Protein AF-0000000075161370 (afdb_homodimer)

Structure (mmCIF, N/CA/C/O backbone):
data_AF-0000000075161370-model_v1
#
loop_
_entity.id
_entity.type
_entity.pdbx_description
1 polymer 'DUF2470 domain-containing protein'
#
loop_
_atom_site.group_PDB
_atom_site.id
_atom_site.type_symbol
_atom_site.label_atom_id
_atom_site.label_alt_id
_atom_site.label_comp_id
_atom_site.label_asym_id
_atom_site.label_entity_id
_atom_site.label_seq_id
_atom_site.pdbx_PDB_ins_code
_atom_site.Cartn_x
_atom_site.Cartn_y
_atom_site.Cartn_z
_atom_site.occupancy
_atom_site.B_iso_or_equiv
_atom_site.auth_seq_id
_atom_site.auth_comp_id
_atom_site.auth_asym_id
_atom_site.auth_atom_id
_atom_site.pdbx_PDB_model_num
ATOM 1 N N . MET A 1 1 ? 22.406 51.469 113.625 1 25.72 1 MET A N 1
ATOM 2 C CA . MET A 1 1 ? 22.047 52.438 112.625 1 25.72 1 MET A CA 1
ATOM 3 C C . MET A 1 1 ? 20.734 52.062 111.938 1 25.72 1 MET A C 1
ATOM 5 O O . MET A 1 1 ? 20.359 50.875 111.938 1 25.72 1 MET A O 1
ATOM 9 N N . PRO A 1 2 ? 19.938 53.094 111.438 1 28 2 PRO A N 1
ATOM 10 C CA . PRO A 1 2 ? 18.484 53.312 111.312 1 28 2 PRO A CA 1
ATOM 11 C C . PRO A 1 2 ? 17.844 52.562 110.188 1 28 2 PRO A C 1
ATOM 13 O O . PRO A 1 2 ? 18.312 52.656 109 1 28 2 PRO A O 1
ATOM 16 N N . PRO A 1 3 ? 17.453 51.219 110.312 1 30.98 3 PRO A N 1
ATOM 17 C CA . PRO A 1 3 ? 17.047 50.219 109.312 1 30.98 3 PRO A CA 1
ATOM 18 C C . PRO A 1 3 ? 15.883 50.688 108.438 1 30.98 3 PRO A C 1
ATOM 20 O O . PRO A 1 3 ? 14.844 51.094 109 1 30.98 3 PRO A O 1
ATOM 23 N N . LEU A 1 4 ? 16.375 51.438 107.312 1 25.61 4 LEU A N 1
ATOM 24 C CA . LEU A 1 4 ? 15.57 52.344 106.562 1 25.61 4 LEU A CA 1
ATOM 25 C C . LEU A 1 4 ? 14.281 51.656 106.062 1 25.61 4 LEU A C 1
ATOM 27 O O . LEU A 1 4 ? 14.281 50.469 105.75 1 25.61 4 LEU A O 1
ATOM 31 N N . SER A 1 5 ? 13.109 52.312 106.188 1 21.92 5 SER A N 1
ATOM 32 C CA . SER A 1 5 ? 11.664 52.219 106.375 1 21.92 5 SER A CA 1
ATOM 33 C C . SER A 1 5 ? 10.984 51.969 105 1 21.92 5 SER A C 1
ATOM 35 O O . SER A 1 5 ? 9.789 52.219 104.875 1 21.92 5 SER A O 1
ATOM 37 N N . LEU A 1 6 ? 11.766 51.281 104 1 26.3 6 LEU A N 1
ATOM 38 C CA . LEU A 1 6 ? 11.43 51.625 102.625 1 26.3 6 LEU A CA 1
ATOM 39 C C . LEU A 1 6 ? 10 51.219 102.25 1 26.3 6 LEU A C 1
ATOM 41 O O . LEU A 1 6 ? 9.742 50.031 102.062 1 26.3 6 LEU A O 1
ATOM 45 N N . SER A 1 7 ? 8.938 51.812 102.875 1 21.44 7 SER A N 1
ATOM 46 C CA . SER A 1 7 ? 7.574 51.344 103.062 1 21.44 7 SER A CA 1
ATOM 47 C C . SER A 1 7 ? 6.801 51.375 101.75 1 21.44 7 SER A C 1
ATOM 49 O O . SER A 1 7 ? 5.66 50.906 101.625 1 21.44 7 SER A O 1
ATOM 51 N N . SER A 1 8 ? 7.465 52.031 100.562 1 25 8 SER A N 1
ATOM 52 C CA . SER A 1 8 ? 6.457 52.875 99.938 1 25 8 SER A CA 1
ATOM 53 C C . SER A 1 8 ? 5.328 52.031 99.375 1 25 8 SER A C 1
ATOM 55 O O . SER A 1 8 ? 5.57 50.938 98.812 1 25 8 SER A O 1
ATOM 57 N N . PRO A 1 9 ? 4.059 52.406 99.438 1 23.7 9 PRO A N 1
ATOM 58 C CA . PRO A 1 9 ? 2.699 51.844 99.5 1 23.7 9 PRO A CA 1
ATOM 59 C C . PRO A 1 9 ? 2.18 51.469 98.062 1 23.7 9 PRO A C 1
ATOM 61 O O . PRO A 1 9 ? 2.559 52.094 97.062 1 23.7 9 PRO A O 1
ATOM 64 N N . ILE A 1 10 ? 1.903 50.125 97.688 1 25.58 10 ILE A N 1
ATOM 65 C CA . ILE A 1 10 ? 1.577 49.219 96.562 1 25.58 10 ILE A CA 1
ATOM 66 C C . ILE A 1 10 ? 0.225 49.594 96 1 25.58 10 ILE A C 1
ATOM 68 O O . ILE A 1 10 ? -0.292 48.906 95.125 1 25.58 10 ILE A O 1
ATOM 72 N N . SER A 1 11 ? -0.398 50.844 96.312 1 20.28 11 SER A N 1
ATOM 73 C CA . SER A 1 11 ? -1.841 50.656 96.438 1 20.28 11 SER A CA 1
ATOM 74 C C . SER A 1 11 ? -2.465 50.438 95.062 1 20.28 11 SER A C 1
ATOM 76 O O . SER A 1 11 ? -3.365 49.625 94.875 1 20.28 11 SER A O 1
ATOM 78 N N . THR A 1 12 ? -2.055 51.219 93.875 1 21.7 12 THR A N 1
ATOM 79 C CA . THR A 1 12 ? -3.146 52 93.375 1 21.7 12 THR A CA 1
ATOM 80 C C . THR A 1 12 ? -4.105 51.125 92.562 1 21.7 12 THR A C 1
ATOM 82 O O . THR A 1 12 ? -3.746 50.031 92.125 1 21.7 12 THR A O 1
ATOM 85 N N . PHE A 1 13 ? -5.172 51.781 91.688 1 22.84 13 PHE A N 1
ATOM 86 C CA . PHE A 1 13 ? -6.598 51.875 91.375 1 22.84 13 PHE A CA 1
ATOM 87 C C . PHE A 1 13 ? -6.938 51.094 90.125 1 22.84 13 PHE A C 1
ATOM 89 O O . PHE A 1 13 ? -6.266 51.219 89.125 1 22.84 13 PHE A O 1
ATOM 96 N N . SER A 1 14 ? -7.52 49.844 90.125 1 23.77 14 SER A N 1
ATOM 97 C CA . SER A 1 14 ? -7.855 48.75 89.25 1 23.77 14 SER A CA 1
ATOM 98 C C . SER A 1 14 ? -8.867 49.156 88.188 1 23.77 14 SER A C 1
ATOM 100 O O . SER A 1 14 ? -9.367 48.344 87.438 1 23.77 14 SER A O 1
ATOM 102 N N . PRO A 1 15 ? -9.062 50.594 87.75 1 23.12 15 PRO A N 1
ATOM 103 C CA . PRO A 1 15 ? -10.461 50.719 87.375 1 23.12 15 PRO A CA 1
ATOM 104 C C . PRO A 1 15 ? -10.797 49.875 86.125 1 23.12 15 PRO A C 1
ATOM 106 O O . PRO A 1 15 ? -9.906 49.594 85.312 1 23.12 15 PRO A O 1
ATOM 109 N N . LEU A 1 16 ? -11.992 49.219 86.062 1 24.12 16 LEU A N 1
ATOM 110 C CA . LEU A 1 16 ? -12.812 48.281 85.312 1 24.12 16 LEU A CA 1
ATOM 111 C C . LEU A 1 16 ? -13.188 48.812 83.938 1 24.12 16 LEU A C 1
ATOM 113 O O . LEU A 1 16 ? -13.82 49.875 83.875 1 24.12 16 LEU A O 1
ATOM 117 N N . LEU A 1 17 ? -12.32 48.656 82.938 1 23.19 17 LEU A N 1
ATOM 118 C CA . LEU A 1 17 ? -12.398 49.188 81.562 1 23.19 17 LEU A CA 1
ATOM 119 C C . LEU A 1 17 ? -13.688 48.75 80.875 1 23.19 17 LEU A C 1
ATOM 121 O O . LEU A 1 17 ? -13.977 47.562 80.75 1 23.19 17 LEU A O 1
ATOM 125 N N . LYS A 1 18 ? -14.719 49.625 81 1 23.23 18 LYS A N 1
ATOM 126 C CA . LYS A 1 18 ? -16.062 49.438 80.438 1 23.23 18 LYS A CA 1
ATOM 127 C C . LYS A 1 18 ? -16.031 49.312 78.875 1 23.23 18 LYS A C 1
ATOM 129 O O . LYS A 1 18 ? -15.562 50.219 78.188 1 23.23 18 LYS A O 1
ATOM 134 N N . LEU A 1 19 ? -15.836 48.156 78.375 1 24.97 19 LEU A N 1
ATOM 135 C CA . LEU A 1 19 ? -15.633 47.844 76.938 1 24.97 19 LEU A CA 1
ATOM 136 C C . LEU A 1 19 ? -16.859 48.25 76.125 1 24.97 19 LEU A C 1
ATOM 138 O O . LEU A 1 19 ? -17.969 47.75 76.375 1 24.97 19 LEU A O 1
ATOM 142 N N . PRO A 1 20 ? -16.891 49.531 75.625 1 24.31 20 PRO A N 1
ATOM 143 C CA . PRO A 1 20 ? -18.141 49.969 75 1 24.31 20 PRO A CA 1
ATOM 144 C C . PRO A 1 20 ? -18.531 49.094 73.75 1 24.31 20 PRO A C 1
ATOM 146 O O . PRO A 1 20 ? -17.656 48.594 73.062 1 24.31 20 PRO A O 1
ATOM 149 N N . THR A 1 21 ? -19.688 48.406 73.75 1 22.2 21 THR A N 1
ATOM 150 C CA . THR A 1 21 ? -20.359 47.344 73 1 22.2 21 THR A CA 1
ATOM 151 C C . THR A 1 21 ? -20.609 47.812 71.562 1 22.2 21 THR A C 1
ATOM 153 O O . THR A 1 21 ? -20.344 47.062 70.625 1 22.2 21 THR A O 1
ATOM 156 N N . GLN A 1 22 ? -21.484 48.75 71.312 1 23.34 22 GLN A N 1
ATOM 157 C CA . GLN A 1 22 ? -22.594 48.406 70.375 1 23.34 22 GLN A CA 1
ATOM 158 C C . GLN A 1 22 ? -22.266 48.75 68.938 1 23.34 22 GLN A C 1
ATOM 160 O O . GLN A 1 22 ? -22.219 49.906 68.562 1 23.34 22 GLN A O 1
ATOM 165 N N . CYS A 1 23 ? -21.266 48.344 68.25 1 25.31 23 CYS A N 1
ATOM 166 C CA . CYS A 1 23 ? -20.953 49 67 1 25.31 23 CYS A CA 1
ATOM 167 C C . CYS A 1 23 ? -22.078 48.812 66 1 25.31 23 CYS A C 1
ATOM 169 O O . CYS A 1 23 ? -22.594 47.688 65.812 1 25.31 23 CYS A O 1
ATOM 171 N N . PRO A 1 24 ? -22.672 49.906 65.438 1 27.34 24 PRO A N 1
ATOM 172 C CA . PRO A 1 24 ? -23.812 49.938 64.562 1 27.34 24 PRO A CA 1
ATOM 173 C C . PRO A 1 24 ? -23.547 49.219 63.219 1 27.34 24 PRO A C 1
ATOM 175 O O . PRO A 1 24 ? -22.406 49.219 62.719 1 27.34 24 PRO A O 1
ATOM 178 N N . LEU A 1 25 ? -24.297 48.188 62.812 1 27.58 25 LEU A N 1
ATOM 179 C CA . LEU A 1 25 ? -24.297 47.25 61.719 1 27.58 25 LEU A CA 1
ATOM 180 C C . LEU A 1 25 ? -24.516 47.969 60.375 1 27.58 25 LEU A C 1
ATOM 182 O O . LEU A 1 25 ? -25.594 48.531 60.156 1 27.58 25 LEU A O 1
ATOM 186 N N . LEU A 1 26 ? -23.516 48.75 59.906 1 25.77 26 LEU A N 1
ATOM 187 C CA . LEU A 1 26 ? -23.766 49.5 58.688 1 25.77 26 LEU A CA 1
ATOM 188 C C . LEU A 1 26 ? -24.172 48.531 57.562 1 25.77 26 LEU A C 1
ATOM 190 O O . LEU A 1 26 ? -23.531 47.531 57.344 1 25.77 26 LEU A O 1
ATOM 194 N N . LYS A 1 27 ? -25.391 48.656 57.031 1 29.09 27 LYS A N 1
ATOM 195 C CA . LYS A 1 27 ? -26.156 48 55.969 1 29.09 27 LYS A CA 1
ATOM 196 C C . LYS A 1 27 ? -25.453 48.156 54.625 1 29.09 27 LYS A C 1
ATOM 198 O O . LYS A 1 27 ? -25.359 49.25 54.094 1 29.09 27 LYS A O 1
ATOM 203 N N . THR A 1 28 ? -24.25 47.625 54.406 1 30.17 28 THR A N 1
ATOM 204 C CA . THR A 1 28 ? -23.609 47.906 53.125 1 30.17 28 THR A CA 1
ATOM 205 C C . THR A 1 28 ? -24.453 47.344 51.969 1 30.17 28 THR A C 1
ATOM 207 O O . THR A 1 28 ? -25 46.25 52.062 1 30.17 28 THR A O 1
ATOM 210 N N . PRO A 1 29 ? -24.875 48.188 51.062 1 35.69 29 PRO A N 1
ATOM 211 C CA . PRO A 1 29 ? -25.766 47.812 49.969 1 35.69 29 PRO A CA 1
ATOM 212 C C . PRO A 1 29 ? -25.188 46.688 49.094 1 35.69 29 PRO A C 1
ATOM 214 O O . PRO A 1 29 ? -23.969 46.531 49.062 1 35.69 29 PRO A O 1
ATOM 217 N N . PRO A 1 30 ? -26.016 45.719 48.688 1 30.89 30 PRO A N 1
ATOM 218 C CA . PRO A 1 30 ? -25.625 44.5 47.938 1 30.89 30 PRO A CA 1
ATOM 219 C C . PRO A 1 30 ? -25.031 44.812 46.562 1 30.89 30 PRO A C 1
ATOM 221 O O . PRO A 1 30 ? -25.641 45.531 45.781 1 30.89 30 PRO A O 1
ATOM 224 N N . PHE A 1 31 ? -23.75 45.219 46.406 1 30.88 31 PHE A N 1
ATOM 225 C CA . PHE A 1 31 ? -23.188 45.469 45.062 1 30.88 31 PHE A CA 1
ATOM 226 C C . PHE A 1 31 ? -23.344 44.25 44.188 1 30.88 31 PHE A C 1
ATOM 228 O O . PHE A 1 31 ? -22.938 43.156 44.562 1 30.88 31 PHE A O 1
ATOM 235 N N . THR A 1 32 ? -24.391 44.188 43.344 1 31.92 32 THR A N 1
ATOM 236 C CA . THR A 1 32 ? -24.625 43.156 42.344 1 31.92 32 THR A CA 1
ATOM 237 C C . THR A 1 32 ? -23.438 43.062 41.375 1 31.92 32 THR A C 1
ATOM 239 O O . THR A 1 32 ? -23.047 44.062 40.75 1 31.92 32 THR A O 1
ATOM 242 N N . PRO A 1 33 ? -22.453 42.219 41.656 1 31.45 33 PRO A N 1
ATOM 243 C CA . PRO A 1 33 ? -21.344 42.094 40.719 1 31.45 33 PRO A CA 1
ATOM 244 C C . PRO A 1 33 ? -21.812 41.781 39.281 1 31.45 33 PRO A C 1
ATOM 246 O O . PRO A 1 33 ? -22.688 40.938 39.094 1 31.45 33 PRO A O 1
ATOM 249 N N . LYS A 1 34 ? -21.953 42.812 38.469 1 33.41 34 LYS A N 1
ATOM 250 C CA . LYS A 1 34 ? -22.156 42.562 37.062 1 33.41 34 LYS A CA 1
ATOM 251 C C . LYS A 1 34 ? -21.094 41.594 36.531 1 33.41 34 LYS A C 1
ATOM 253 O O . LYS A 1 34 ? -19.906 41.875 36.594 1 33.41 34 LYS A O 1
ATOM 258 N N . SER A 1 35 ? -21.266 40.312 36.656 1 31.09 35 SER A N 1
ATOM 259 C CA . SER A 1 35 ? -20.391 39.281 36.094 1 31.09 35 SER A CA 1
ATOM 260 C C . SER A 1 35 ? -20.156 39.531 34.594 1 31.09 35 SER A C 1
ATOM 262 O O . SER A 1 35 ? -21.109 39.5 33.812 1 31.09 35 SER A O 1
ATOM 264 N N . SER A 1 36 ? -19.406 40.594 34.281 1 32.06 36 SER A N 1
ATOM 265 C CA . SER A 1 36 ? -19.031 40.625 32.875 1 32.06 36 SER A CA 1
ATOM 266 C C . SER A 1 36 ? -18.5 39.25 32.438 1 32.06 36 SER A C 1
ATOM 268 O O . SER A 1 36 ? -17.531 38.719 33 1 32.06 36 SER A O 1
ATOM 270 N N . LEU A 1 37 ? -19.406 38.469 31.969 1 31.94 37 LEU A N 1
ATOM 271 C CA . LEU A 1 37 ? -19 37.25 31.25 1 31.94 37 LEU A CA 1
ATOM 272 C C . LEU A 1 37 ? -17.906 37.594 30.219 1 31.94 37 LEU A C 1
ATOM 274 O O . LEU A 1 37 ? -18.172 38.25 29.219 1 31.94 37 LEU A O 1
ATOM 278 N N . VAL A 1 38 ? -16.672 37.906 30.703 1 34.72 38 VAL A N 1
ATOM 279 C CA . VAL A 1 38 ? -15.594 37.906 29.734 1 34.72 38 VAL A CA 1
ATOM 280 C C . VAL A 1 38 ? -15.68 36.656 28.859 1 34.72 38 VAL A C 1
ATOM 282 O O . VAL A 1 38 ? -15.617 35.531 29.375 1 34.72 38 VAL A O 1
ATOM 285 N N . SER A 1 39 ? -16.469 36.75 27.781 1 33.56 39 SER A N 1
ATOM 286 C CA . SER A 1 39 ? -16.375 35.719 26.766 1 33.56 39 SER A CA 1
ATOM 287 C C . SER A 1 39 ? -14.922 35.312 26.516 1 33.56 39 SER A C 1
ATOM 289 O O . SER A 1 39 ? -14.078 36.156 26.203 1 33.56 39 SER A O 1
ATOM 291 N N . THR A 1 40 ? -14.43 34.469 27.359 1 35.31 40 THR A N 1
ATOM 292 C CA . THR A 1 40 ? -13.148 33.906 26.969 1 35.31 40 THR A CA 1
ATOM 293 C C . THR A 1 40 ? -13.117 33.625 25.469 1 35.31 40 THR A C 1
ATOM 295 O O . THR A 1 40 ? -13.969 32.906 24.953 1 35.31 40 THR A O 1
ATOM 298 N N . PRO A 1 41 ? -12.578 34.594 24.75 1 34.28 41 PRO A N 1
ATOM 299 C CA . PRO A 1 41 ? -12.477 34.219 23.344 1 34.28 41 PRO A CA 1
ATOM 300 C C . PRO A 1 41 ? -12.031 32.75 23.156 1 34.28 41 PRO A C 1
ATOM 302 O O . PRO A 1 41 ? -11.156 32.281 23.891 1 34.28 41 PRO A O 1
ATOM 305 N N . THR A 1 42 ? -12.953 31.906 23.016 1 35.31 42 THR A N 1
ATOM 306 C CA . THR A 1 42 ? -12.602 30.578 22.5 1 35.31 42 THR A CA 1
ATOM 307 C C . THR A 1 42 ? -11.484 30.688 21.469 1 35.31 42 THR A C 1
ATOM 309 O O . THR A 1 42 ? -11.672 31.266 20.391 1 35.31 42 THR A O 1
ATOM 312 N N . SER A 1 43 ? -10.312 31.047 21.969 1 32.78 43 SER A N 1
ATOM 313 C CA . SER A 1 43 ? -9.195 31.031 21.031 1 32.78 43 SER A CA 1
ATOM 314 C C . SER A 1 43 ? -9.336 29.891 20.031 1 32.78 43 SER A C 1
ATOM 316 O O . SER A 1 43 ? -9.531 28.734 20.406 1 32.78 43 SER A O 1
ATOM 318 N N . SER A 1 44 ? -9.953 30.188 18.969 1 35.38 44 SER A N 1
ATOM 319 C CA . SER A 1 44 ? -9.883 29.281 17.844 1 35.38 44 SER A CA 1
ATOM 320 C C . SER A 1 44 ? -8.539 28.562 17.781 1 35.38 44 SER A C 1
ATOM 322 O O . SER A 1 44 ? -7.52 29.125 18.203 1 35.38 44 SER A O 1
ATOM 324 N N . PRO A 1 45 ? -8.484 27.359 17.875 1 37.03 45 PRO A N 1
ATOM 325 C CA . PRO A 1 45 ? -7.184 26.703 17.781 1 37.03 45 PRO A CA 1
ATOM 326 C C . PRO A 1 45 ? -6.219 27.422 16.844 1 37.03 45 PRO A C 1
ATOM 328 O O . PRO A 1 45 ? -6.648 28.062 15.875 1 37.03 45 PRO A O 1
ATOM 331 N N . PRO A 1 46 ? -5.195 28.078 17.375 1 36.78 46 PRO A N 1
ATOM 332 C CA . PRO A 1 46 ? -4.254 28.75 16.469 1 36.78 46 PRO A CA 1
ATOM 333 C C . PRO A 1 46 ? -4.125 28.047 15.125 1 36.78 46 PRO A C 1
ATOM 335 O O . PRO A 1 46 ? -4.129 26.812 15.07 1 36.78 46 PRO A O 1
ATOM 338 N N . SER A 1 47 ? -4.648 28.578 14.078 1 38.03 47 SER A N 1
ATOM 339 C CA . SER A 1 47 ? -4.5 28.156 12.688 1 38.03 47 SER A CA 1
ATOM 340 C C . SER A 1 47 ? -3.068 27.734 12.383 1 38.03 47 SER A C 1
ATOM 342 O O . SER A 1 47 ? -2.119 28.453 12.711 1 38.03 47 SER A O 1
ATOM 344 N N . ILE A 1 48 ? -2.629 26.484 12.508 1 43 48 ILE A N 1
ATOM 345 C CA . ILE A 1 48 ? -1.401 25.984 11.883 1 43 48 ILE A CA 1
ATOM 346 C C . ILE A 1 48 ? -1.009 26.906 10.727 1 43 48 ILE A C 1
ATOM 348 O O . ILE A 1 48 ? -1.817 27.156 9.828 1 43 48 ILE A O 1
ATOM 352 N N . ASP A 1 49 ? -0.124 27.844 10.883 1 48.41 49 ASP A N 1
ATOM 353 C CA . ASP A 1 49 ? 0.389 28.656 9.789 1 48.41 49 ASP A CA 1
ATOM 354 C C . ASP A 1 49 ? 0.545 27.844 8.516 1 48.41 49 ASP A C 1
ATOM 356 O O . ASP A 1 49 ? 1.415 26.969 8.438 1 48.41 49 ASP A O 1
ATOM 360 N N . LEU A 1 50 ? -0.493 27.578 7.754 1 49.22 50 LEU A N 1
ATOM 361 C CA . LEU A 1 50 ? -0.638 26.938 6.449 1 49.22 50 LEU A CA 1
ATOM 362 C C . LEU A 1 50 ? 0.533 27.297 5.539 1 49.22 50 LEU A C 1
ATOM 364 O O . LEU A 1 50 ? 0.834 26.562 4.594 1 49.22 50 LEU A O 1
ATOM 368 N N . ARG A 1 51 ? 1.27 28.438 5.859 1 55.72 51 ARG A N 1
ATOM 369 C CA . ARG A 1 51 ? 2.348 28.859 4.969 1 55.72 51 ARG A CA 1
ATOM 370 C C . ARG A 1 51 ? 3.6 28.016 5.195 1 55.72 51 ARG A C 1
ATOM 372 O O . ARG A 1 51 ? 4.559 28.094 4.422 1 55.72 51 ARG A O 1
ATOM 379 N N . SER A 1 52 ? 3.443 27.047 6.086 1 82.75 52 SER A N 1
ATOM 380 C CA . SER A 1 52 ? 4.656 26.312 6.438 1 82.75 52 SER A CA 1
ATOM 381 C C . SER A 1 52 ? 4.578 24.859 5.984 1 82.75 52 SER A C 1
ATOM 383 O O . SER A 1 52 ? 5.398 24.031 6.391 1 82.75 52 SER A O 1
ATOM 385 N N . LYS A 1 53 ? 3.559 24.625 5.125 1 91.38 53 LYS A N 1
ATOM 386 C CA . LYS A 1 53 ? 3.471 23.266 4.598 1 91.38 53 LYS A CA 1
ATOM 387 C C . LYS A 1 53 ? 3.23 23.281 3.092 1 91.38 53 LYS A C 1
ATOM 389 O O . LYS A 1 53 ? 2.627 24.219 2.561 1 91.38 53 LYS A O 1
ATOM 394 N N . PRO A 1 54 ? 3.736 22.281 2.438 1 96.56 54 PRO A N 1
ATOM 395 C CA . PRO A 1 54 ? 3.369 22.172 1.024 1 96.56 54 PRO A CA 1
ATOM 396 C C . PRO A 1 54 ? 1.858 22.109 0.811 1 96.56 54 PRO A C 1
ATOM 398 O O . PRO A 1 54 ? 1.135 21.578 1.661 1 96.56 54 PRO A O 1
ATOM 401 N N . SER A 1 55 ? 1.392 22.672 -0.277 1 97 55 SER A N 1
ATOM 402 C CA . SER A 1 55 ? -0.032 22.641 -0.595 1 97 55 SER A CA 1
ATOM 403 C C . SER A 1 55 ? -0.52 21.219 -0.858 1 97 55 SER A C 1
ATOM 405 O O . SER A 1 55 ? 0.277 20.344 -1.173 1 97 55 SER A O 1
ATOM 407 N N . PRO A 1 56 ? -1.845 21.047 -0.756 1 97.56 56 PRO A N 1
ATOM 408 C CA . PRO A 1 56 ? -2.398 19.734 -1.101 1 97.56 56 PRO A CA 1
ATOM 409 C C . PRO A 1 56 ? -2.039 19.297 -2.52 1 97.56 56 PRO A C 1
ATOM 411 O O . PRO A 1 56 ? -1.813 18.109 -2.764 1 97.56 56 PRO A O 1
ATOM 414 N N . ALA A 1 57 ? -1.977 20.219 -3.43 1 98.31 57 ALA A N 1
ATOM 415 C CA . ALA A 1 57 ? -1.578 19.906 -4.801 1 98.31 57 ALA A CA 1
ATOM 416 C C . ALA A 1 57 ? -0.143 19.391 -4.855 1 98.31 57 ALA A C 1
ATOM 418 O O . ALA A 1 57 ? 0.137 18.391 -5.512 1 98.31 57 ALA A O 1
ATOM 419 N N . GLU A 1 58 ? 0.708 20.094 -4.156 1 98.31 58 GLU A N 1
ATOM 420 C CA . GLU A 1 58 ? 2.109 19.688 -4.113 1 98.31 58 GLU A CA 1
ATOM 421 C C . GLU A 1 58 ? 2.27 18.328 -3.434 1 98.31 58 GLU A C 1
ATOM 423 O O . GLU A 1 58 ? 3.061 17.5 -3.879 1 98.31 58 GLU A O 1
ATOM 428 N N . ASN A 1 59 ? 1.543 18.156 -2.398 1 98.12 59 ASN A N 1
ATOM 429 C CA . ASN A 1 59 ? 1.56 16.859 -1.726 1 98.12 59 ASN A CA 1
ATOM 430 C C . ASN A 1 59 ? 1.081 15.742 -2.65 1 98.12 59 ASN A C 1
ATOM 432 O O . ASN A 1 59 ? 1.679 14.664 -2.689 1 98.12 59 ASN A O 1
ATOM 436 N N . SER A 1 60 ? 0.043 16 -3.367 1 98.5 60 SER A N 1
ATOM 437 C CA . SER A 1 60 ? -0.49 15.023 -4.301 1 98.5 60 SER A CA 1
ATOM 438 C C . SER A 1 60 ? 0.541 14.656 -5.363 1 98.5 60 SER A C 1
ATOM 440 O O . SER A 1 60 ? 0.734 13.477 -5.668 1 98.5 60 SER A O 1
ATOM 442 N N . ARG A 1 61 ? 1.183 15.688 -5.871 1 98.38 61 ARG A N 1
ATOM 443 C CA . ARG A 1 61 ? 2.223 15.445 -6.863 1 98.38 61 ARG A CA 1
ATOM 444 C C . ARG A 1 61 ? 3.354 14.602 -6.281 1 98.38 61 ARG A C 1
ATOM 446 O O . ARG A 1 61 ? 3.895 13.727 -6.957 1 98.38 61 ARG A O 1
ATOM 453 N N . THR A 1 62 ? 3.693 14.859 -5.023 1 98.56 62 THR A N 1
ATOM 454 C CA . THR A 1 62 ? 4.754 14.117 -4.348 1 98.56 62 THR A CA 1
ATOM 455 C C . THR A 1 62 ? 4.355 12.656 -4.156 1 98.56 62 THR A C 1
ATOM 457 O O . THR A 1 62 ? 5.148 11.75 -4.43 1 98.56 62 THR A O 1
ATOM 460 N N . ILE A 1 63 ? 3.145 12.438 -3.75 1 98.5 63 ILE A N 1
ATOM 461 C CA . ILE A 1 63 ? 2.631 11.086 -3.557 1 98.5 63 ILE A CA 1
ATOM 462 C C . ILE A 1 63 ? 2.723 10.305 -4.867 1 98.5 63 ILE A C 1
ATOM 464 O O . ILE A 1 63 ? 3.23 9.18 -4.895 1 98.5 63 ILE A O 1
ATOM 468 N N . MET A 1 64 ? 2.311 10.906 -5.922 1 98 64 MET A N 1
ATOM 469 C CA . MET A 1 64 ? 2.275 10.25 -7.227 1 98 64 MET A CA 1
ATOM 470 C C . MET A 1 64 ? 3.686 9.938 -7.715 1 98 64 MET A C 1
ATOM 472 O O . MET A 1 64 ? 3.924 8.867 -8.281 1 98 64 MET A O 1
ATOM 476 N N . GLU A 1 65 ? 4.574 10.82 -7.441 1 97.38 65 GLU A N 1
ATOM 477 C CA . GLU A 1 65 ? 5.945 10.633 -7.918 1 97.38 65 GLU A CA 1
ATOM 478 C C . GLU A 1 65 ? 6.645 9.508 -7.16 1 97.38 65 GLU A C 1
ATOM 480 O O . GLU A 1 65 ? 7.488 8.805 -7.719 1 97.38 65 GLU A O 1
ATOM 485 N N . LEU A 1 66 ? 6.324 9.352 -5.918 1 97.69 66 LEU A N 1
ATOM 486 C CA . LEU A 1 66 ? 7.059 8.43 -5.059 1 97.69 66 LEU A CA 1
ATOM 487 C C . LEU A 1 66 ? 6.449 7.031 -5.113 1 97.69 66 LEU A C 1
ATOM 489 O O . LEU A 1 66 ? 7.102 6.051 -4.746 1 97.69 66 LEU A O 1
ATOM 493 N N . SER A 1 67 ? 5.227 6.918 -5.508 1 97.44 67 SER A N 1
ATOM 494 C CA . SER A 1 67 ? 4.535 5.637 -5.465 1 97.44 67 SER A CA 1
ATOM 495 C C . SER A 1 67 ? 4.645 4.906 -6.797 1 97.44 67 SER A C 1
ATOM 497 O O . SER A 1 67 ? 4.871 5.527 -7.836 1 97.44 67 SER A O 1
ATOM 499 N N . SER A 1 68 ? 4.508 3.564 -6.746 1 96.56 68 SER A N 1
ATOM 500 C CA . SER A 1 68 ? 4.688 2.758 -7.949 1 96.56 68 SER A CA 1
ATOM 501 C C . SER A 1 68 ? 3.396 2.037 -8.328 1 96.56 68 SER A C 1
ATOM 503 O O . SER A 1 68 ? 3.268 1.526 -9.445 1 96.56 68 SER A O 1
ATOM 505 N N . SER A 1 69 ? 2.479 1.982 -7.398 1 97.19 69 SER A N 1
ATOM 506 C CA . SER A 1 69 ? 1.212 1.307 -7.66 1 97.19 69 SER A CA 1
ATOM 507 C C . SER A 1 69 ? 0.053 2.014 -6.965 1 97.19 69 SER A C 1
ATOM 509 O O . SER A 1 69 ? 0.267 2.834 -6.07 1 97.19 69 SER A O 1
ATOM 511 N N . GLY A 1 70 ? -1.073 1.772 -7.441 1 97.88 70 GLY A N 1
ATOM 512 C CA . GLY A 1 70 ? -2.32 2.295 -6.906 1 97.88 70 GLY A CA 1
ATOM 513 C C . GLY A 1 70 ? -3.525 1.448 -7.262 1 97.88 70 GLY A C 1
ATOM 514 O O . GLY A 1 70 ? -3.383 0.28 -7.629 1 97.88 70 GLY A O 1
ATOM 515 N N . THR A 1 71 ? -4.699 2.037 -7.027 1 98 71 THR A N 1
ATOM 516 C CA . THR A 1 71 ? -5.941 1.324 -7.293 1 98 71 THR A CA 1
ATOM 517 C C . THR A 1 71 ? -6.824 2.117 -8.25 1 98 71 THR A C 1
ATOM 519 O O . THR A 1 71 ? -7.215 3.25 -7.953 1 98 71 THR A O 1
ATOM 522 N N . LEU A 1 72 ? -7.113 1.498 -9.352 1 96.5 72 LEU A N 1
ATOM 523 C CA . LEU A 1 72 ? -8.086 2.059 -10.289 1 96.5 72 LEU A CA 1
ATOM 524 C C . LEU A 1 72 ? -9.508 1.726 -9.859 1 96.5 72 LEU A C 1
ATOM 526 O O . LEU A 1 72 ? -9.828 0.563 -9.602 1 96.5 72 LEU A O 1
ATOM 530 N N . SER A 1 73 ? -10.297 2.719 -9.688 1 96.19 73 SER A N 1
ATOM 531 C CA . SER A 1 73 ? -11.727 2.537 -9.438 1 96.19 73 SER A CA 1
ATOM 532 C C . SER A 1 73 ? -12.547 2.891 -10.672 1 96.19 73 SER A C 1
ATOM 534 O O . SER A 1 73 ? -12.484 4.016 -11.164 1 96.19 73 SER A O 1
ATOM 536 N N . ALA A 1 74 ? -13.266 1.981 -11.141 1 94.81 74 ALA A N 1
ATOM 537 C CA . ALA A 1 74 ? -14.102 2.131 -12.32 1 94.81 74 ALA A CA 1
ATOM 538 C C . ALA A 1 74 ? -15.367 1.282 -12.211 1 94.81 74 ALA A C 1
ATOM 540 O O . ALA A 1 74 ? -15.609 0.65 -11.18 1 94.81 74 ALA A O 1
ATOM 541 N N . LEU A 1 75 ? -16.203 1.419 -13.266 1 93.31 75 LEU A N 1
ATOM 542 C CA . LEU A 1 75 ? -17.438 0.643 -13.273 1 93.31 75 LEU A CA 1
ATOM 543 C C . LEU A 1 75 ? -17.281 -0.611 -14.12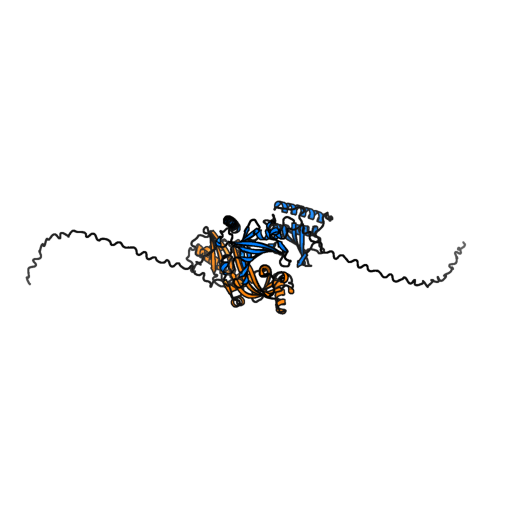5 1 93.31 75 LEU A C 1
ATOM 545 O O . LEU A 1 75 ? -16.703 -0.561 -15.211 1 93.31 75 LEU A O 1
ATOM 549 N N . THR A 1 76 ? -17.75 -1.661 -13.555 1 91.75 76 THR A N 1
ATOM 550 C CA . THR A 1 76 ? -17.891 -2.854 -14.391 1 91.75 76 THR A CA 1
ATOM 551 C C . THR A 1 76 ? -18.984 -2.662 -15.43 1 91.75 76 THR A C 1
ATOM 553 O O . THR A 1 76 ? -19.703 -1.66 -15.414 1 91.75 76 THR A O 1
ATOM 556 N N . HIS A 1 77 ? -19.094 -3.658 -16.328 1 88.44 77 HIS A N 1
ATOM 557 C CA . HIS A 1 77 ? -20.109 -3.596 -17.375 1 88.44 77 HIS A CA 1
ATOM 558 C C . HIS A 1 77 ? -21.516 -3.568 -16.781 1 88.44 77 HIS A C 1
ATOM 560 O O . HIS A 1 77 ? -22.422 -2.959 -17.344 1 88.44 77 HIS A O 1
ATOM 566 N N . ASP A 1 78 ? -21.672 -4.145 -15.578 1 88 78 ASP A N 1
ATOM 567 C CA . ASP A 1 78 ? -22.969 -4.188 -14.93 1 88 78 ASP A CA 1
ATOM 568 C C . ASP A 1 78 ? -23.156 -3.012 -13.969 1 88 78 ASP A C 1
ATOM 570 O O . ASP A 1 78 ? -24.078 -3.004 -13.148 1 88 78 ASP A O 1
ATOM 574 N N . GLY A 1 79 ? -22.188 -2.1 -13.938 1 89.94 79 GLY A N 1
ATOM 575 C CA . GLY A 1 79 ? -22.344 -0.863 -13.188 1 89.94 79 GLY A CA 1
ATOM 576 C C . GLY A 1 79 ? -21.828 -0.965 -11.766 1 89.94 79 GLY A C 1
ATOM 577 O O . GLY A 1 79 ? -22.125 -0.109 -10.93 1 89.94 79 GLY A O 1
ATOM 578 N N . TRP A 1 80 ? -21.125 -2.004 -11.438 1 93.25 80 TRP A N 1
ATOM 579 C CA . TRP A 1 80 ? -20.547 -2.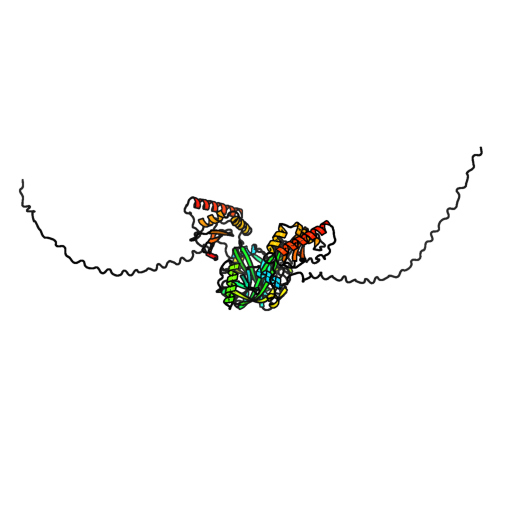191 -10.109 1 93.25 80 TRP A CA 1
ATOM 580 C C . TRP A 1 80 ? -19.203 -1.503 -10 1 93.25 80 TRP A C 1
ATOM 582 O O . TRP A 1 80 ? -18.297 -1.752 -10.805 1 93.25 80 TRP A O 1
ATOM 592 N N . PRO A 1 81 ? -19.094 -0.537 -8.992 1 94.5 81 PRO A N 1
ATOM 593 C CA . PRO A 1 81 ? -17.766 0.017 -8.789 1 94.5 81 PRO A CA 1
ATOM 594 C C . PRO A 1 81 ? -16.734 -1.041 -8.383 1 94.5 81 PRO A C 1
ATOM 596 O O . PRO A 1 81 ? -16.984 -1.814 -7.453 1 94.5 81 PRO A O 1
ATOM 599 N N . ILE A 1 82 ? -15.648 -1.104 -9.055 1 94.81 82 ILE A N 1
ATOM 600 C CA . ILE A 1 82 ? -14.633 -2.109 -8.773 1 94.81 82 ILE A CA 1
ATOM 601 C C . ILE A 1 82 ? -13.258 -1.442 -8.68 1 94.81 82 ILE A C 1
ATOM 603 O O . ILE A 1 82 ? -12.969 -0.499 -9.422 1 94.81 82 ILE A O 1
ATOM 607 N N . GLY A 1 83 ? -12.5 -1.897 -7.707 1 96.06 83 GLY A N 1
ATOM 608 C CA . GLY A 1 83 ? -11.109 -1.489 -7.586 1 96.06 83 GLY A CA 1
ATOM 609 C C . GLY A 1 83 ? -10.133 -2.529 -8.102 1 96.06 83 GLY A C 1
ATOM 610 O O . GLY A 1 83 ? -10.25 -3.713 -7.781 1 96.06 83 GLY A O 1
ATOM 611 N N . VAL A 1 84 ? -9.211 -2.111 -8.906 1 94.75 84 VAL A N 1
ATOM 612 C CA . VAL A 1 84 ? -8.164 -2.986 -9.422 1 94.75 84 VAL A CA 1
ATOM 613 C C . VAL A 1 84 ? -6.801 -2.318 -9.258 1 94.75 84 VAL A C 1
ATOM 615 O O . VAL A 1 84 ? -6.637 -1.14 -9.578 1 94.75 84 VAL A O 1
ATOM 618 N N . GLY A 1 85 ? -5.91 -3.105 -8.797 1 96.5 85 GLY A N 1
ATOM 619 C CA . GLY A 1 85 ? -4.566 -2.576 -8.633 1 96.5 85 GLY A CA 1
ATOM 620 C C . GLY A 1 85 ? -3.797 -2.494 -9.938 1 96.5 85 GLY A C 1
ATOM 621 O O . GLY A 1 85 ? -3.914 -3.375 -10.797 1 96.5 85 GLY A O 1
ATOM 622 N N . ALA A 1 86 ? -2.963 -1.445 -10.07 1 95.88 86 ALA A N 1
ATOM 623 C CA . ALA A 1 86 ? -2.145 -1.267 -11.266 1 95.88 86 ALA A CA 1
ATOM 624 C C . ALA A 1 86 ? -0.843 -0.541 -10.938 1 95.88 86 ALA A C 1
ATOM 626 O O . ALA A 1 86 ? -0.81 0.318 -10.047 1 95.88 86 ALA A O 1
ATOM 627 N N . GLN A 1 87 ? 0.178 -0.963 -11.617 1 96.62 87 GLN A N 1
ATOM 628 C CA . GLN A 1 87 ? 1.406 -0.175 -11.633 1 96.62 87 GLN A CA 1
ATOM 629 C C . GLN A 1 87 ? 1.273 1.04 -12.547 1 96.62 87 GLN A C 1
ATOM 631 O O . GLN A 1 87 ? 0.454 1.044 -13.461 1 96.62 87 GLN A O 1
ATOM 636 N N . PHE A 1 88 ? 2.072 2.088 -12.258 1 97.44 88 PHE A N 1
ATOM 637 C CA . PHE A 1 88 ? 1.913 3.295 -13.062 1 97.44 88 PHE A CA 1
ATOM 638 C C . PHE A 1 88 ? 3.203 4.105 -13.078 1 97.44 88 PHE A C 1
ATOM 640 O O . PHE A 1 88 ? 4.086 3.895 -12.242 1 97.44 88 PHE A O 1
ATOM 647 N N . VAL A 1 89 ? 3.275 4.93 -14.047 1 97.62 89 VAL A N 1
ATOM 648 C CA . VAL A 1 89 ? 4.246 6.02 -14.109 1 97.62 89 VAL A CA 1
ATOM 649 C C . VAL A 1 89 ? 3.514 7.352 -14.281 1 97.62 89 VAL A C 1
ATOM 651 O O . VAL A 1 89 ? 2.324 7.379 -14.602 1 97.62 89 VAL A O 1
ATOM 654 N N . VAL A 1 90 ? 4.191 8.383 -13.922 1 97.06 90 VAL A N 1
ATOM 655 C CA . VAL A 1 90 ? 3.572 9.695 -14.055 1 97.06 90 VAL A CA 1
ATOM 656 C C . VAL A 1 90 ? 4.277 10.492 -15.148 1 97.06 90 VAL A C 1
ATOM 658 O O . VAL A 1 90 ? 5.504 10.445 -15.273 1 97.06 90 VAL A O 1
ATOM 661 N N . ASP A 1 91 ? 3.504 11.172 -15.953 1 94.06 91 ASP A N 1
ATOM 662 C CA . ASP A 1 91 ? 4.113 12.023 -16.969 1 94.06 91 ASP A CA 1
ATOM 663 C C . ASP A 1 91 ? 4.598 13.336 -16.359 1 94.06 91 ASP A C 1
ATOM 665 O O . ASP A 1 91 ? 4.574 13.508 -15.133 1 94.06 91 ASP A O 1
ATOM 669 N N . ALA A 1 92 ? 5.031 14.266 -17.219 1 91.81 92 ALA A N 1
ATOM 670 C CA . ALA A 1 92 ? 5.641 15.508 -16.75 1 91.81 92 ALA A CA 1
ATOM 671 C C . ALA A 1 92 ? 4.617 16.375 -16.031 1 91.81 92 ALA A C 1
ATOM 673 O O . ALA A 1 92 ? 4.973 17.156 -15.141 1 91.81 92 ALA A O 1
ATOM 674 N N . GLU A 1 93 ? 3.383 16.219 -16.375 1 93 93 GLU A N 1
ATOM 675 C CA . GLU A 1 93 ? 2.322 17.016 -15.773 1 93 93 GLU A CA 1
ATOM 676 C C . GLU A 1 93 ? 1.738 16.344 -14.539 1 93 93 GLU A C 1
ATOM 678 O O . GLU A 1 93 ? 0.823 16.875 -13.906 1 93 93 GLU A O 1
ATOM 683 N N . GLY A 1 94 ? 2.205 15.219 -14.156 1 94.69 94 GLY A N 1
ATOM 684 C CA . GLY A 1 94 ? 1.759 14.523 -12.961 1 94.69 94 GLY A CA 1
ATOM 685 C C . GLY A 1 94 ? 0.605 13.57 -13.219 1 94.69 94 GLY A C 1
ATOM 686 O O . GLY A 1 94 ? 0.017 13.031 -12.281 1 94.69 94 GLY A O 1
ATOM 687 N N . PHE A 1 95 ? 0.297 13.383 -14.477 1 95 95 PHE A N 1
ATOM 688 C CA . PHE A 1 95 ? -0.808 12.492 -14.805 1 95 95 PHE A CA 1
ATOM 689 C C . PHE A 1 95 ? -0.339 11.039 -14.844 1 95 95 PHE A C 1
ATOM 691 O O . PHE A 1 95 ? 0.677 10.727 -15.469 1 95 95 PHE A O 1
ATOM 698 N N . PRO A 1 96 ? -1.098 10.188 -14.219 1 97.25 96 PRO A N 1
ATOM 699 C CA . PRO A 1 96 ? -0.67 8.789 -14.164 1 97.25 96 PRO A CA 1
ATOM 700 C C . PRO A 1 96 ? -0.985 8.023 -15.445 1 97.25 96 PRO A C 1
ATOM 702 O O . PRO A 1 96 ? -2.062 8.188 -16.016 1 97.25 96 PRO A O 1
ATOM 705 N N . ALA A 1 97 ? -0.029 7.27 -15.914 1 96.69 97 ALA A N 1
ATOM 706 C CA . ALA A 1 97 ? -0.179 6.25 -16.953 1 96.69 97 ALA A CA 1
ATOM 707 C C . ALA A 1 97 ? -0.099 4.848 -16.359 1 96.69 97 ALA A C 1
ATOM 709 O O . ALA A 1 97 ? 0.932 4.457 -15.805 1 96.69 97 ALA A O 1
ATOM 710 N N . LEU A 1 98 ? -1.177 4.133 -16.516 1 95.56 98 LEU A N 1
ATOM 711 C CA . LEU A 1 98 ? -1.351 2.834 -15.875 1 95.56 98 LEU A CA 1
ATOM 712 C C . LEU A 1 98 ? -1.139 1.701 -16.875 1 95.56 98 LEU A C 1
ATOM 714 O O . LEU A 1 98 ? -1.427 1.854 -18.062 1 95.56 98 LEU A O 1
ATOM 718 N N . CYS A 1 99 ? -0.661 0.625 -16.375 1 93.88 99 CYS A N 1
ATOM 719 C CA . CYS A 1 99 ? -0.658 -0.625 -17.125 1 93.88 99 CYS A CA 1
ATOM 720 C C . CYS A 1 99 ? -1.796 -1.534 -16.672 1 93.88 99 CYS A C 1
ATOM 722 O O . CYS A 1 99 ? -1.824 -1.979 -15.531 1 93.88 99 CYS A O 1
ATOM 724 N N . LEU A 1 100 ? -2.746 -1.748 -17.5 1 89.88 100 LEU A N 1
ATOM 725 C CA . LEU A 1 100 ? -3.924 -2.541 -17.156 1 89.88 100 LEU A CA 1
ATOM 726 C C . LEU A 1 100 ? -3.998 -3.799 -18.016 1 89.88 100 LEU A C 1
ATOM 728 O O . LEU A 1 100 ? -3.936 -3.723 -19.25 1 89.88 100 LEU A O 1
ATOM 732 N N . SER A 1 101 ? -4.016 -4.875 -17.172 1 79.62 101 SER A N 1
ATOM 733 C CA . SER A 1 101 ? -4.184 -6.129 -17.906 1 79.62 101 SER A CA 1
ATOM 734 C C . SER A 1 101 ? -5.648 -6.367 -18.266 1 79.62 101 SER A C 1
ATOM 736 O O . SER A 1 101 ? -6.508 -6.438 -17.391 1 79.62 101 SER A O 1
ATOM 738 N N . GLU A 1 102 ? -6.062 -6.453 -19.516 1 71.12 102 GLU A N 1
ATOM 739 C CA . GLU A 1 102 ? -7.348 -6.758 -20.141 1 71.12 102 GLU A CA 1
ATOM 740 C C . GLU A 1 102 ? -8.469 -5.934 -19.516 1 71.12 102 GLU A C 1
ATOM 742 O O . GLU A 1 102 ? -9.469 -6.488 -19.047 1 71.12 102 GLU A O 1
ATOM 747 N N . PRO A 1 103 ? -8.367 -4.676 -19.516 1 63.97 103 PRO A N 1
ATOM 748 C CA . PRO A 1 103 ? -9.383 -3.863 -18.844 1 63.97 103 PRO A CA 1
ATOM 749 C C . PRO A 1 103 ? -10.781 -4.066 -19.438 1 63.97 103 PRO A C 1
ATOM 751 O O . PRO A 1 103 ? -11.773 -4.004 -18.703 1 63.97 103 PRO A O 1
ATOM 754 N N . GLY A 1 104 ? -10.742 -4.375 -20.656 1 67.44 104 GLY A N 1
ATOM 755 C CA . GLY A 1 104 ? -12.023 -4.523 -21.328 1 67.44 104 GLY A CA 1
ATOM 756 C C . GLY A 1 104 ? -12.844 -5.688 -20.797 1 67.44 104 GLY A C 1
ATOM 757 O O . GLY A 1 104 ? -14.07 -5.703 -20.938 1 67.44 104 GLY A O 1
ATOM 758 N N . ARG A 1 105 ? -12.172 -6.555 -20.234 1 72.88 105 ARG A N 1
ATOM 759 C CA . ARG A 1 105 ? -12.906 -7.699 -19.719 1 72.88 105 ARG A CA 1
ATOM 760 C C . ARG A 1 105 ? -13.648 -7.336 -18.438 1 72.88 105 ARG A C 1
ATOM 762 O O . ARG A 1 105 ? -14.758 -7.812 -18.188 1 72.88 105 ARG A O 1
ATOM 769 N N . LEU A 1 106 ? -13.086 -6.438 -17.75 1 80.19 106 LEU A N 1
ATOM 770 C CA . LEU A 1 106 ? -13.633 -6.148 -16.438 1 80.19 106 LEU A CA 1
ATOM 771 C C . LEU A 1 106 ? -14.266 -4.758 -16.391 1 80.19 106 LEU A C 1
ATOM 773 O O . LEU A 1 106 ? -15.305 -4.562 -15.773 1 80.19 106 LEU A O 1
ATOM 777 N N . LEU A 1 107 ? -13.688 -3.883 -17.156 1 83.06 107 LEU A N 1
ATOM 778 C CA . LEU A 1 107 ? -14.023 -2.475 -16.969 1 83.06 107 LEU A CA 1
ATOM 779 C C . LEU A 1 107 ? -14.57 -1.87 -18.266 1 83.06 107 LEU A C 1
ATOM 781 O O . LEU A 1 107 ? -14.258 -2.342 -19.359 1 83.06 107 LEU A O 1
ATOM 785 N N . SER A 1 108 ? -15.5 -0.936 -18.094 1 74.56 108 SER A N 1
ATOM 786 C CA . SER A 1 108 ? -15.875 -0.084 -19.219 1 74.56 108 SER A CA 1
ATOM 787 C C . SER A 1 108 ? -14.766 0.914 -19.547 1 74.56 108 SER A C 1
ATOM 789 O O . SER A 1 108 ? -14.43 1.765 -18.719 1 74.56 108 SER A O 1
ATOM 791 N N . VAL A 1 109 ? -14.203 0.671 -20.656 1 68.31 109 VAL A N 1
ATOM 792 C CA . VAL A 1 109 ? -13.125 1.564 -21.062 1 68.31 109 VAL A CA 1
ATOM 793 C C . VAL A 1 109 ? -13.711 2.898 -21.531 1 68.31 109 VAL A C 1
ATOM 795 O O . VAL A 1 109 ? -14.836 2.953 -22.031 1 68.31 109 VAL A O 1
ATOM 798 N N . ASN A 1 110 ? -13.047 4.043 -21.203 1 73.19 110 ASN A N 1
ATOM 799 C CA . ASN A 1 110 ? -13.391 5.41 -21.578 1 73.19 110 ASN A CA 1
ATOM 800 C C . ASN A 1 110 ? -14.445 5.996 -20.641 1 73.19 110 ASN A C 1
ATOM 802 O O . ASN A 1 110 ? -15.195 6.887 -21.031 1 73.19 110 ASN A O 1
ATOM 806 N N . GLY A 1 111 ? -14.617 5.41 -19.594 1 85.38 111 GLY A N 1
ATOM 807 C CA . GLY A 1 111 ? -15.578 5.91 -18.625 1 85.38 111 GLY A CA 1
ATOM 808 C C . GLY A 1 111 ? -14.945 6.688 -17.484 1 85.38 111 GLY A C 1
ATOM 809 O O . GLY A 1 111 ? -13.719 6.801 -17.422 1 85.38 111 GLY A O 1
ATOM 810 N N . LEU A 1 112 ? -15.82 7.348 -16.734 1 92.81 112 LEU A N 1
ATOM 811 C CA . LEU A 1 112 ? -15.383 8.031 -15.516 1 92.81 112 LEU A CA 1
ATOM 812 C C . LEU A 1 112 ? -14.711 7.051 -14.562 1 92.81 112 LEU A C 1
ATOM 814 O O . LEU A 1 112 ? -15.203 5.941 -14.344 1 92.81 112 LEU A O 1
ATOM 818 N N . SER A 1 113 ? -13.539 7.375 -14.148 1 95.38 113 SER A N 1
ATOM 819 C CA . SER A 1 113 ? -12.742 6.539 -13.258 1 95.38 113 SER A CA 1
ATOM 820 C C . SER A 1 113 ? -11.914 7.383 -12.297 1 95.38 113 SER A C 1
ATOM 822 O O . SER A 1 113 ? -11.898 8.609 -12.398 1 95.38 113 SER A O 1
ATOM 824 N N . SER A 1 114 ? -11.336 6.785 -11.352 1 97 114 SER A N 1
ATOM 825 C CA . SER A 1 114 ? -10.406 7.418 -10.43 1 97 114 SER A CA 1
ATOM 826 C C . SER A 1 114 ? -9.227 6.5 -10.117 1 97 114 SER A C 1
ATOM 828 O O . SER A 1 114 ? -9.32 5.285 -10.297 1 97 114 SER A O 1
ATOM 830 N N . PHE A 1 115 ? -8.156 7.078 -9.875 1 98.31 115 PHE A N 1
ATOM 831 C CA . PHE A 1 115 ? -6.957 6.344 -9.492 1 98.31 115 PHE A CA 1
ATOM 832 C C . PHE A 1 115 ? -6.465 6.793 -8.117 1 98.31 115 PHE A C 1
ATOM 834 O O . PHE A 1 115 ? -6.168 7.973 -7.914 1 98.31 115 PHE A O 1
ATOM 841 N N . HIS A 1 116 ? -6.438 5.852 -7.145 1 98.56 116 HIS A N 1
ATOM 842 C CA . HIS A 1 116 ? -6.102 6.121 -5.75 1 98.56 116 HIS A CA 1
ATOM 843 C C . HIS A 1 116 ? -4.707 5.602 -5.41 1 98.56 116 HIS A C 1
ATOM 845 O O . HIS A 1 116 ? -4.371 4.457 -5.727 1 98.56 116 HIS A O 1
ATOM 851 N N . VAL A 1 117 ? -3.92 6.445 -4.777 1 98.62 117 VAL A N 1
ATOM 852 C CA . VAL A 1 117 ? -2.549 6.102 -4.414 1 98.62 117 VAL A CA 1
ATOM 853 C C . VAL A 1 117 ? -2.299 6.461 -2.951 1 98.62 117 VAL A C 1
ATOM 855 O O . VAL A 1 117 ? -2.719 7.523 -2.484 1 98.62 117 VAL A O 1
ATOM 858 N N . GLN A 1 118 ? -1.663 5.535 -2.281 1 97.81 118 GLN A N 1
ATOM 859 C CA . GLN A 1 118 ? -1.281 5.734 -0.887 1 97.81 118 GLN A CA 1
ATOM 860 C C . GLN A 1 118 ? 0.234 5.828 -0.739 1 97.81 118 GLN A C 1
ATOM 862 O O . GLN A 1 118 ? 0.976 5.152 -1.457 1 97.81 118 GLN A O 1
ATOM 867 N N . LEU A 1 119 ? 0.658 6.656 0.173 1 97.88 119 LEU A N 1
ATOM 868 C CA . LEU A 1 119 ? 2.066 6.758 0.542 1 97.88 119 LEU A CA 1
ATOM 869 C C . LEU A 1 119 ? 2.24 6.668 2.055 1 97.88 119 LEU A C 1
ATOM 871 O O . LEU A 1 119 ? 1.897 7.605 2.777 1 97.88 119 LEU A O 1
ATOM 875 N N . GLU A 1 120 ? 2.762 5.562 2.469 1 95.94 120 GLU A N 1
ATOM 876 C CA . GLU A 1 120 ? 3.039 5.391 3.893 1 95.94 120 GLU A CA 1
ATOM 877 C C . GLU A 1 120 ? 4.281 6.168 4.312 1 95.94 120 GLU A C 1
ATOM 879 O O . GLU A 1 120 ? 5.301 6.141 3.621 1 95.94 120 GLU A O 1
ATOM 884 N N . GLN A 1 121 ? 4.176 6.852 5.395 1 95.81 121 GLN A N 1
ATOM 885 C CA . GLN A 1 121 ? 5.273 7.648 5.93 1 95.81 121 GLN A CA 1
ATOM 886 C C . GLN A 1 121 ? 5.676 7.164 7.32 1 95.81 121 GLN A C 1
ATOM 888 O O . GLN A 1 121 ? 4.895 7.258 8.266 1 95.81 121 GLN A O 1
ATOM 893 N N . SER A 1 122 ? 6.852 6.641 7.465 1 93.12 122 SER A N 1
ATOM 894 C CA . SER A 1 122 ? 7.484 6.195 8.703 1 93.12 122 SER A CA 1
ATOM 895 C C . SER A 1 122 ? 6.609 5.188 9.438 1 93.12 122 SER A C 1
ATOM 897 O O . SER A 1 122 ? 6.582 5.168 10.672 1 93.12 122 SER A O 1
ATOM 899 N N . GLY A 1 123 ? 5.746 4.527 8.773 1 88.12 123 GLY A N 1
ATOM 900 C CA . GLY A 1 123 ? 4.895 3.508 9.367 1 88.12 123 GLY A CA 1
ATOM 901 C C . GLY A 1 123 ? 3.824 4.078 10.273 1 88.12 123 GLY A C 1
ATOM 902 O O . GLY A 1 123 ? 3.148 3.336 10.992 1 88.12 123 GLY A O 1
ATOM 903 N N . SER A 1 124 ? 3.627 5.367 10.281 1 90 124 SER A N 1
ATOM 904 C CA . SER A 1 124 ? 2.727 5.992 11.242 1 90 124 SER A CA 1
ATOM 905 C C . SER A 1 124 ? 1.603 6.746 10.539 1 90 124 SER A C 1
ATOM 907 O O . SER A 1 124 ? 0.494 6.855 11.07 1 90 124 SER A O 1
ATOM 909 N N . ARG A 1 125 ? 1.931 7.258 9.406 1 94.12 125 ARG A N 1
ATOM 910 C CA . ARG A 1 125 ? 0.959 8.031 8.641 1 94.12 125 ARG A CA 1
ATOM 911 C C . ARG A 1 125 ? 0.889 7.559 7.199 1 94.12 125 ARG A C 1
ATOM 913 O O . ARG A 1 125 ? 1.909 7.191 6.609 1 94.12 125 ARG A O 1
ATOM 920 N N . THR A 1 126 ? -0.307 7.562 6.711 1 96.06 126 THR A N 1
ATOM 921 C CA . THR A 1 126 ? -0.482 7.238 5.301 1 96.06 126 THR A CA 1
ATOM 922 C C . THR A 1 126 ? -1.227 8.352 4.574 1 96.06 126 THR A C 1
ATOM 924 O O . THR A 1 126 ? -2.443 8.492 4.719 1 96.06 126 THR A O 1
ATOM 927 N N . THR A 1 127 ? -0.495 9.156 3.828 1 96.88 127 THR A N 1
ATOM 928 C CA . THR A 1 127 ? -1.127 10.172 2.996 1 96.88 127 THR A CA 1
ATOM 929 C C . THR A 1 127 ? -1.625 9.57 1.687 1 96.88 127 THR A C 1
ATOM 931 O O . THR A 1 127 ? -1.097 8.555 1.223 1 96.88 127 THR A O 1
ATOM 934 N N . GLN A 1 128 ? -2.689 10.227 1.177 1 97.12 128 GLN A N 1
ATOM 935 C CA . GLN A 1 128 ? -3.348 9.641 0.015 1 97.12 128 GLN A CA 1
ATOM 936 C C . GLN A 1 128 ? -3.742 10.711 -0.997 1 97.12 128 GLN A C 1
ATOM 938 O O . GLN A 1 128 ? -3.883 11.883 -0.643 1 97.12 128 GLN A O 1
ATOM 943 N N . CYS A 1 129 ? -3.867 10.211 -2.189 1 97.75 129 CYS A N 1
ATOM 944 C CA . CYS A 1 129 ? -4.336 11.047 -3.289 1 97.75 129 CYS A CA 1
ATOM 945 C C . CYS A 1 129 ? -5.191 10.25 -4.262 1 97.75 129 CYS A C 1
ATOM 947 O O . CYS A 1 129 ? -4.836 9.125 -4.625 1 97.75 129 CYS A O 1
ATOM 949 N N . THR A 1 130 ? -6.363 10.773 -4.562 1 98 130 THR A N 1
ATOM 950 C CA . THR A 1 130 ? -7.223 10.188 -5.59 1 98 130 THR A CA 1
ATOM 951 C C . THR A 1 130 ? -7.375 11.141 -6.77 1 98 130 THR A C 1
ATOM 953 O O . THR A 1 130 ? -7.918 12.242 -6.621 1 98 130 THR A O 1
ATOM 956 N N . VAL A 1 131 ? -6.91 10.703 -7.891 1 98.31 131 VAL A N 1
ATOM 957 C CA . VAL A 1 131 ? -7.07 11.461 -9.125 1 98.31 131 VAL A CA 1
ATOM 958 C C . VAL A 1 131 ? -8.344 11.023 -9.836 1 98.31 131 VAL A C 1
ATOM 960 O O . VAL A 1 131 ? -8.516 9.836 -10.156 1 98.31 131 VAL A O 1
ATOM 963 N N . MET A 1 132 ? -9.195 11.984 -10.055 1 97.12 132 MET A N 1
ATOM 964 C CA . MET A 1 132 ? -10.461 11.695 -10.727 1 97.12 132 MET A CA 1
ATOM 965 C C . MET A 1 132 ? -10.445 12.203 -12.164 1 97.12 132 MET A C 1
ATOM 967 O O . MET A 1 132 ? -10.023 13.336 -12.414 1 97.12 132 MET A O 1
ATOM 971 N N . GLY A 1 133 ? -10.898 11.328 -13.039 1 96.19 133 GLY A N 1
ATOM 972 C CA . GLY A 1 133 ? -10.938 11.695 -14.445 1 96.19 133 GLY A CA 1
ATOM 973 C C . GLY A 1 133 ? -11.477 10.586 -15.336 1 96.19 133 GLY A C 1
ATOM 974 O O . GLY A 1 133 ? -12.375 9.844 -14.93 1 96.19 133 GLY A O 1
ATOM 975 N N . SER A 1 134 ? -11.016 10.602 -16.547 1 93.38 134 SER A N 1
ATOM 976 C CA . SER A 1 134 ? -11.438 9.594 -17.516 1 93.38 134 SER A CA 1
ATOM 977 C C . SER A 1 134 ? -10.258 8.75 -17.984 1 93.38 134 SER A C 1
ATOM 979 O O . SER A 1 134 ? -9.164 9.273 -18.203 1 93.38 134 SER A O 1
ATOM 981 N N . LEU A 1 135 ? -10.57 7.488 -18.047 1 92.25 135 LEU A N 1
ATOM 982 C CA . LEU A 1 135 ? -9.57 6.547 -18.531 1 92.25 135 LEU A CA 1
ATOM 983 C C . LEU A 1 135 ? -9.508 6.555 -20.062 1 92.25 135 LEU A C 1
ATOM 985 O O . LEU A 1 135 ? -10.531 6.379 -20.719 1 92.25 135 LEU A O 1
ATOM 989 N N . LYS A 1 136 ? -8.312 6.828 -20.578 1 89.88 136 LYS A N 1
ATOM 990 C CA . LYS A 1 136 ? -8.164 6.898 -22.031 1 89.88 136 LYS A CA 1
ATOM 991 C C . LYS A 1 136 ? -6.863 6.246 -22.484 1 89.88 136 LYS A C 1
ATOM 993 O O . LYS A 1 136 ? -5.883 6.219 -21.734 1 89.88 136 LYS A O 1
ATOM 998 N N . LYS A 1 137 ? -6.898 5.801 -23.734 1 89.75 137 LYS A N 1
ATOM 999 C CA . LYS A 1 137 ? -5.664 5.371 -24.391 1 89.75 137 LYS A CA 1
ATOM 1000 C C . LYS A 1 137 ? -4.883 6.562 -24.922 1 89.75 137 LYS A C 1
ATOM 1002 O O . LYS A 1 137 ? -5.469 7.484 -25.5 1 89.75 137 LYS A O 1
ATOM 1007 N N . PRO A 1 138 ? -3.619 6.504 -24.672 1 89.44 138 PRO A N 1
ATOM 1008 C CA . PRO A 1 138 ? -2.848 7.598 -25.25 1 89.44 138 PRO A CA 1
ATOM 1009 C C . PRO A 1 138 ? -2.871 7.59 -26.781 1 89.44 138 PRO A C 1
ATOM 1011 O O . PRO A 1 138 ? -2.797 6.523 -27.391 1 89.44 138 PRO A O 1
ATOM 1014 N N . ASP A 1 139 ? -3.043 8.742 -27.375 1 87.06 139 ASP A N 1
ATOM 1015 C CA . ASP A 1 139 ? -3.152 8.836 -28.828 1 87.06 139 ASP A CA 1
ATOM 1016 C C . ASP A 1 139 ? -1.856 9.367 -29.438 1 87.06 139 ASP A C 1
ATOM 1018 O O . ASP A 1 139 ? -1.637 9.234 -30.656 1 87.06 139 ASP A O 1
ATOM 1022 N N . ASP A 1 140 ? -0.998 9.875 -28.703 1 91 140 ASP A N 1
ATOM 1023 C CA . ASP A 1 140 ? 0.248 10.461 -29.188 1 91 140 ASP A CA 1
ATOM 1024 C C . ASP A 1 140 ? 1.407 9.477 -29.047 1 91 140 ASP A C 1
ATOM 1026 O O . ASP A 1 140 ? 1.822 9.148 -27.938 1 91 140 ASP A O 1
ATOM 1030 N N . GLU A 1 141 ? 2.037 9.125 -30.172 1 92.38 141 GLU A N 1
ATOM 1031 C CA . GLU A 1 141 ? 3.096 8.117 -30.203 1 92.38 141 GLU A CA 1
ATOM 1032 C C . GLU A 1 141 ? 4.344 8.602 -29.484 1 92.38 141 GLU A C 1
ATOM 1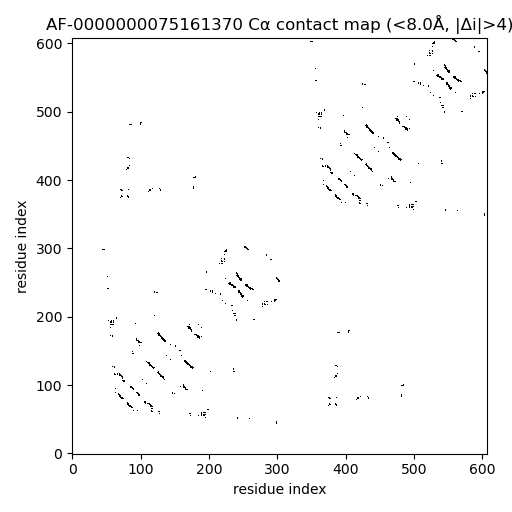034 O O . GLU A 1 141 ? 5.016 7.816 -28.797 1 92.38 141 GLU A O 1
ATOM 1039 N N . LEU A 1 142 ? 4.664 9.766 -29.781 1 92.94 142 LEU A N 1
ATOM 1040 C CA . LEU A 1 142 ? 5.84 10.312 -29.109 1 92.94 142 LEU A CA 1
ATOM 1041 C C . LEU A 1 142 ? 5.648 10.328 -27.594 1 92.94 142 LEU A C 1
ATOM 1043 O O . LEU A 1 142 ? 6.566 10 -26.844 1 92.94 142 LEU A O 1
ATOM 1047 N N . PHE A 1 143 ? 4.512 10.703 -27.312 1 92.62 143 PHE A N 1
ATOM 1048 C CA . PHE A 1 143 ? 4.156 10.727 -25.891 1 92.62 143 PHE A CA 1
ATOM 1049 C C . PHE A 1 143 ? 4.219 9.328 -25.297 1 92.62 143 PHE A C 1
ATOM 1051 O O . PHE A 1 143 ? 4.781 9.133 -24.219 1 92.62 143 PHE A O 1
ATOM 1058 N N . LEU A 1 144 ? 3.688 8.383 -25.969 1 94.75 144 LEU A N 1
ATOM 1059 C CA . LEU A 1 144 ? 3.703 6.992 -25.531 1 94.75 144 LEU A CA 1
ATOM 1060 C C . LEU A 1 144 ? 5.133 6.477 -25.406 1 94.75 144 LEU A C 1
ATOM 1062 O O . LEU A 1 144 ? 5.457 5.738 -24.469 1 94.75 144 LEU A O 1
ATOM 1066 N N . LYS A 1 145 ? 5.957 6.859 -26.297 1 95.06 145 LYS A N 1
ATOM 1067 C CA . LYS A 1 145 ? 7.359 6.457 -26.25 1 95.06 145 LYS A CA 1
ATOM 1068 C C . LYS A 1 145 ? 8.039 6.969 -24.984 1 95.06 145 LYS A C 1
ATOM 1070 O O . LYS A 1 145 ? 8.812 6.242 -24.359 1 95.06 145 LYS A O 1
ATOM 1075 N N . LYS A 1 146 ? 7.758 8.172 -24.703 1 95.44 146 LYS A N 1
ATOM 1076 C CA . LYS A 1 146 ? 8.32 8.75 -23.484 1 95.44 146 LYS A CA 1
ATOM 1077 C C . LYS A 1 146 ? 7.844 8.008 -22.234 1 95.44 146 LYS A C 1
ATOM 1079 O O . LYS A 1 146 ? 8.625 7.766 -21.312 1 95.44 146 LYS A O 1
ATOM 1084 N N . LEU A 1 147 ? 6.602 7.684 -22.203 1 95.44 147 LEU A N 1
ATOM 1085 C CA . LEU A 1 147 ? 6.027 6.945 -21.078 1 95.44 147 LEU A CA 1
ATOM 1086 C C . LEU A 1 147 ? 6.672 5.566 -20.953 1 95.44 147 LEU A C 1
ATOM 1088 O O . LEU A 1 147 ? 6.969 5.113 -19.844 1 95.44 147 LEU A O 1
ATOM 1092 N N . CYS A 1 148 ? 6.898 4.965 -22.047 1 95.69 148 CYS A N 1
ATOM 1093 C CA . CYS A 1 148 ? 7.523 3.645 -22.047 1 95.69 148 CYS A CA 1
ATOM 1094 C C . CYS A 1 148 ? 8.953 3.717 -21.516 1 95.69 148 CYS A C 1
ATOM 1096 O O . CYS A 1 148 ? 9.383 2.834 -20.781 1 95.69 148 CYS A O 1
ATOM 1098 N N . ALA A 1 149 ? 9.602 4.734 -21.906 1 96.62 149 ALA A N 1
ATOM 1099 C CA . ALA A 1 149 ? 10.953 4.93 -21.406 1 96.62 149 ALA A CA 1
ATOM 1100 C C . ALA A 1 149 ? 10.961 5.121 -19.891 1 96.62 149 ALA A C 1
ATOM 1102 O O . ALA A 1 149 ? 11.797 4.555 -19.188 1 96.62 149 ALA A O 1
ATOM 1103 N N . LYS A 1 150 ? 10.062 5.906 -19.422 1 96.38 150 LYS A N 1
ATOM 1104 C CA . LYS A 1 150 ? 9.938 6.117 -17.984 1 96.38 150 LYS A CA 1
ATOM 1105 C C . LYS A 1 150 ? 9.594 4.816 -17.266 1 96.38 150 LYS A C 1
ATOM 1107 O O . LYS A 1 150 ? 10.109 4.551 -16.172 1 96.38 150 LYS A O 1
ATOM 1112 N N . TRP A 1 151 ? 8.742 4.07 -17.875 1 96.38 151 TRP A N 1
ATOM 1113 C CA . TRP A 1 151 ? 8.336 2.781 -17.312 1 96.38 151 TRP A CA 1
ATOM 1114 C C . TRP A 1 151 ? 9.531 1.853 -17.172 1 96.38 151 TRP A C 1
ATOM 1116 O O . TRP A 1 151 ? 9.727 1.244 -16.109 1 96.38 151 TRP A O 1
ATOM 1126 N N . GLU A 1 152 ? 10.312 1.759 -18.188 1 95.31 152 GLU A N 1
ATOM 1127 C CA . GLU A 1 152 ? 11.5 0.903 -18.172 1 95.31 152 GLU A CA 1
ATOM 1128 C C . GLU A 1 152 ? 12.484 1.347 -17.094 1 95.31 152 GLU A C 1
ATOM 1130 O O . GLU A 1 152 ? 13.078 0.512 -16.422 1 95.31 152 GLU A O 1
ATOM 1135 N N . LYS A 1 153 ? 12.664 2.541 -17.016 1 95.62 153 LYS A N 1
ATOM 1136 C CA . LYS A 1 153 ? 13.57 3.074 -15.992 1 95.62 153 LYS A CA 1
ATOM 1137 C C . LYS A 1 153 ? 13.07 2.744 -14.586 1 95.62 153 LYS A C 1
ATOM 1139 O O . LYS A 1 153 ? 13.852 2.357 -13.719 1 95.62 153 LYS A O 1
ATOM 1144 N N . LYS A 1 154 ? 11.789 2.871 -14.383 1 95.31 154 LYS A N 1
ATOM 1145 C CA . LYS A 1 154 ? 11.211 2.709 -13.047 1 95.31 154 LYS A CA 1
ATOM 1146 C C . LYS A 1 154 ? 11.094 1.235 -12.672 1 95.31 154 LYS A C 1
ATOM 1148 O O . LYS A 1 154 ? 11.359 0.859 -11.531 1 95.31 154 LYS A O 1
ATOM 1153 N N . PHE A 1 155 ? 10.703 0.38 -13.562 1 93.12 155 PHE A N 1
ATOM 1154 C CA . PHE A 1 155 ? 10.367 -0.997 -13.227 1 93.12 155 PHE A CA 1
ATOM 1155 C C . PHE A 1 155 ? 11.398 -1.965 -13.797 1 93.12 155 PHE A C 1
ATOM 1157 O O . PHE A 1 155 ? 11.375 -3.158 -13.484 1 93.12 155 PHE A O 1
ATOM 1164 N N . GLY A 1 156 ? 12.25 -1.533 -14.695 1 88.81 156 GLY A N 1
ATOM 1165 C CA . GLY A 1 156 ? 13.305 -2.371 -15.25 1 88.81 156 GLY A CA 1
ATOM 1166 C C . GLY A 1 156 ? 12.805 -3.336 -16.312 1 88.81 156 GLY A C 1
ATOM 1167 O O . GLY A 1 156 ? 13.438 -4.359 -16.578 1 88.81 156 GLY A O 1
ATOM 1168 N N . GLU A 1 157 ? 11.609 -3.111 -16.766 1 88.56 157 GLU A N 1
ATOM 1169 C CA . GLU A 1 157 ? 11.047 -3.957 -17.828 1 88.56 157 GLU A CA 1
ATOM 1170 C C . GLU A 1 157 ? 10.234 -3.133 -18.812 1 88.56 157 GLU A C 1
ATOM 1172 O O . GLU A 1 157 ? 9.758 -2.047 -18.484 1 88.56 157 GLU A O 1
ATOM 1177 N N . GLU A 1 158 ? 10.117 -3.723 -19.969 1 90.69 158 GLU A N 1
ATOM 1178 C CA . GLU A 1 158 ? 9.305 -3.062 -21 1 90.69 158 GLU A CA 1
ATOM 1179 C C . GLU A 1 158 ? 7.816 -3.266 -20.734 1 90.69 158 GLU A C 1
ATOM 1181 O O . GLU A 1 158 ? 7.406 -4.309 -20.234 1 90.69 158 GLU A O 1
ATOM 1186 N N . VAL A 1 159 ? 7.129 -2.256 -21.047 1 91.75 159 VAL A N 1
ATOM 1187 C CA . VAL A 1 159 ? 5.68 -2.348 -20.906 1 91.75 159 VAL A CA 1
ATOM 1188 C C . VAL A 1 159 ? 5.031 -2.545 -22.266 1 91.75 159 VAL A C 1
ATOM 1190 O O . VAL A 1 159 ? 5.508 -2.014 -23.266 1 91.75 159 VAL A O 1
ATOM 1193 N N . ASP A 1 160 ? 4.039 -3.391 -22.281 1 90.62 160 ASP A N 1
ATOM 1194 C CA . ASP A 1 160 ? 3.229 -3.51 -23.484 1 90.62 160 ASP A CA 1
ATOM 1195 C C . ASP A 1 160 ? 2.436 -2.23 -23.75 1 90.62 160 ASP A C 1
ATOM 1197 O O . ASP A 1 160 ? 1.549 -1.876 -22.969 1 90.62 160 ASP A O 1
ATOM 1201 N N . ARG A 1 161 ? 2.695 -1.623 -24.844 1 90.56 161 ARG A N 1
ATOM 1202 C CA . ARG A 1 161 ? 2.098 -0.336 -25.188 1 90.56 161 ARG A CA 1
ATOM 1203 C C . ARG A 1 161 ? 0.581 -0.444 -25.281 1 90.56 161 ARG A C 1
ATOM 1205 O O . ARG A 1 161 ? -0.135 0.518 -25 1 90.56 161 ARG A O 1
ATOM 1212 N N . GLU A 1 162 ? 0.092 -1.613 -25.625 1 88.38 162 GLU A N 1
ATOM 1213 C CA . GLU A 1 162 ? -1.34 -1.817 -25.828 1 88.38 162 GLU A CA 1
ATOM 1214 C C . GLU A 1 162 ? -2.084 -1.847 -24.5 1 88.38 162 GLU A C 1
ATOM 1216 O O . GLU A 1 162 ? -3.309 -1.723 -24.453 1 88.38 162 GLU A O 1
ATOM 1221 N N . LEU A 1 163 ? -1.305 -1.981 -23.438 1 90.56 163 LEU A N 1
ATOM 1222 C CA . LEU A 1 163 ? -1.922 -2.113 -22.109 1 90.56 163 LEU A CA 1
ATOM 1223 C C . LEU A 1 163 ? -1.792 -0.818 -21.328 1 90.56 163 LEU A C 1
ATOM 1225 O O . LEU A 1 163 ? -2.174 -0.763 -20.156 1 90.56 163 LEU A O 1
ATOM 1229 N N . VAL A 1 164 ? -1.276 0.234 -21.969 1 93.75 164 VAL A N 1
ATOM 1230 C CA . VAL A 1 164 ? -1.057 1.494 -21.266 1 93.75 164 VAL A CA 1
ATOM 1231 C C . VAL A 1 164 ? -2.291 2.383 -21.406 1 93.75 164 VAL A C 1
ATOM 1233 O O . VAL A 1 164 ? -2.793 2.596 -22.516 1 93.75 164 VAL A O 1
ATOM 1236 N N . TYR A 1 165 ? -2.805 2.84 -20.297 1 93.06 165 TYR A N 1
ATOM 1237 C CA . TYR A 1 165 ? -3.916 3.781 -20.234 1 93.06 165 TYR A CA 1
ATOM 1238 C C . TYR A 1 165 ? -3.553 4.992 -19.391 1 93.06 165 TYR A C 1
ATOM 1240 O O . TYR A 1 165 ? -2.693 4.906 -18.5 1 93.06 165 TYR A O 1
ATOM 1248 N N . MET A 1 166 ? -4.234 6.062 -19.688 1 93.44 166 MET A N 1
ATOM 1249 C CA . MET A 1 166 ? -4.004 7.281 -18.922 1 93.44 166 MET A CA 1
ATOM 1250 C C . MET A 1 166 ? -5.305 7.812 -18.328 1 93.44 166 MET A C 1
ATOM 1252 O O . MET A 1 166 ? -6.383 7.586 -18.891 1 93.44 166 MET A O 1
ATOM 1256 N N . ILE A 1 167 ? -5.168 8.469 -17.219 1 92.94 167 ILE A N 1
ATOM 1257 C CA . ILE A 1 167 ? -6.309 9.18 -16.656 1 92.94 167 ILE A CA 1
ATOM 1258 C C . ILE A 1 167 ? -6.191 10.672 -16.953 1 92.94 167 ILE A C 1
ATOM 1260 O O . ILE A 1 167 ? -5.219 11.32 -16.562 1 92.94 167 ILE A O 1
ATOM 1264 N N . SER A 1 168 ? -7.121 11.188 -17.688 1 92.12 168 SER A N 1
ATOM 1265 C CA . SER A 1 168 ? -7.242 12.633 -17.859 1 92.12 168 SER A CA 1
ATOM 1266 C C . SER A 1 168 ? -7.84 13.289 -16.609 1 92.12 168 SER A C 1
ATOM 1268 O O . SER A 1 168 ? -9.047 13.188 -16.375 1 92.12 168 SER A O 1
ATOM 1270 N N . VAL A 1 169 ? -7.09 14.062 -15.938 1 94.06 169 VAL A N 1
ATOM 1271 C CA . VAL A 1 169 ? -7.41 14.5 -14.586 1 94.06 169 VAL A CA 1
ATOM 1272 C C . VAL A 1 169 ? -8.414 15.648 -14.633 1 94.06 169 VAL A C 1
ATOM 1274 O O . VAL A 1 169 ? -8.172 16.672 -15.289 1 94.06 169 VAL A O 1
ATOM 1277 N N . ASP A 1 170 ? -9.43 15.508 -13.938 1 96.25 170 ASP A N 1
ATOM 1278 C CA . ASP A 1 170 ? -10.43 16.562 -13.758 1 96.25 170 ASP A CA 1
ATOM 1279 C C . ASP A 1 170 ? -10.266 17.234 -12.398 1 96.25 170 ASP A C 1
ATOM 1281 O O . ASP A 1 170 ? -10.336 18.469 -12.297 1 96.25 170 ASP A O 1
ATOM 1285 N N . LYS A 1 171 ? -10.094 16.484 -11.406 1 96.88 171 LYS A N 1
ATOM 1286 C CA . LYS A 1 171 ? -9.867 16.953 -10.047 1 96.88 171 LYS A CA 1
ATOM 1287 C C . LYS A 1 171 ? -9.156 15.898 -9.203 1 96.88 171 LYS A C 1
ATOM 1289 O O . LYS A 1 171 ? -9.047 14.742 -9.609 1 96.88 171 LYS A O 1
ATOM 1294 N N . VAL A 1 172 ? -8.672 16.391 -8.078 1 98.12 172 VAL A N 1
ATOM 1295 C CA . VAL A 1 172 ? -7.887 15.523 -7.211 1 98.12 172 VAL A CA 1
ATOM 1296 C C . VAL A 1 172 ? -8.375 15.656 -5.766 1 98.12 172 VAL A C 1
ATOM 1298 O O . VAL A 1 172 ? -8.68 16.766 -5.309 1 98.12 172 VAL A O 1
ATOM 1301 N N . LEU A 1 173 ? -8.508 14.555 -5.113 1 96.88 173 LEU A N 1
ATOM 1302 C CA . LEU A 1 173 ? -8.805 14.523 -3.686 1 96.88 173 LEU A CA 1
ATOM 1303 C C . LEU A 1 173 ? -7.566 14.141 -2.883 1 96.88 173 LEU A C 1
ATOM 1305 O O . LEU A 1 173 ? -7.004 13.062 -3.072 1 96.88 173 LEU A O 1
ATOM 1309 N N . GLN A 1 174 ? -7.137 15.031 -2.006 1 97.69 174 GLN A N 1
ATOM 1310 C CA . GLN A 1 174 ? -5.98 14.781 -1.147 1 97.69 174 GLN A CA 1
ATOM 1311 C C . GLN A 1 174 ? -6.41 14.555 0.299 1 97.69 174 GLN A C 1
ATOM 1313 O O . GLN A 1 174 ? -7.203 15.328 0.846 1 97.69 174 GLN A O 1
ATOM 1318 N N . ILE A 1 175 ? -5.93 13.477 0.87 1 95 175 ILE A N 1
ATOM 1319 C CA . ILE A 1 175 ? -6.207 13.148 2.264 1 95 175 ILE A CA 1
ATOM 1320 C C . ILE A 1 175 ? -4.895 12.945 3.018 1 95 175 ILE A C 1
ATOM 1322 O O . ILE A 1 175 ? -4.086 12.086 2.654 1 95 175 ILE A O 1
ATOM 1326 N N . GLU A 1 176 ? -4.668 13.656 4.035 1 93.38 176 GLU A N 1
ATOM 1327 C CA . GLU A 1 176 ? -3.391 13.656 4.746 1 93.38 176 GLU A CA 1
ATOM 1328 C C . GLU A 1 176 ? -3.182 12.352 5.504 1 93.38 176 GLU A C 1
ATOM 1330 O O . GLU A 1 176 ? -2.045 11.898 5.672 1 93.38 176 GLU A O 1
ATOM 1335 N N . ASP A 1 177 ? -4.207 11.859 6.055 1 92.94 177 ASP A N 1
ATOM 1336 C CA . ASP A 1 177 ? -4.207 10.586 6.762 1 92.94 177 ASP A CA 1
ATOM 1337 C C . ASP A 1 177 ? -5.602 9.953 6.758 1 92.94 177 ASP A C 1
ATOM 1339 O O . ASP A 1 177 ? -6.59 10.625 6.449 1 92.94 177 ASP A O 1
ATOM 1343 N N . PHE A 1 178 ? -5.773 8.727 7.129 1 90.44 178 PHE A N 1
ATOM 1344 C CA . PHE A 1 178 ? -7.012 7.965 7 1 90.44 178 PHE A CA 1
ATOM 1345 C C . PHE A 1 178 ? -8.156 8.672 7.715 1 90.44 178 PHE A C 1
ATOM 1347 O O . PHE A 1 178 ? -9.297 8.656 7.238 1 90.44 178 PHE A O 1
ATOM 1354 N N . LYS A 1 179 ? -7.93 9.305 8.812 1 83.94 179 LYS A N 1
ATOM 1355 C CA . LYS A 1 179 ? -9.016 9.859 9.617 1 83.94 179 LYS A CA 1
ATOM 1356 C C . LYS A 1 179 ? -9.219 11.344 9.312 1 83.94 179 LYS A C 1
ATOM 1358 O O . LYS A 1 179 ? -10.07 11.992 9.922 1 83.94 179 LYS A O 1
ATOM 1363 N N . GLU A 1 180 ? -8.453 11.844 8.43 1 87.25 180 GLU A N 1
ATOM 1364 C CA . GLU A 1 180 ? -8.523 13.266 8.117 1 87.25 180 GLU A CA 1
ATOM 1365 C C . GLU A 1 180 ? -9.531 13.539 7.004 1 87.25 180 GLU A C 1
ATOM 1367 O O . GLU A 1 180 ? -9.852 12.641 6.219 1 87.25 180 GLU A O 1
ATOM 1372 N N . GLU A 1 181 ? -9.969 14.742 7.023 1 87.38 1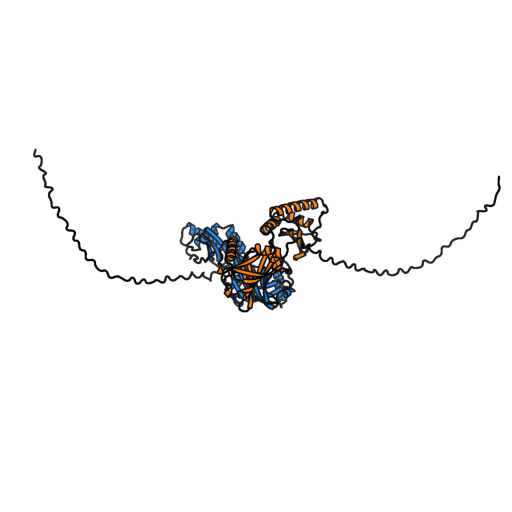81 GLU A N 1
ATOM 1373 C CA . GLU A 1 181 ? -10.859 15.164 5.949 1 87.38 181 GLU A CA 1
ATOM 1374 C C . GLU A 1 181 ? -10.102 15.367 4.645 1 87.38 181 GLU A C 1
ATOM 1376 O O . GLU A 1 181 ? -8.961 15.836 4.652 1 87.38 181 GLU A O 1
ATOM 1381 N N . GLY A 1 182 ? -10.781 15.055 3.6 1 91.94 182 GLY A N 1
ATOM 1382 C CA . GLY A 1 182 ? -10.188 15.266 2.291 1 91.94 182 GLY A CA 1
ATOM 1383 C C . GLY A 1 182 ? -10.273 16.703 1.817 1 91.94 182 GLY A C 1
ATOM 1384 O O . GLY A 1 182 ? -11.234 17.406 2.145 1 91.94 182 GLY A O 1
ATOM 1385 N N . ILE A 1 183 ? -9.258 17.094 1.056 1 95.31 183 ILE A N 1
ATOM 1386 C CA . ILE A 1 183 ? -9.227 18.406 0.429 1 95.31 183 ILE A CA 1
ATOM 1387 C C . ILE A 1 183 ? -9.234 18.266 -1.09 1 95.31 183 ILE A C 1
ATOM 1389 O O . ILE A 1 183 ? -8.414 17.531 -1.65 1 95.31 183 ILE A O 1
ATOM 1393 N N . TRP A 1 184 ? -10.102 19 -1.706 1 96.12 184 TRP A N 1
ATOM 1394 C CA . TRP A 1 184 ? -10.195 18.938 -3.16 1 96.12 184 TRP A CA 1
ATOM 1395 C C . TRP A 1 184 ? -9.188 19.891 -3.805 1 96.12 184 TRP A C 1
ATOM 1397 O O . TRP A 1 184 ? -9.031 21.031 -3.365 1 96.12 184 TRP A O 1
ATOM 1407 N N . VAL A 1 185 ? -8.539 19.391 -4.781 1 97.94 185 VAL A N 1
ATOM 1408 C CA . VAL A 1 185 ? -7.574 20.125 -5.59 1 97.94 185 VAL A CA 1
ATOM 1409 C C . VAL A 1 185 ? -8.062 20.203 -7.035 1 97.94 185 VAL A C 1
ATOM 1411 O O . VAL A 1 185 ? -8.43 19.188 -7.629 1 97.94 185 VAL A O 1
ATOM 1414 N N . THR A 1 186 ? -8.023 21.375 -7.617 1 97.81 186 THR A N 1
ATOM 1415 C CA . THR A 1 186 ? -8.461 21.531 -9 1 97.81 186 THR A CA 1
ATOM 1416 C C . THR A 1 186 ? -7.391 21.016 -9.961 1 97.81 186 THR A C 1
ATOM 1418 O O . THR A 1 186 ? -6.227 20.875 -9.586 1 97.81 186 THR A O 1
ATOM 1421 N N . SER A 1 187 ? -7.879 20.766 -11.164 1 96.44 187 SER A N 1
ATOM 1422 C CA . SER A 1 187 ? -6.949 20.312 -12.195 1 96.44 187 SER A CA 1
ATOM 1423 C C . SER A 1 187 ? -5.848 21.344 -12.438 1 96.44 187 SER A C 1
ATOM 1425 O O . SER A 1 187 ? -4.684 20.984 -12.617 1 96.44 187 SER A O 1
ATOM 1427 N N . SER A 1 188 ? -6.207 22.562 -12.453 1 97.38 188 SER A N 1
ATOM 1428 C CA . SER A 1 188 ? -5.234 23.625 -12.68 1 97.38 188 SER A CA 1
ATOM 1429 C C . SER A 1 188 ? -4.211 23.703 -11.555 1 97.38 188 SER A C 1
ATOM 1431 O O . SER A 1 188 ? -3.012 23.844 -11.805 1 97.38 188 SER A O 1
ATOM 1433 N N . GLU A 1 189 ? -4.676 23.641 -10.312 1 97.75 189 GLU A N 1
ATOM 1434 C CA . GLU A 1 189 ? -3.764 23.625 -9.172 1 97.75 189 GLU A CA 1
ATOM 1435 C C . GLU A 1 189 ? -2.799 22.438 -9.258 1 97.75 189 GLU A C 1
ATOM 1437 O O . GLU A 1 189 ? -1.604 22.594 -8.992 1 97.75 189 GLU A O 1
ATOM 1442 N N . TYR A 1 190 ? -3.312 21.359 -9.633 1 97.94 190 TYR A N 1
ATOM 1443 C CA . TYR A 1 190 ? -2.508 20.141 -9.734 1 97.94 190 TYR A CA 1
ATOM 1444 C C . TYR A 1 190 ? -1.451 20.281 -10.828 1 97.94 190 TYR A C 1
ATOM 1446 O O . TYR A 1 190 ? -0.282 19.953 -10.609 1 97.94 190 TYR A O 1
ATOM 1454 N N . LEU A 1 191 ? -1.869 20.766 -11.906 1 96.38 191 LEU A N 1
ATOM 1455 C CA . LEU A 1 191 ? -0.983 20.922 -13.055 1 96.38 191 LEU A CA 1
ATOM 1456 C C . LEU A 1 191 ? 0.145 21.891 -12.742 1 96.38 191 LEU A C 1
ATOM 1458 O O . LEU A 1 191 ? 1.271 21.719 -13.219 1 96.38 191 LEU A O 1
ATOM 1462 N N . ASN A 1 192 ? -0.123 22.844 -11.938 1 97.31 192 ASN A N 1
ATOM 1463 C CA . ASN A 1 192 ? 0.844 23.906 -11.68 1 97.31 192 ASN A CA 1
ATOM 1464 C C . ASN A 1 192 ? 1.727 23.562 -10.477 1 97.31 192 ASN A C 1
ATOM 1466 O O . ASN A 1 192 ? 2.711 24.266 -10.211 1 97.31 192 ASN A O 1
ATOM 1470 N N . ALA A 1 193 ? 1.385 22.547 -9.789 1 97.75 193 ALA A N 1
ATOM 1471 C CA . ALA A 1 193 ? 2.158 22.141 -8.609 1 97.75 193 ALA A CA 1
ATOM 1472 C C . ALA A 1 193 ? 3.363 21.297 -9.008 1 97.75 193 ALA A C 1
ATOM 1474 O O . ALA A 1 193 ? 3.363 20.672 -10.07 1 97.75 193 ALA A O 1
ATOM 1475 N N . GLN A 1 194 ? 4.363 21.344 -8.172 1 97.31 194 GLN A N 1
ATOM 1476 C CA . GLN A 1 194 ? 5.547 20.516 -8.32 1 97.31 194 GLN A CA 1
ATOM 1477 C C . GLN A 1 194 ? 5.738 19.609 -7.109 1 97.31 194 GLN A C 1
ATOM 1479 O O . GLN A 1 194 ? 5.434 20 -5.98 1 97.31 194 GLN A O 1
ATOM 1484 N N . PRO A 1 195 ? 6.215 18.391 -7.426 1 97.94 195 PRO A N 1
ATOM 1485 C CA . PRO A 1 195 ? 6.543 17.562 -6.27 1 97.94 195 PRO A CA 1
ATOM 1486 C C . PRO A 1 195 ? 7.629 18.172 -5.387 1 97.94 195 PRO A C 1
ATOM 1488 O O . PRO A 1 195 ? 8.438 18.969 -5.867 1 97.94 195 PRO A O 1
ATOM 1491 N N . ASP A 1 196 ? 7.629 17.797 -4.113 1 98.25 196 ASP A N 1
ATOM 1492 C CA . ASP A 1 196 ? 8.625 18.328 -3.186 1 98.25 196 ASP A CA 1
ATOM 1493 C C . ASP A 1 196 ? 10.039 17.938 -3.615 1 98.25 196 ASP A C 1
ATOM 1495 O O . ASP A 1 196 ? 10.281 16.781 -3.971 1 98.25 196 ASP A O 1
ATOM 1499 N N . PRO A 1 197 ? 10.945 18.828 -3.59 1 97.88 197 PRO A N 1
ATOM 1500 C CA . PRO A 1 197 ? 12.305 18.531 -4.059 1 97.88 197 PRO A CA 1
ATOM 1501 C C . PRO A 1 197 ? 13.023 17.516 -3.178 1 97.88 197 PRO A C 1
ATOM 1503 O O . PRO A 1 197 ? 13.984 16.875 -3.615 1 97.88 197 PRO A O 1
ATOM 1506 N N . LEU A 1 198 ? 12.617 17.312 -1.945 1 97.69 198 LEU A N 1
ATOM 1507 C CA . LEU A 1 198 ? 13.281 16.391 -1.036 1 97.69 198 LEU A CA 1
ATOM 1508 C C . LEU A 1 198 ? 12.688 14.992 -1.146 1 97.69 198 LEU A C 1
ATOM 1510 O O . LEU A 1 198 ? 13.109 14.07 -0.443 1 97.69 198 LEU A O 1
ATOM 1514 N N . ARG A 1 199 ? 11.75 14.75 -2.039 1 97.38 199 ARG A N 1
ATOM 1515 C CA . ARG A 1 199 ? 10.898 13.562 -2.064 1 97.38 199 ARG A CA 1
ATOM 1516 C C . ARG A 1 199 ? 11.734 12.289 -2.1 1 97.38 199 ARG A C 1
ATOM 1518 O O . ARG A 1 199 ? 11.422 11.312 -1.422 1 97.38 199 ARG A O 1
ATOM 1525 N N . ASN A 1 200 ? 12.836 12.289 -2.789 1 96.5 200 ASN A N 1
ATOM 1526 C CA . ASN A 1 200 ? 13.625 11.078 -2.984 1 96.5 200 ASN A CA 1
ATOM 1527 C C . ASN A 1 200 ? 14.547 10.812 -1.797 1 96.5 200 ASN A C 1
ATOM 1529 O O . ASN A 1 200 ? 15.102 9.719 -1.672 1 96.5 200 ASN A O 1
ATOM 1533 N N . PHE A 1 201 ? 14.617 11.742 -0.862 1 96.31 201 PHE A N 1
ATOM 1534 C CA . PHE A 1 201 ? 15.547 11.617 0.254 1 96.31 201 PHE A CA 1
ATOM 1535 C C . PHE A 1 201 ? 14.797 11.617 1.583 1 96.31 201 PHE A C 1
ATOM 1537 O O . PHE A 1 201 ? 15.359 11.234 2.615 1 96.31 201 PHE A O 1
ATOM 1544 N N . ALA A 1 202 ? 13.664 12 1.536 1 97.38 202 ALA A N 1
ATOM 1545 C CA . ALA A 1 202 ? 12.898 12.25 2.758 1 97.38 202 ALA A CA 1
ATOM 1546 C C . ALA A 1 202 ? 12.859 11.008 3.645 1 97.38 202 ALA A C 1
ATOM 1548 O O . ALA A 1 202 ? 13.156 11.086 4.84 1 97.38 202 ALA A O 1
ATOM 1549 N N . GLU A 1 203 ? 12.516 9.891 3.074 1 96.94 203 GLU A N 1
ATOM 1550 C CA . GLU A 1 203 ? 12.391 8.656 3.842 1 96.94 203 GLU A CA 1
ATOM 1551 C C . GLU A 1 203 ? 13.711 8.297 4.52 1 96.94 203 GLU A C 1
ATOM 1553 O O . GLU A 1 203 ? 13.734 7.918 5.695 1 96.94 203 GLU A O 1
ATOM 1558 N N . LYS A 1 204 ? 14.742 8.367 3.811 1 96.94 204 LYS A N 1
ATOM 1559 C CA . LYS A 1 204 ? 16.062 8.047 4.344 1 96.94 204 LYS A CA 1
ATOM 1560 C C . LYS A 1 204 ? 16.438 8.984 5.488 1 96.94 204 LYS A C 1
ATOM 1562 O O . LYS A 1 204 ? 16.969 8.547 6.508 1 96.94 204 LYS A O 1
ATOM 1567 N N . ILE A 1 205 ? 16.203 10.234 5.297 1 97.12 205 ILE A N 1
ATOM 1568 C CA . ILE A 1 205 ? 16.5 11.234 6.312 1 97.12 205 ILE A CA 1
ATOM 1569 C C . ILE A 1 205 ? 15.703 10.945 7.578 1 97.12 205 ILE A C 1
ATOM 1571 O O . ILE A 1 205 ? 16.25 10.977 8.688 1 97.12 205 ILE A O 1
ATOM 1575 N N . VAL A 1 206 ? 14.469 10.656 7.414 1 97.94 206 VAL A N 1
ATOM 1576 C CA . VAL A 1 206 ? 13.586 10.367 8.539 1 97.94 206 VAL A CA 1
ATOM 1577 C C . VAL A 1 206 ? 14.102 9.141 9.289 1 97.94 206 VAL A C 1
ATOM 1579 O O . VAL A 1 206 ? 14.18 9.141 10.523 1 97.94 206 VAL A O 1
ATOM 1582 N N . GLU A 1 207 ? 14.43 8.117 8.555 1 97.19 207 GLU A N 1
ATOM 1583 C CA . GLU A 1 207 ? 14.945 6.898 9.164 1 97.19 207 GLU A CA 1
ATOM 1584 C C . GLU A 1 207 ? 16.234 7.172 9.938 1 97.19 207 GLU A C 1
ATOM 1586 O O . GLU A 1 207 ? 16.406 6.703 11.062 1 97.19 207 GLU A O 1
ATOM 1591 N N . GLU A 1 208 ? 17.109 7.891 9.398 1 96.94 208 GLU A N 1
ATOM 1592 C CA . GLU A 1 208 ? 18.375 8.227 10.039 1 96.94 208 GLU A CA 1
ATOM 1593 C C . GLU A 1 208 ? 18.156 9.023 11.32 1 96.94 208 GLU A C 1
ATOM 1595 O O . GLU A 1 208 ? 18.734 8.711 12.359 1 96.94 208 GLU A O 1
ATOM 1600 N N . MET A 1 209 ? 17.344 10.047 11.195 1 96.94 209 MET A N 1
ATOM 1601 C CA . MET A 1 209 ? 17.078 10.906 12.344 1 96.94 209 MET A CA 1
ATOM 1602 C C . MET A 1 209 ? 16.453 10.109 13.484 1 96.94 209 MET A C 1
ATOM 1604 O O . MET A 1 209 ? 16.828 10.273 14.648 1 96.94 209 MET A O 1
ATOM 1608 N N . ASN A 1 210 ? 15.578 9.18 13.172 1 97.31 210 ASN A N 1
ATOM 1609 C CA . ASN A 1 210 ? 14.844 8.43 14.188 1 97.31 210 ASN A CA 1
ATOM 1610 C C . ASN A 1 210 ? 15.68 7.273 14.734 1 97.31 210 ASN A C 1
ATOM 1612 O O . ASN A 1 210 ? 15.391 6.758 15.82 1 97.31 210 ASN A O 1
ATOM 1616 N N . SER A 1 211 ? 16.641 6.785 14.031 1 96.75 211 SER A N 1
ATOM 1617 C CA . SER A 1 211 ? 17.422 5.637 14.477 1 96.75 211 SER A CA 1
ATOM 1618 C C . SER A 1 211 ? 18.75 6.074 15.094 1 96.75 211 SER A C 1
ATOM 1620 O O . SER A 1 211 ? 19.172 5.527 16.109 1 96.75 211 SER A O 1
ATOM 1622 N N . GLN A 1 212 ? 19.375 7.109 14.586 1 96.44 212 GLN A N 1
ATOM 1623 C CA . GLN A 1 212 ? 20.734 7.48 14.977 1 96.44 212 GLN A CA 1
ATOM 1624 C C . GLN A 1 212 ? 20.734 8.773 15.789 1 96.44 212 GLN A C 1
ATOM 1626 O O . GLN A 1 212 ? 21.688 9.047 16.531 1 96.44 212 GLN A O 1
ATOM 1631 N N . HIS A 1 213 ? 19.719 9.57 15.672 1 96.56 213 HIS A N 1
ATOM 1632 C CA . HIS A 1 213 ? 19.719 10.875 16.328 1 96.56 213 HIS A CA 1
ATOM 1633 C C . HIS A 1 213 ? 18.484 11.039 17.203 1 96.56 213 HIS A C 1
ATOM 1635 O O . HIS A 1 213 ? 17.844 12.094 17.188 1 96.56 213 HIS A O 1
ATOM 1641 N N . VAL A 1 214 ? 18.188 10.031 17.906 1 96.31 214 VAL A N 1
ATOM 1642 C CA . VAL A 1 214 ? 16.969 9.969 18.703 1 96.31 214 VAL A CA 1
ATOM 1643 C C . VAL A 1 214 ? 16.969 11.094 19.734 1 96.31 214 VAL A C 1
ATOM 1645 O O . VAL A 1 214 ? 15.961 11.789 19.922 1 96.31 214 VAL A O 1
ATOM 1648 N N . GLU A 1 215 ? 18.078 11.344 20.391 1 94.56 215 GLU A N 1
ATOM 1649 C CA . GLU A 1 215 ? 18.172 12.375 21.422 1 94.56 215 GLU A CA 1
ATOM 1650 C C . GLU A 1 215 ? 18 13.766 20.844 1 94.56 215 GLU A C 1
ATOM 1652 O O . GLU A 1 215 ? 17.375 14.633 21.469 1 94.56 215 GLU A O 1
ATOM 1657 N N . ASP A 1 216 ? 18.562 13.938 19.703 1 95.31 216 ASP A N 1
ATOM 1658 C CA . ASP A 1 216 ? 18.406 15.219 19.031 1 95.31 216 ASP A CA 1
ATOM 1659 C C . ASP A 1 216 ? 16.953 15.492 18.688 1 95.31 216 ASP A C 1
ATOM 1661 O O . ASP A 1 216 ? 16.453 16.609 18.859 1 95.31 216 ASP A O 1
ATOM 1665 N N . VAL A 1 217 ? 16.281 14.484 18.172 1 96.5 217 VAL A N 1
ATOM 1666 C CA . VAL A 1 217 ? 14.867 14.625 17.828 1 96.5 217 VAL A CA 1
ATOM 1667 C C . VAL A 1 217 ? 14.055 15 19.062 1 96.5 217 VAL A C 1
ATOM 1669 O O . VAL A 1 217 ? 13.203 15.883 19 1 96.5 217 VAL A O 1
ATOM 1672 N N . GLN A 1 218 ? 14.367 14.414 20.125 1 94.25 218 GLN A N 1
ATOM 1673 C CA . GLN A 1 218 ? 13.672 14.711 21.375 1 94.25 218 GLN A CA 1
ATOM 1674 C C . GLN A 1 218 ? 13.93 16.156 21.812 1 94.25 218 GLN A C 1
ATOM 1676 O O . GLN A 1 218 ? 13.008 16.859 22.234 1 94.25 218 GLN A O 1
ATOM 1681 N N . ARG A 1 219 ? 15.109 16.531 21.703 1 92.75 219 ARG A N 1
ATOM 1682 C CA . ARG A 1 219 ? 15.484 17.891 22.094 1 92.75 219 ARG A CA 1
ATOM 1683 C C . ARG A 1 219 ? 14.797 18.922 21.203 1 92.75 219 ARG A C 1
ATOM 1685 O O . ARG A 1 219 ? 14.312 19.953 21.703 1 92.75 219 ARG A O 1
ATOM 1692 N N . LEU A 1 220 ? 14.82 18.688 19.938 1 93.5 220 LEU A N 1
ATOM 1693 C CA . LEU A 1 220 ? 14.133 19.578 19.016 1 93.5 220 LEU A CA 1
ATOM 1694 C C . LEU A 1 220 ? 12.672 19.75 19.406 1 93.5 220 LEU A C 1
ATOM 1696 O O . LEU A 1 220 ? 12.156 20.859 19.422 1 93.5 220 LEU A O 1
ATOM 1700 N N . CYS A 1 221 ? 12.078 18.672 19.688 1 91.5 221 CYS A N 1
ATOM 1701 C CA . CYS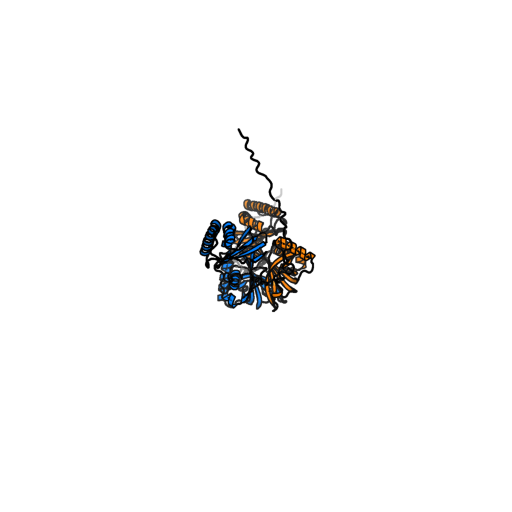 A 1 221 ? 10.68 18.703 20.094 1 91.5 221 CYS A CA 1
ATOM 1702 C C . CYS A 1 221 ? 10.5 19.531 21.359 1 91.5 221 CYS A C 1
ATOM 1704 O O . CYS A 1 221 ? 9.609 20.391 21.422 1 91.5 221 CYS A O 1
ATOM 1706 N N . LYS A 1 222 ? 11.25 19.344 22.297 1 88.75 222 LYS A N 1
ATOM 1707 C CA . LYS A 1 222 ? 11.164 20.047 23.578 1 88.75 222 LYS A CA 1
ATOM 1708 C C . LYS A 1 222 ? 11.336 21.562 23.391 1 88.75 222 LYS A C 1
ATOM 1710 O O . LYS A 1 222 ? 10.633 22.344 24.016 1 88.75 222 LYS A O 1
ATOM 1715 N N . VAL A 1 223 ? 12.219 21.875 22.547 1 89.81 223 VAL A N 1
ATOM 1716 C CA . VAL A 1 223 ? 12.609 23.266 22.406 1 89.81 223 VAL A CA 1
ATOM 1717 C C . VAL A 1 223 ? 11.648 23.984 21.453 1 89.81 223 VAL A C 1
ATOM 1719 O O . VAL A 1 223 ? 11.281 25.141 21.688 1 89.81 223 VAL A O 1
ATOM 1722 N N . TYR A 1 224 ? 11.211 23.328 20.422 1 91.06 224 TYR A N 1
ATOM 1723 C CA . TYR A 1 224 ? 10.5 24.031 19.359 1 91.06 224 TYR A CA 1
ATOM 1724 C C . TYR A 1 224 ? 8.992 23.844 19.5 1 91.06 224 TYR A C 1
ATOM 1726 O O . TYR A 1 224 ? 8.211 24.578 18.891 1 91.06 224 TYR A O 1
ATOM 1734 N N . VAL A 1 225 ? 8.547 22.859 20.203 1 89.25 225 VAL A N 1
ATOM 1735 C CA . VAL A 1 225 ? 7.117 22.594 20.312 1 89.25 225 VAL A CA 1
ATOM 1736 C C . VAL A 1 225 ? 6.637 22.953 21.719 1 89.25 225 VAL A C 1
ATOM 1738 O O . VAL A 1 225 ? 7.234 22.547 22.719 1 89.25 225 VAL A O 1
ATOM 1741 N N . GLU A 1 226 ? 5.637 23.766 21.75 1 84.88 226 GLU A N 1
ATOM 1742 C CA . GLU A 1 226 ? 4.992 24.078 23.031 1 84.88 226 GLU A CA 1
ATOM 1743 C C . GLU A 1 226 ? 3.955 23.016 23.391 1 84.88 226 GLU A C 1
ATOM 1745 O O . GLU A 1 226 ? 2.996 22.797 22.656 1 84.88 226 GLU A O 1
ATOM 1750 N N . SER A 1 227 ? 4.223 22.359 24.391 1 80.12 227 SER A N 1
ATOM 1751 C CA . SER A 1 227 ? 3.281 21.328 24.797 1 80.12 227 SER A CA 1
ATOM 1752 C C . SER A 1 227 ? 2.951 21.453 26.281 1 80.12 227 SER A C 1
ATOM 1754 O O . SER A 1 227 ? 3.797 21.859 27.078 1 80.12 227 SER A O 1
ATOM 1756 N N . GLU A 1 228 ? 1.707 21.188 26.562 1 79.62 228 GLU A N 1
ATOM 1757 C CA . GLU A 1 228 ? 1.262 21.188 27.953 1 79.62 228 GLU A CA 1
ATOM 1758 C C . GLU A 1 228 ? 1.483 19.828 28.609 1 79.62 228 GLU A C 1
ATOM 1760 O O . GLU A 1 228 ? 1.139 19.609 29.766 1 79.62 228 GLU A O 1
ATOM 1765 N N . PHE A 1 229 ? 1.95 18.953 27.891 1 81.25 229 PHE A N 1
ATOM 1766 C CA . PHE A 1 229 ? 2.197 17.594 28.391 1 81.25 229 PHE A CA 1
ATOM 1767 C C . PHE A 1 229 ? 3.658 17.219 28.203 1 81.25 229 PHE A C 1
ATOM 1769 O O . PHE A 1 229 ? 4.391 17.859 27.453 1 81.25 229 PHE A O 1
ATOM 1776 N N . GLN A 1 230 ? 4.055 16.266 29.016 1 83.12 230 GLN A N 1
ATOM 1777 C CA . GLN A 1 230 ? 5.402 15.727 28.891 1 83.12 230 GLN A CA 1
ATOM 1778 C C . GLN A 1 230 ? 5.434 14.586 27.859 1 83.12 230 GLN A C 1
ATOM 1780 O O . GLN A 1 230 ? 4.816 13.547 28.078 1 83.12 230 GLN A O 1
ATOM 1785 N N . ALA A 1 231 ? 6.133 14.805 26.797 1 88.44 231 ALA A N 1
ATOM 1786 C CA . ALA A 1 231 ? 6.297 13.766 25.797 1 88.44 231 ALA A CA 1
ATOM 1787 C C . ALA A 1 231 ? 7.328 12.727 26.234 1 88.44 231 ALA A C 1
ATOM 1789 O O . ALA A 1 231 ? 8.398 13.086 26.734 1 88.44 231 ALA A O 1
ATOM 1790 N N . THR A 1 232 ? 7.004 11.492 26.172 1 91.5 232 THR A N 1
ATOM 1791 C CA . THR A 1 232 ? 7.918 10.406 26.516 1 91.5 232 THR A CA 1
ATOM 1792 C C . THR A 1 232 ? 8.805 10.047 25.328 1 91.5 232 THR A C 1
ATOM 1794 O O . THR A 1 232 ? 9.898 9.5 25.516 1 91.5 232 THR A O 1
ATOM 1797 N N . ALA A 1 233 ? 8.32 10.32 24.156 1 94.06 233 ALA A N 1
ATOM 1798 C CA . ALA A 1 233 ? 9.086 10.07 22.938 1 94.06 233 ALA A CA 1
ATOM 1799 C C . ALA A 1 233 ? 8.602 10.945 21.781 1 94.06 233 ALA A C 1
ATOM 1801 O O . ALA A 1 233 ? 7.488 11.484 21.828 1 94.06 233 ALA A O 1
ATOM 1802 N N . ALA A 1 234 ? 9.5 11.125 20.859 1 95 234 ALA A N 1
ATOM 1803 C CA . ALA A 1 234 ? 9.164 11.859 19.641 1 95 234 ALA A CA 1
ATOM 1804 C C . ALA A 1 234 ? 9.797 11.211 18.406 1 95 234 ALA A C 1
ATOM 1806 O O . ALA A 1 234 ? 10.922 10.719 18.469 1 95 234 ALA A O 1
ATOM 1807 N N . LYS A 1 235 ? 9.055 11.211 17.359 1 96.62 235 LYS A N 1
ATOM 1808 C CA . LYS A 1 235 ? 9.547 10.664 16.094 1 96.62 235 LYS A CA 1
ATOM 1809 C C . LYS A 1 235 ? 9.211 11.586 14.922 1 96.62 235 LYS A C 1
ATOM 1811 O O . LYS A 1 235 ? 8.109 12.133 14.859 1 96.62 235 LYS A O 1
ATOM 1816 N N . ILE A 1 236 ? 10.188 11.742 14.102 1 97.56 236 ILE A N 1
ATOM 1817 C CA . ILE A 1 236 ? 9.914 12.453 12.852 1 97.56 236 ILE A CA 1
ATOM 1818 C C . ILE A 1 236 ? 9.133 11.547 11.906 1 97.56 236 ILE A C 1
ATOM 1820 O O . ILE A 1 236 ? 9.484 10.383 11.711 1 97.56 236 ILE A O 1
ATOM 1824 N N . ILE A 1 237 ? 8.125 12.086 11.305 1 97 237 ILE A N 1
ATOM 1825 C CA . ILE A 1 237 ? 7.238 11.305 10.453 1 97 237 ILE A CA 1
ATOM 1826 C C . ILE A 1 237 ? 7.574 11.57 8.984 1 97 237 ILE A C 1
ATOM 1828 O O . ILE A 1 237 ? 7.492 10.664 8.148 1 97 237 ILE A O 1
ATOM 1832 N N . TRP A 1 238 ? 7.848 12.797 8.672 1 97.62 238 TRP A N 1
ATOM 1833 C CA . TRP A 1 238 ? 8.148 13.195 7.301 1 97.62 238 TRP A CA 1
ATOM 1834 C C . TRP A 1 238 ? 8.914 14.516 7.273 1 97.62 238 TRP A C 1
ATOM 1836 O O . TRP A 1 238 ? 8.875 15.281 8.242 1 97.62 238 TRP A O 1
ATOM 1846 N N . VAL A 1 239 ? 9.688 14.719 6.203 1 97.69 239 VAL A N 1
ATOM 1847 C CA . VAL A 1 239 ? 10.422 15.953 5.988 1 97.69 239 VAL A CA 1
ATOM 1848 C C . VAL A 1 239 ? 10.18 16.469 4.57 1 97.69 239 VAL A C 1
ATOM 1850 O O . VAL A 1 239 ? 10.148 15.672 3.619 1 97.69 239 VAL A O 1
ATOM 1853 N N . ASP A 1 240 ? 9.883 17.719 4.43 1 97.88 240 ASP A N 1
ATOM 1854 C CA . ASP A 1 240 ? 9.773 18.391 3.137 1 97.88 240 ASP A CA 1
ATOM 1855 C C . ASP A 1 240 ? 10.586 19.688 3.115 1 97.88 240 ASP A C 1
ATOM 1857 O O . ASP A 1 240 ? 11.258 20.016 4.094 1 97.88 240 ASP A O 1
ATOM 1861 N N . ARG A 1 241 ? 10.508 20.375 2.041 1 97.62 241 ARG A N 1
ATOM 1862 C CA . ARG A 1 241 ? 11.383 21.531 1.821 1 97.62 241 ARG A CA 1
ATOM 1863 C C . ARG A 1 241 ? 11.117 22.625 2.852 1 97.62 241 ARG A C 1
ATOM 1865 O O . ARG A 1 241 ? 11.961 23.484 3.08 1 97.62 241 ARG A O 1
ATOM 1872 N N . LEU A 1 242 ? 9.969 22.609 3.488 1 97 242 LEU A N 1
ATOM 1873 C CA . LEU A 1 242 ? 9.578 23.703 4.359 1 97 242 LEU A CA 1
ATOM 1874 C C . LEU A 1 242 ? 9.766 23.328 5.828 1 97 242 LEU A C 1
ATOM 1876 O O . LEU A 1 242 ? 9.789 24.203 6.695 1 97 242 LEU A O 1
ATOM 1880 N N . GLY A 1 243 ? 9.875 22.062 6.121 1 96.62 243 GLY A N 1
ATOM 1881 C CA . GLY A 1 243 ? 9.992 21.625 7.5 1 96.62 243 GLY A CA 1
ATOM 1882 C C . GLY A 1 243 ? 9.781 20.125 7.66 1 96.62 243 GLY A C 1
ATOM 1883 O O . GLY A 1 243 ? 10.039 19.359 6.734 1 96.62 243 GLY A O 1
ATOM 1884 N N . PHE A 1 244 ? 9.445 19.75 8.906 1 96.44 244 PHE A N 1
ATOM 1885 C CA . PHE A 1 244 ? 9.258 18.328 9.172 1 96.44 244 PHE A CA 1
ATOM 1886 C C . PHE A 1 244 ? 8.133 18.109 10.172 1 96.44 244 PHE A C 1
ATOM 1888 O O . PHE A 1 244 ? 7.883 18.953 11.031 1 96.44 244 PHE A O 1
ATOM 1895 N N . ASP A 1 245 ? 7.453 17.031 9.953 1 96 245 ASP A N 1
ATOM 1896 C CA . ASP A 1 245 ? 6.348 16.609 10.805 1 96 245 ASP A CA 1
ATOM 1897 C C . ASP A 1 245 ? 6.824 15.633 11.875 1 96 245 ASP A C 1
ATOM 1899 O O . ASP A 1 245 ? 7.645 14.758 11.602 1 96 245 ASP A O 1
ATOM 1903 N N . LEU A 1 246 ? 6.152 15.789 13.133 1 95.25 246 LEU A N 1
ATOM 1904 C CA . LEU A 1 246 ? 6.527 14.953 14.266 1 95.25 246 LEU A CA 1
ATOM 1905 C C . LEU A 1 246 ? 5.293 14.375 14.945 1 95.25 246 LEU A C 1
ATOM 1907 O O . LEU A 1 246 ? 4.223 14.992 14.938 1 95.25 246 LEU A O 1
ATOM 1911 N N . TYR A 1 247 ? 5.461 13.18 15.414 1 94.62 247 TYR A N 1
ATOM 1912 C CA . TYR A 1 247 ? 4.527 12.641 16.391 1 94.62 247 TYR A CA 1
ATOM 1913 C C . TYR A 1 247 ? 5.145 12.633 17.797 1 94.62 247 TYR A C 1
ATOM 1915 O O . TYR A 1 247 ? 6.297 12.234 17.969 1 94.62 247 TYR A O 1
ATOM 1923 N N . LEU A 1 248 ? 4.41 13.172 18.719 1 93.56 248 LEU A N 1
ATOM 1924 C CA . LEU A 1 248 ? 4.785 13.164 20.125 1 93.56 248 LEU A CA 1
ATOM 1925 C C . LEU A 1 248 ? 3.977 12.125 20.906 1 93.56 248 LEU A C 1
ATOM 1927 O O . LEU A 1 248 ? 2.744 12.125 20.844 1 93.56 248 LEU A O 1
ATOM 1931 N N . TYR A 1 249 ? 4.664 11.305 21.578 1 92.56 249 TYR A N 1
ATOM 1932 C CA . TYR A 1 249 ? 4.016 10.258 22.359 1 92.56 249 TYR A CA 1
ATOM 1933 C C . TYR A 1 249 ? 3.979 10.633 23.844 1 92.56 249 TYR A C 1
ATOM 1935 O O . TYR A 1 249 ? 4.973 11.102 24.391 1 92.56 249 TYR A O 1
ATOM 1943 N N . SER A 1 250 ? 2.797 10.531 24.438 1 90.75 250 SER A N 1
ATOM 1944 C CA . SER A 1 250 ? 2.607 10.82 25.859 1 90.75 250 SER A CA 1
ATOM 1945 C C . SER A 1 250 ? 1.593 9.867 26.484 1 90.75 250 SER A C 1
ATOM 1947 O O . SER A 1 250 ? 0.999 9.039 25.797 1 90.75 250 SER A O 1
ATOM 1949 N N . ASP A 1 251 ? 1.49 9.992 27.812 1 88.44 251 ASP A N 1
ATOM 1950 C CA . ASP A 1 251 ? 0.488 9.203 28.516 1 88.44 251 ASP A CA 1
ATOM 1951 C C . ASP A 1 251 ? -0.924 9.602 28.094 1 88.44 251 ASP A C 1
ATOM 1953 O O . ASP A 1 251 ? -1.86 8.805 28.219 1 88.44 251 ASP A O 1
ATOM 1957 N N . GLU A 1 252 ? -1.029 10.766 27.625 1 86.5 252 GLU A N 1
ATOM 1958 C CA . GLU A 1 252 ? -2.334 11.289 27.234 1 86.5 252 GLU A CA 1
ATOM 1959 C C . GLU A 1 252 ? -2.678 10.898 25.797 1 86.5 252 GLU A C 1
ATOM 1961 O O . GLU A 1 252 ? -3.82 11.055 25.359 1 86.5 252 GLU A O 1
ATOM 1966 N N . GLY A 1 253 ? -1.662 10.422 25.078 1 88.31 253 GLY A N 1
ATOM 1967 C CA . GLY A 1 253 ? -1.91 10.047 23.688 1 88.31 253 GLY A CA 1
ATOM 1968 C C . GLY A 1 253 ? -0.777 10.43 22.766 1 88.31 253 GLY A C 1
ATOM 1969 O O . GLY A 1 253 ? 0.353 10.648 23.203 1 88.31 253 GLY A O 1
ATOM 1970 N N . VAL A 1 254 ? -1.08 10.344 21.531 1 90.81 254 VAL A N 1
ATOM 1971 C CA . VAL A 1 254 ? -0.123 10.727 20.5 1 90.81 254 VAL A CA 1
ATOM 1972 C C . VAL A 1 254 ? -0.554 12.039 19.859 1 90.81 254 VAL A C 1
ATOM 1974 O O . VAL A 1 254 ? -1.722 12.211 19.5 1 90.81 254 VAL A O 1
ATOM 1977 N N . PHE A 1 255 ? 0.385 12.969 19.703 1 91.5 255 PHE A N 1
ATOM 1978 C CA . PHE A 1 255 ? 0.109 14.297 19.172 1 91.5 255 PHE A CA 1
ATOM 1979 C C . PHE A 1 255 ? 1 14.594 17.969 1 91.5 255 PHE A C 1
ATOM 1981 O O . PHE A 1 255 ? 2.17 14.203 17.953 1 91.5 255 PHE A O 1
ATOM 1988 N N . ALA A 1 256 ? 0.368 15.273 17.016 1 92.38 256 ALA A N 1
ATOM 1989 C CA . ALA A 1 256 ? 1.122 15.68 15.836 1 92.38 256 ALA A CA 1
ATOM 1990 C C . ALA A 1 256 ? 1.564 17.141 15.953 1 92.38 256 ALA A C 1
ATOM 1992 O O . ALA A 1 256 ? 0.816 17.984 16.438 1 92.38 256 ALA A O 1
ATOM 1993 N N . ALA A 1 257 ? 2.801 17.375 15.5 1 92.69 257 ALA A N 1
ATOM 1994 C CA . ALA A 1 257 ? 3.344 18.734 15.422 1 92.69 257 ALA A CA 1
ATOM 1995 C C . ALA A 1 257 ? 4.207 18.906 14.18 1 92.69 257 ALA A C 1
ATOM 1997 O O . ALA A 1 257 ? 4.688 17.938 13.602 1 92.69 257 ALA A O 1
ATOM 1998 N N . ARG A 1 258 ? 4.266 20.156 13.812 1 94 258 ARG A N 1
ATOM 1999 C CA . ARG A 1 258 ? 5.148 20.484 12.703 1 94 258 ARG A CA 1
ATOM 2000 C C . ARG A 1 258 ? 6.129 21.594 13.094 1 94 258 ARG A C 1
ATOM 2002 O O . ARG A 1 258 ? 5.734 22.594 13.68 1 94 258 ARG A O 1
ATOM 2009 N N . ILE A 1 259 ? 7.402 21.328 12.766 1 93.81 259 ILE A N 1
ATOM 2010 C CA . ILE A 1 259 ? 8.438 22.328 12.984 1 93.81 259 ILE A CA 1
ATOM 2011 C C . ILE A 1 259 ? 8.969 22.828 11.641 1 93.81 259 ILE A C 1
ATOM 2013 O O . ILE A 1 259 ? 9.523 22.047 10.859 1 93.81 259 ILE A O 1
ATOM 2017 N N . PRO A 1 260 ? 8.852 24.094 11.398 1 94.19 260 PRO A N 1
ATOM 2018 C CA . PRO A 1 260 ? 9.398 24.625 10.148 1 94.19 260 PRO A CA 1
ATOM 2019 C C . PRO A 1 260 ? 10.922 24.766 10.18 1 94.19 260 PRO A C 1
ATOM 2021 O O . PRO A 1 260 ? 11.508 24.969 11.25 1 94.19 260 PRO A O 1
ATOM 2024 N N . PHE A 1 261 ? 11.5 24.609 8.992 1 94.56 261 PHE A N 1
ATOM 2025 C CA . PHE A 1 261 ? 12.898 25 8.852 1 94.56 261 PHE A CA 1
ATOM 2026 C C . PHE A 1 261 ? 13.039 26.516 8.883 1 94.56 261 PHE A C 1
ATOM 2028 O O . PHE A 1 261 ? 12.102 27.25 8.523 1 94.56 261 PHE A O 1
ATOM 2035 N N . PRO A 1 262 ? 14.242 26.969 9.289 1 91.75 262 PRO A N 1
ATOM 2036 C CA . PRO A 1 262 ? 14.461 28.406 9.25 1 91.75 262 PRO A CA 1
ATOM 2037 C C . PRO A 1 262 ? 14.406 28.984 7.836 1 91.75 262 PRO A C 1
ATOM 2039 O O . PRO A 1 262 ? 13.969 30.109 7.637 1 91.75 262 PRO A O 1
ATOM 2042 N N . ARG A 1 263 ? 14.844 28.172 6.949 1 93.19 263 ARG A N 1
ATOM 2043 C CA . ARG A 1 263 ? 14.789 28.5 5.527 1 93.19 263 ARG A CA 1
ATOM 2044 C C . ARG A 1 263 ? 14.422 27.281 4.695 1 93.19 263 ARG A C 1
ATOM 2046 O O . ARG A 1 263 ? 14.672 26.141 5.109 1 93.19 263 ARG A O 1
ATOM 2053 N N . GLU A 1 264 ? 13.891 27.594 3.535 1 95.38 264 GLU A N 1
ATOM 2054 C CA . GLU A 1 264 ? 13.547 26.5 2.631 1 95.38 264 GLU A CA 1
ATOM 2055 C C . GLU A 1 264 ? 14.781 25.688 2.24 1 95.38 264 GLU A C 1
ATOM 2057 O O . GLU A 1 264 ? 15.844 26.266 1.979 1 95.38 264 GLU A O 1
ATOM 2062 N N . VAL A 1 265 ? 14.609 24.359 2.242 1 96.12 265 VAL A N 1
ATOM 2063 C CA . VAL A 1 265 ? 15.703 23.469 1.867 1 96.12 265 VAL A CA 1
ATOM 2064 C C . VAL A 1 265 ? 15.305 22.656 0.638 1 96.12 265 VAL A C 1
ATOM 2066 O O . VAL A 1 265 ? 14.172 22.188 0.535 1 96.12 265 VAL A O 1
ATOM 2069 N N . THR A 1 266 ? 16.281 22.422 -0.283 1 95.25 266 THR A N 1
ATOM 2070 C CA . THR A 1 266 ? 15.875 21.812 -1.545 1 95.25 266 THR A CA 1
ATOM 2071 C C . THR A 1 266 ? 16.719 20.578 -1.849 1 95.25 266 THR A C 1
ATOM 2073 O O . THR A 1 266 ? 16.516 19.922 -2.869 1 95.25 266 THR A O 1
ATOM 2076 N N . ASP A 1 267 ? 17.672 20.234 -0.95 1 96.06 267 ASP A N 1
ATOM 2077 C CA . ASP A 1 267 ? 18.484 19.062 -1.185 1 96.06 267 ASP A CA 1
ATOM 2078 C C . ASP A 1 267 ? 18.969 18.453 0.132 1 96.06 267 ASP A C 1
ATOM 2080 O O . ASP A 1 267 ? 18.719 19 1.204 1 96.06 267 ASP A O 1
ATOM 2084 N N . GLU A 1 268 ? 19.625 17.391 -0.013 1 95.19 268 GLU A N 1
ATOM 2085 C CA . GLU A 1 268 ? 20.031 16.625 1.152 1 95.19 268 GLU A CA 1
ATOM 2086 C C . GLU A 1 268 ? 21.016 17.406 2.014 1 95.19 268 GLU A C 1
ATOM 2088 O O . GLU A 1 268 ? 20.922 17.391 3.244 1 95.19 268 GLU A O 1
ATOM 2093 N N . LYS A 1 269 ? 21.922 18.062 1.387 1 95.38 269 LYS A N 1
ATOM 2094 C CA . LYS A 1 269 ? 22.906 18.875 2.115 1 95.38 269 LYS A CA 1
ATOM 2095 C C . LYS A 1 269 ? 22.219 19.984 2.916 1 95.38 269 LYS A C 1
ATOM 2097 O O . LYS A 1 269 ? 22.562 20.219 4.074 1 95.38 269 LYS A O 1
ATOM 2102 N N . GLY A 1 270 ? 21.359 20.594 2.291 1 96 270 GLY A N 1
ATOM 2103 C CA . GLY A 1 270 ? 20.625 21.656 2.957 1 96 270 GLY A CA 1
ATOM 2104 C C . GLY A 1 270 ? 19.859 21.188 4.172 1 96 270 GLY A C 1
ATOM 2105 O O . GLY A 1 270 ? 19.812 21.875 5.199 1 96 270 GLY A O 1
ATOM 2106 N N . VAL A 1 271 ? 19.25 20.016 4.066 1 96.25 271 VAL A N 1
ATOM 2107 C CA . VAL A 1 271 ? 18.469 19.484 5.172 1 96.25 271 VAL A CA 1
ATOM 2108 C C . VAL A 1 271 ? 19.391 19.141 6.34 1 96.25 271 VAL A C 1
ATOM 2110 O O . VAL A 1 271 ? 19.094 19.453 7.492 1 96.25 271 VAL A O 1
ATOM 2113 N N . LYS A 1 272 ? 20.438 18.547 6.059 1 94.31 272 LYS A N 1
ATOM 2114 C CA . LYS A 1 272 ? 21.391 18.188 7.098 1 94.31 272 LYS A CA 1
ATOM 2115 C C . LYS A 1 272 ? 21.938 19.422 7.805 1 94.31 272 LYS A C 1
ATOM 2117 O O . LYS A 1 272 ? 22.047 19.453 9.031 1 94.31 272 LYS A O 1
ATOM 2122 N N . SER A 1 273 ? 22.234 20.406 7.023 1 95.94 273 SER A N 1
ATOM 2123 C CA . SER A 1 273 ? 22.703 21.672 7.582 1 95.94 273 SER A CA 1
ATOM 2124 C C . SER A 1 273 ? 21.656 22.281 8.5 1 95.94 273 SER A C 1
ATOM 2126 O O . SER A 1 273 ? 21.984 22.766 9.594 1 95.94 273 SER A O 1
ATOM 2128 N N . SER A 1 274 ? 20.453 22.266 8.016 1 95.94 274 SER A N 1
ATOM 2129 C CA . SER A 1 274 ? 19.375 22.844 8.812 1 95.94 274 SER A CA 1
ATOM 2130 C C . SER A 1 274 ? 19.188 22.078 10.117 1 95.94 274 SER A C 1
ATOM 2132 O O . SER A 1 274 ? 19.047 22.672 11.18 1 95.94 274 SER A O 1
ATOM 2134 N N . PHE A 1 275 ? 19.188 20.75 10.039 1 95.44 275 PHE A N 1
ATOM 2135 C CA . PHE A 1 275 ? 19.062 19.938 11.242 1 95.44 275 PHE A CA 1
ATOM 2136 C C . PHE A 1 275 ? 20.219 20.219 12.203 1 95.44 275 PHE A C 1
ATOM 2138 O O . PHE A 1 275 ? 20.016 20.328 13.414 1 95.44 275 PHE A O 1
ATOM 2145 N N . ASN A 1 276 ? 21.375 20.297 11.641 1 94.88 276 ASN A N 1
ATOM 2146 C CA . ASN A 1 276 ? 22.547 20.578 12.469 1 94.88 276 ASN A CA 1
ATOM 2147 C C . ASN A 1 276 ? 22.422 21.922 13.18 1 94.88 276 ASN A C 1
ATOM 2149 O O . ASN A 1 276 ? 22.672 22.016 14.383 1 94.88 276 ASN A O 1
ATOM 2153 N N . LEU A 1 277 ? 22.094 22.906 12.453 1 94.62 277 LEU A N 1
ATOM 2154 C CA . LEU A 1 277 ? 21.906 24.234 13.016 1 94.62 277 LEU A CA 1
ATOM 2155 C C . LEU A 1 277 ? 20.844 24.234 14.102 1 94.62 277 LEU A C 1
ATOM 2157 O O . LEU A 1 277 ? 21.062 24.75 15.203 1 94.62 277 LEU A O 1
ATOM 2161 N N . MET A 1 278 ? 19.734 23.641 13.82 1 94.31 278 MET A N 1
ATOM 2162 C CA . MET A 1 278 ? 18.609 23.609 14.75 1 94.31 278 MET A CA 1
ATOM 2163 C C . MET A 1 278 ? 18.953 22.797 15.992 1 94.31 278 MET A C 1
ATOM 2165 O O . MET A 1 278 ? 18.578 23.172 17.109 1 94.31 278 MET A O 1
ATOM 2169 N N . SER A 1 279 ? 19.656 21.734 15.766 1 93.5 279 SER A N 1
ATOM 2170 C CA . SER A 1 279 ? 20.062 20.891 16.891 1 93.5 279 SER A CA 1
ATOM 2171 C C . SER A 1 279 ? 21.031 21.625 17.797 1 93.5 279 SER A C 1
ATOM 2173 O O . SER A 1 279 ? 20.938 21.516 19.031 1 93.5 279 SER A O 1
ATOM 2175 N N . HIS A 1 280 ? 21.875 22.281 17.188 1 91.81 280 HIS A N 1
ATOM 2176 C CA . HIS A 1 280 ? 22.828 23.062 17.953 1 91.81 280 HIS A CA 1
ATOM 2177 C C . HIS A 1 280 ? 22.109 24.141 18.781 1 91.81 280 HIS A C 1
ATOM 2179 O O . HIS A 1 280 ? 22.406 24.312 19.969 1 91.81 280 HIS A O 1
ATOM 2185 N N . LEU A 1 281 ? 21.281 24.828 18.172 1 90.62 281 LEU A N 1
ATOM 2186 C CA . LEU A 1 281 ? 20.516 25.859 18.859 1 90.62 281 LEU A CA 1
ATOM 2187 C C . LEU A 1 281 ? 19.672 25.266 19.984 1 90.62 281 LEU A C 1
ATOM 2189 O O . LEU A 1 281 ? 19.609 25.828 21.078 1 90.62 281 LEU A O 1
ATOM 2193 N N . ALA A 1 282 ? 19.062 24.188 19.703 1 90.62 282 ALA A N 1
ATOM 2194 C CA . ALA A 1 282 ? 18.266 23.516 20.719 1 90.62 282 ALA A CA 1
ATOM 2195 C C . ALA A 1 282 ? 19.125 23.094 21.906 1 90.62 282 ALA A C 1
ATOM 2197 O O . ALA A 1 282 ? 18.688 23.219 23.062 1 90.62 282 ALA A O 1
ATOM 2198 N N . TRP A 1 283 ? 20.25 22.625 21.609 1 89.31 283 TRP A N 1
ATOM 2199 C CA . TRP A 1 283 ? 21.172 22.219 22.656 1 89.31 283 TRP A CA 1
ATOM 2200 C C . TRP A 1 283 ? 21.562 23.406 23.531 1 89.31 283 TRP A C 1
ATOM 2202 O O . TRP A 1 283 ? 21.578 23.312 24.766 1 89.31 283 TRP A O 1
ATOM 2212 N N . GLU A 1 284 ? 21.766 24.516 22.953 1 87.88 284 GLU A N 1
ATOM 2213 C CA . GLU A 1 284 ? 22.125 25.734 23.656 1 87.88 284 GLU A CA 1
ATOM 2214 C C . GLU A 1 284 ? 20.984 26.219 24.562 1 87.88 284 GLU A C 1
ATOM 2216 O O . GLU A 1 284 ? 21.219 26.594 25.703 1 87.88 284 GLU A O 1
ATOM 2221 N N . ILE A 1 285 ? 19.891 26.219 24.047 1 86.06 285 ILE A N 1
ATOM 2222 C CA . ILE A 1 285 ? 18.719 26.688 24.797 1 86.06 285 ILE A CA 1
ATOM 2223 C C . ILE A 1 285 ? 18.453 25.766 25.984 1 86.06 285 ILE A C 1
ATOM 2225 O O . ILE A 1 285 ? 18.172 26.234 27.078 1 86.06 285 ILE A O 1
ATOM 2229 N N . GLU A 1 286 ? 18.562 24.516 25.719 1 83.69 286 GLU A N 1
ATOM 2230 C CA . GLU A 1 286 ? 18.312 23.547 26.781 1 83.69 286 GLU A CA 1
ATOM 2231 C C . GLU A 1 286 ? 19.344 23.672 27.906 1 83.69 286 GLU A C 1
ATOM 2233 O O . GLU A 1 286 ? 19.016 23.578 29.078 1 83.69 286 GLU A O 1
ATOM 2238 N N . LYS A 1 287 ? 20.531 23.906 27.547 1 84.5 287 LYS A N 1
ATOM 2239 C CA . LYS A 1 287 ? 21.625 23.953 28.516 1 84.5 287 LYS A CA 1
ATOM 2240 C C . LYS A 1 287 ? 21.625 25.281 29.281 1 84.5 287 LYS A C 1
ATOM 2242 O O . LYS A 1 287 ? 21.953 25.328 30.469 1 84.5 287 LYS A O 1
ATOM 2247 N N . THR A 1 288 ? 21.297 26.359 28.562 1 78.56 288 THR A N 1
ATOM 2248 C CA . THR A 1 288 ? 21.391 27.672 29.188 1 78.56 288 THR A CA 1
ATOM 2249 C C . THR A 1 288 ? 20.047 28.078 29.797 1 78.56 288 THR A C 1
ATOM 2251 O O . THR A 1 288 ? 19.953 29.141 30.422 1 78.56 288 THR A O 1
ATOM 2254 N N . TYR A 1 289 ? 19.078 27.312 29.719 1 73.75 289 TYR A N 1
ATOM 2255 C CA . TYR A 1 289 ? 17.719 27.625 30.156 1 73.75 289 TYR A CA 1
ATOM 2256 C C . TYR A 1 289 ? 17.266 28.969 29.609 1 73.75 289 TYR A C 1
ATOM 2258 O O . TYR A 1 289 ? 16.609 29.734 30.312 1 73.75 289 TYR A O 1
ATOM 2266 N N . ALA A 1 290 ? 17.859 29.281 28.469 1 72.12 290 ALA A N 1
ATOM 2267 C CA . ALA A 1 290 ? 17.516 30.547 27.828 1 72.12 290 ALA A CA 1
ATOM 2268 C C . ALA A 1 290 ? 16.125 30.469 27.188 1 72.12 290 ALA A C 1
ATOM 2270 O O . ALA A 1 290 ? 15.672 29.391 26.812 1 72.12 290 ALA A O 1
ATOM 2271 N N . ILE A 1 291 ? 15.438 31.562 27.234 1 71.06 291 ILE A N 1
ATOM 2272 C CA . ILE A 1 291 ? 14.172 31.688 26.516 1 71.06 291 ILE A CA 1
ATOM 2273 C C . ILE A 1 291 ? 14.43 31.812 25.016 1 71.06 291 ILE A C 1
ATOM 2275 O O . ILE A 1 291 ? 15.211 32.656 24.578 1 71.06 291 ILE A O 1
ATOM 2279 N N . PRO A 1 292 ? 13.828 30.906 24.359 1 70.56 292 PRO A N 1
ATOM 2280 C CA . PRO A 1 292 ? 14.062 30.969 22.906 1 70.56 292 PRO A CA 1
ATOM 2281 C C . PRO A 1 292 ? 13.625 32.312 22.297 1 70.56 292 PRO A C 1
ATOM 2283 O O . PRO A 1 292 ? 12.633 32.906 22.734 1 70.56 292 PRO A O 1
ATOM 2286 N N . ASP A 1 293 ? 14.391 32.812 21.328 1 70.5 293 ASP A N 1
ATOM 2287 C CA . ASP A 1 293 ? 14.086 34.062 20.625 1 70.5 293 ASP A CA 1
ATOM 2288 C C . ASP A 1 293 ? 13.125 33.812 19.469 1 70.5 293 ASP A C 1
ATOM 2290 O O . ASP A 1 293 ? 13.07 34.594 18.516 1 70.5 293 ASP A O 1
ATOM 2294 N N . PHE A 1 294 ? 12.539 32.594 19.469 1 71.62 294 PHE A N 1
ATOM 2295 C CA . PHE A 1 294 ? 11.547 32.25 18.453 1 71.62 294 PHE A CA 1
ATOM 2296 C C . PHE A 1 294 ? 10.273 31.703 19.078 1 71.62 294 PHE A C 1
ATOM 2298 O O . PHE A 1 294 ? 10.273 31.312 20.25 1 71.62 294 PHE A O 1
ATOM 2305 N N . GLU A 1 295 ? 9.195 31.844 18.281 1 74.88 295 GLU A N 1
ATOM 2306 C CA . GLU A 1 295 ? 7.91 31.328 18.75 1 74.88 295 GLU A CA 1
ATOM 2307 C C . GLU A 1 295 ? 7.82 29.812 18.594 1 74.88 295 GLU A C 1
ATOM 2309 O O . GLU A 1 295 ? 8.078 29.297 17.5 1 74.88 295 GLU A O 1
ATOM 2314 N N . LYS A 1 296 ? 7.512 29.219 19.719 1 78.44 296 LYS A N 1
ATOM 2315 C CA . LYS A 1 296 ? 7.32 27.766 19.656 1 78.44 296 LYS A CA 1
ATOM 2316 C C . LYS A 1 296 ? 6.062 27.406 18.875 1 78.44 296 LYS A C 1
ATOM 2318 O O . LYS A 1 296 ? 5.117 28.203 18.812 1 78.44 296 LYS A O 1
ATOM 2323 N N . VAL A 1 297 ? 6.137 26.25 18.312 1 81.38 297 VAL A N 1
ATOM 2324 C CA . VAL A 1 297 ? 4.977 25.734 17.594 1 81.38 297 VAL A CA 1
ATOM 2325 C C . VAL A 1 297 ? 3.893 25.328 18.578 1 81.38 297 VAL A C 1
ATOM 2327 O O . VAL A 1 297 ? 4.148 24.562 19.516 1 81.38 297 VAL A O 1
ATOM 2330 N N . LYS A 1 298 ? 2.721 25.891 18.469 1 71.19 298 LYS A N 1
ATOM 2331 C CA . LYS A 1 298 ? 1.638 25.656 19.422 1 71.19 298 LYS A CA 1
ATOM 2332 C C . LYS A 1 298 ? 0.665 24.609 18.891 1 71.19 298 LYS A C 1
ATOM 2334 O O . LYS A 1 298 ? -0.053 23.984 19.672 1 71.19 298 LYS A O 1
ATOM 2339 N N . CYS A 1 299 ? 0.699 24.328 17.703 1 62.56 299 CYS A N 1
ATOM 2340 C CA . CYS A 1 299 ? -0.353 23.484 17.141 1 62.56 299 CYS A CA 1
ATOM 2341 C C . CYS A 1 299 ? 0.007 22 17.266 1 62.56 299 CYS A C 1
ATOM 2343 O O . CYS A 1 299 ? 0.943 21.531 16.609 1 62.56 299 CYS A O 1
ATOM 2345 N N . LEU A 1 300 ? -0.696 21.469 18.328 1 73.75 300 LEU A N 1
ATOM 2346 C CA . LEU A 1 300 ? -0.645 20.016 18.516 1 73.75 300 LEU A CA 1
ATOM 2347 C C . LEU A 1 300 ? -1.993 19.391 18.188 1 73.75 300 LEU A C 1
ATOM 2349 O O . LEU A 1 300 ? -3.039 19.891 18.594 1 73.75 300 LEU A O 1
ATOM 2353 N N . LYS A 1 301 ? -1.965 18.562 17.281 1 77.12 301 LYS A N 1
ATOM 2354 C CA . LYS A 1 301 ? -3.174 17.812 16.938 1 77.12 301 LYS A CA 1
ATOM 2355 C C . LYS A 1 301 ? -3.127 16.406 17.531 1 77.12 301 LYS A C 1
ATOM 2357 O O . LYS A 1 301 ? -2.193 15.648 17.25 1 77.12 301 LYS A O 1
ATOM 2362 N N . LYS A 1 302 ? -4.117 16.172 18.375 1 74.88 302 LYS A N 1
ATOM 2363 C CA . LYS A 1 302 ? -4.176 14.82 18.906 1 74.88 302 LYS A CA 1
ATOM 2364 C C . LYS A 1 302 ? -4.547 13.812 17.812 1 74.88 302 LYS A C 1
ATOM 2366 O O . LYS A 1 302 ? -5.535 14 17.109 1 74.88 302 LYS A O 1
ATOM 2371 N N . ILE A 1 303 ? -3.824 12.805 17.625 1 76.62 303 ILE A N 1
ATOM 2372 C CA . ILE A 1 303 ? -3.994 11.773 16.609 1 76.62 303 ILE A CA 1
ATOM 2373 C C . ILE A 1 303 ? -4.699 10.562 17.219 1 76.62 303 ILE A C 1
ATOM 2375 O O . ILE A 1 303 ? -5.547 9.945 16.562 1 76.62 303 ILE A O 1
ATOM 2379 N N . ARG A 1 304 ? -4.328 10.164 18.281 1 76.88 304 ARG A N 1
ATOM 2380 C CA . ARG A 1 304 ? -4.965 9.039 18.969 1 76.88 304 ARG A CA 1
ATOM 2381 C C . ARG A 1 304 ? -4.645 9.055 20.453 1 76.88 304 ARG A C 1
ATOM 2383 O O . ARG A 1 304 ? -3.635 9.625 20.875 1 76.88 304 ARG A O 1
ATOM 2390 N N . MET B 1 1 ? 32.031 -112.375 -55.125 1 24.91 1 MET B N 1
ATOM 2391 C CA . MET B 1 1 ? 33.25 -112 -55.812 1 24.91 1 MET B CA 1
ATOM 2392 C C . MET B 1 1 ? 33.062 -110.75 -56.688 1 24.91 1 MET B C 1
ATOM 2394 O O . MET B 1 1 ? 34.031 -110.25 -57.281 1 24.91 1 MET B O 1
ATOM 2398 N N . PRO B 1 2 ? 31.719 -110.25 -56.812 1 22.8 2 PRO B N 1
ATOM 2399 C CA . PRO B 1 2 ? 31.188 -109.875 -58.125 1 22.8 2 PRO B CA 1
ATOM 2400 C C . PRO B 1 2 ? 31.797 -108.625 -58.656 1 22.8 2 PRO B C 1
ATOM 2402 O O . PRO B 1 2 ? 32.281 -107.812 -57.875 1 22.8 2 PRO B O 1
ATOM 2405 N N . PRO B 1 3 ? 31.688 -108.312 -59.969 1 23.31 3 PRO B N 1
ATOM 2406 C CA . PRO B 1 3 ? 32.438 -107.812 -61.125 1 23.31 3 PRO B CA 1
ATOM 2407 C C . PRO B 1 3 ? 32.406 -106.312 -61.25 1 23.31 3 PRO B C 1
ATOM 2409 O O . PRO B 1 3 ? 33.406 -105.688 -61.625 1 23.31 3 PRO B O 1
ATOM 2412 N N . LEU B 1 4 ? 31.109 -105.75 -60.938 1 20.05 4 LEU B N 1
ATOM 2413 C CA . LEU B 1 4 ? 30.562 -105.062 -62.094 1 20.05 4 LEU B CA 1
ATOM 2414 C C . LEU B 1 4 ? 31.281 -103.688 -62.312 1 20.05 4 LEU B C 1
ATOM 2416 O O . LEU B 1 4 ? 31.906 -103.188 -61.375 1 20.05 4 LEU B O 1
ATOM 2420 N N . SER B 1 5 ? 30.703 -102.812 -63.062 1 20.52 5 SER B N 1
ATOM 2421 C CA . SER B 1 5 ? 30.922 -102.188 -64.375 1 20.52 5 SER B CA 1
ATOM 2422 C C . SER B 1 5 ? 31.547 -100.812 -64.188 1 20.52 5 SER B C 1
ATOM 2424 O O . SER B 1 5 ? 31.625 -100.25 -63.094 1 20.52 5 SER B O 1
ATOM 2426 N N . LEU B 1 6 ? 30.984 -99.75 -64.938 1 23.94 6 LEU B N 1
ATOM 2427 C CA . LEU B 1 6 ? 31.266 -99.062 -66.188 1 23.94 6 LEU B CA 1
ATOM 2428 C C . LEU B 1 6 ? 31.594 -97.625 -66 1 23.94 6 LEU B C 1
ATOM 2430 O O . LEU B 1 6 ? 30.719 -96.75 -66.125 1 23.94 6 LEU B O 1
ATOM 2434 N N . SER B 1 7 ? 32.062 -97.188 -64.75 1 23.19 7 SER B N 1
ATOM 2435 C CA . SER B 1 7 ? 31.562 -95.938 -64.188 1 23.19 7 SER B CA 1
ATOM 2436 C C . SER B 1 7 ? 32.156 -94.688 -64.938 1 23.19 7 SER B C 1
ATOM 2438 O O . SER B 1 7 ? 33.312 -94.312 -64.688 1 23.19 7 SER B O 1
ATOM 2440 N N . SER B 1 8 ? 31.875 -94.688 -66.375 1 25 8 SER B N 1
ATOM 2441 C CA . SER B 1 8 ? 32.656 -93.875 -67.312 1 25 8 SER B CA 1
ATOM 2442 C C . SER B 1 8 ? 32.594 -92.438 -67 1 25 8 SER B C 1
ATOM 2444 O O . SER B 1 8 ? 31.547 -91.812 -67.188 1 25 8 SER B O 1
ATOM 2446 N N . PRO B 1 9 ? 33.094 -91.875 -65.812 1 23.69 9 PRO B N 1
ATOM 2447 C CA . PRO B 1 9 ? 32.656 -90.688 -65.125 1 23.69 9 PRO B CA 1
ATOM 2448 C C . PRO B 1 9 ? 32.938 -89.438 -65.938 1 23.69 9 PRO B C 1
ATOM 2450 O O . PRO B 1 9 ? 32.562 -88.312 -65.5 1 23.69 9 PRO B O 1
ATOM 2453 N N . ILE B 1 10 ? 33.75 -89.5 -67.125 1 24.62 10 ILE B N 1
ATOM 2454 C CA . ILE B 1 10 ? 34.781 -88.438 -67.188 1 24.62 10 ILE B CA 1
ATOM 2455 C C . ILE B 1 10 ? 34.156 -87.125 -67.562 1 24.62 10 ILE B C 1
ATOM 2457 O O . ILE B 1 10 ? 34.844 -86.062 -67.5 1 24.62 10 ILE B O 1
ATOM 2461 N N . SER B 1 11 ? 32.688 -87.062 -67.812 1 20.97 11 SER B N 1
ATOM 2462 C CA . SER B 1 11 ? 32.406 -86.188 -68.938 1 20.97 11 SER B CA 1
ATOM 2463 C C . SER B 1 11 ? 32.844 -84.75 -68.625 1 20.97 11 SER B C 1
ATOM 2465 O O . SER B 1 11 ? 32.656 -84.25 -67.5 1 20.97 11 SER B O 1
ATOM 2467 N N . THR B 1 12 ? 33.719 -84.062 -69.438 1 24.34 12 THR B N 1
ATOM 2468 C CA . THR B 1 12 ? 34.625 -82.938 -69.625 1 24.34 12 THR B CA 1
ATOM 2469 C C . THR B 1 12 ? 33.844 -81.625 -69.688 1 24.34 12 THR B C 1
ATOM 2471 O O . THR B 1 12 ? 34.438 -80.562 -69.75 1 24.34 12 THR B O 1
ATOM 2474 N N . PHE B 1 13 ? 32.375 -81.688 -69.438 1 22.75 13 PHE B N 1
ATOM 2475 C CA . PHE B 1 13 ? 31.688 -80.688 -70.312 1 22.75 13 PHE B CA 1
ATOM 2476 C C . PHE B 1 13 ? 32.156 -79.312 -70 1 22.75 13 PHE B C 1
ATOM 2478 O O . PHE B 1 13 ? 32.219 -78.938 -68.812 1 22.75 13 PHE B O 1
ATOM 2485 N N . SER B 1 14 ? 32.719 -78.562 -70.938 1 23.12 14 SER B N 1
ATOM 2486 C CA . SER B 1 14 ? 33.562 -77.375 -71.125 1 23.12 14 SER B CA 1
ATOM 2487 C C . SER B 1 14 ? 32.781 -76.125 -70.75 1 23.12 14 SER B C 1
ATOM 2489 O O . SER B 1 14 ? 33.375 -75.188 -70.125 1 23.12 14 SER B O 1
ATOM 2491 N N . PRO B 1 15 ? 31.406 -75.938 -71.062 1 24.33 15 PRO B N 1
ATOM 2492 C CA . PRO B 1 15 ? 31.203 -74.75 -71.875 1 24.33 15 PRO B CA 1
ATOM 2493 C C . PRO B 1 15 ? 31.25 -73.438 -71.062 1 24.33 15 PRO B C 1
ATOM 2495 O O . PRO B 1 15 ? 30.953 -73.5 -69.875 1 24.33 15 PRO B O 1
ATOM 2498 N N . LEU B 1 16 ? 31.922 -72.375 -71.5 1 24.58 16 LEU B N 1
ATOM 2499 C CA . LEU B 1 16 ? 32.406 -71.062 -71.125 1 24.58 16 LEU B CA 1
ATOM 2500 C C . LEU B 1 16 ? 31.266 -70.062 -70.875 1 24.58 16 LEU B C 1
ATOM 2502 O O . LEU B 1 16 ? 30.438 -69.875 -71.75 1 24.58 16 LEU B O 1
ATOM 2506 N N . LEU B 1 17 ? 30.641 -70 -69.625 1 22.91 17 LEU B N 1
ATOM 2507 C CA . LEU B 1 17 ? 29.406 -69.312 -69.25 1 22.91 17 LEU B CA 1
ATOM 2508 C C . LEU B 1 17 ? 29.5 -67.812 -69.438 1 22.91 17 LEU B C 1
ATOM 2510 O O . LEU B 1 17 ? 30.281 -67.125 -68.75 1 22.91 17 LEU B O 1
ATOM 2514 N N . LYS B 1 18 ? 29.578 -67.375 -70.688 1 24.81 18 LYS B N 1
ATOM 2515 C CA . LYS B 1 18 ? 29.812 -65.938 -70.875 1 24.81 18 LYS B CA 1
ATOM 2516 C C . LYS B 1 18 ? 28.703 -65.125 -70.188 1 24.81 18 LYS B C 1
ATOM 2518 O O . LYS B 1 18 ? 27.531 -65.312 -70.5 1 24.81 18 LYS B O 1
ATOM 2523 N N . LEU B 1 19 ? 28.859 -64.812 -68.938 1 25.02 19 LEU B N 1
ATOM 2524 C CA . LEU B 1 19 ? 27.859 -64.125 -68.125 1 25.02 19 LEU B CA 1
ATOM 2525 C C . LEU B 1 19 ? 27.406 -62.812 -68.75 1 25.02 19 LEU B C 1
ATOM 2527 O O . LEU B 1 19 ? 28.234 -62 -69.188 1 25.02 19 LEU B O 1
ATOM 2531 N N . PRO B 1 20 ? 26.109 -62.812 -69.25 1 23.56 20 PRO B N 1
ATOM 2532 C CA . PRO B 1 20 ? 25.469 -61.719 -69.938 1 23.56 20 PRO B CA 1
ATOM 2533 C C . PRO B 1 20 ? 25.625 -60.375 -69.25 1 23.56 20 PRO B C 1
ATOM 2535 O O . PRO B 1 20 ? 25.859 -60.344 -68.062 1 23.56 20 PRO B O 1
ATOM 2538 N N . THR B 1 21 ? 25.594 -59.25 -70.062 1 23.27 21 THR B N 1
ATOM 2539 C CA . THR B 1 21 ? 25.953 -57.844 -70.188 1 23.27 21 THR B CA 1
ATOM 2540 C C . THR B 1 21 ? 25.109 -57 -69.188 1 23.27 21 THR B C 1
ATOM 2542 O O . THR B 1 21 ? 25.641 -56.219 -68.438 1 23.27 21 THR B O 1
ATOM 2545 N N . GLN B 1 22 ? 23.922 -56.562 -69.625 1 24.31 22 GLN B N 1
ATOM 2546 C CA . GLN B 1 22 ? 23.578 -55.156 -69.75 1 24.31 22 GLN B CA 1
ATOM 2547 C C . GLN B 1 22 ? 22.938 -54.656 -68.438 1 24.31 22 GLN B C 1
ATOM 2549 O O . GLN B 1 22 ? 21.984 -55.25 -67.938 1 24.31 22 GLN B O 1
ATOM 2554 N N . CYS B 1 23 ? 23.562 -53.844 -67.625 1 25.66 23 CYS B N 1
ATOM 2555 C CA . CYS B 1 23 ? 23.297 -53.375 -66.25 1 25.66 23 CYS B CA 1
ATOM 2556 C C . CYS B 1 23 ? 22.062 -52.469 -66.25 1 25.66 23 CYS B C 1
ATOM 2558 O O . CYS B 1 23 ? 22.062 -51.406 -66.875 1 25.66 23 CYS B O 1
ATOM 2560 N N . PRO B 1 24 ? 20.812 -53 -66.25 1 26.53 24 PRO B N 1
ATOM 2561 C CA . PRO B 1 24 ? 19.672 -52.094 -66.375 1 26.53 24 PRO B CA 1
ATOM 2562 C C . PRO B 1 24 ? 19.672 -50.969 -65.312 1 26.53 24 PRO B C 1
ATOM 2564 O O . PRO B 1 24 ? 20.094 -51.188 -64.188 1 26.53 24 PRO B O 1
ATOM 2567 N N . LEU B 1 25 ? 19.703 -49.688 -65.75 1 28.02 25 LEU B N 1
ATOM 2568 C CA . LEU B 1 25 ? 19.797 -48.406 -65 1 28.02 25 LEU B CA 1
ATOM 2569 C C . LEU B 1 25 ? 18.578 -48.188 -64.125 1 28.02 25 LEU B C 1
ATOM 2571 O O . LEU B 1 25 ? 17.453 -48.094 -64.625 1 28.02 25 LEU B O 1
ATOM 2575 N N . LEU B 1 26 ? 18.422 -48.875 -63.031 1 25.61 26 LEU B N 1
ATOM 2576 C CA . LEU B 1 26 ? 17.203 -48.781 -62.219 1 25.61 26 LEU B CA 1
ATOM 2577 C C . LEU B 1 26 ? 16.938 -47.312 -61.812 1 25.61 26 LEU B C 1
ATOM 2579 O O . LEU B 1 26 ? 17.797 -46.656 -61.25 1 25.61 26 LEU B O 1
ATOM 2583 N N . LYS B 1 27 ? 16.047 -46.656 -62.562 1 27.78 27 LYS B N 1
ATOM 2584 C CA . LYS B 1 27 ? 15.531 -45.312 -62.312 1 27.78 27 LYS B CA 1
ATOM 2585 C C . LYS B 1 27 ? 14.992 -45.188 -60.875 1 27.78 27 LYS B C 1
ATOM 2587 O O . LYS B 1 27 ? 14.148 -46 -60.469 1 27.78 27 LYS B O 1
ATOM 2592 N N . THR B 1 28 ? 15.812 -44.75 -59.938 1 29.05 28 THR B N 1
ATOM 2593 C CA . THR B 1 28 ? 15.523 -44.594 -58.531 1 29.05 28 THR B CA 1
ATOM 2594 C C . THR B 1 28 ? 14.32 -43.688 -58.312 1 29.05 28 THR B C 1
ATOM 2596 O O . THR B 1 28 ? 14.266 -42.594 -58.875 1 29.05 28 THR B O 1
ATOM 2599 N N . PRO B 1 29 ? 13.156 -44.219 -58.156 1 35 29 PRO B N 1
ATOM 2600 C CA . PRO B 1 29 ? 12.016 -43.312 -58.031 1 35 29 PRO B CA 1
ATOM 2601 C C . PRO B 1 29 ? 12.234 -42.25 -56.938 1 35 29 PRO B C 1
ATOM 2603 O O . PRO B 1 29 ? 13 -42.469 -56 1 35 29 PRO B O 1
ATOM 2606 N N . PRO B 1 30 ? 11.93 -40.969 -57.188 1 31.89 30 PRO B N 1
ATOM 2607 C CA . PRO B 1 30 ? 12.18 -39.875 -56.25 1 31.89 30 PRO B CA 1
ATOM 2608 C C . PRO B 1 30 ? 11.422 -40.031 -54.938 1 31.89 30 PRO B C 1
ATOM 2610 O O . PRO B 1 30 ? 10.258 -40.438 -54.938 1 31.89 30 PRO B O 1
ATOM 2613 N N . PHE B 1 31 ? 11.984 -40.594 -53.875 1 30.09 31 PHE B N 1
ATOM 2614 C CA . PHE B 1 31 ? 11.367 -40.719 -52.531 1 30.09 31 PHE B CA 1
ATOM 2615 C C . PHE B 1 31 ? 10.906 -39.375 -52.031 1 30.09 31 PHE B C 1
ATOM 2617 O O . PHE B 1 31 ? 11.719 -38.469 -51.844 1 30.09 31 PHE B O 1
ATOM 2624 N N . THR B 1 32 ? 9.734 -38.938 -52.469 1 33.34 32 THR B N 1
ATOM 2625 C CA . THR B 1 32 ? 9.211 -37.719 -51.844 1 33.34 32 THR B CA 1
ATOM 2626 C C . THR B 1 32 ? 9.125 -37.875 -50.344 1 33.34 32 THR B C 1
ATOM 2628 O O . THR B 1 32 ? 8.539 -38.844 -49.844 1 33.34 32 THR B O 1
ATOM 2631 N N . PRO B 1 33 ? 10.109 -37.312 -49.594 1 32.28 33 PRO B N 1
ATOM 2632 C CA . PRO B 1 33 ? 10.047 -37.406 -48.156 1 32.28 33 PRO B CA 1
ATOM 2633 C C . PRO B 1 33 ? 8.711 -36.969 -47.562 1 32.28 33 PRO B C 1
ATOM 2635 O O . PRO B 1 33 ? 8.203 -35.906 -47.938 1 32.28 33 PRO B O 1
ATOM 2638 N N . LYS B 1 34 ? 7.777 -37.875 -47.438 1 33.91 34 LYS B N 1
ATOM 2639 C CA . LYS B 1 34 ? 6.617 -37.438 -46.656 1 33.91 34 LYS B CA 1
ATOM 2640 C C . LYS B 1 34 ? 7.043 -36.812 -45.344 1 33.91 34 LYS B C 1
ATOM 2642 O O . LYS B 1 34 ? 7.645 -37.5 -44.5 1 33.91 34 LYS B O 1
ATOM 2647 N N . SER B 1 35 ? 7.426 -35.531 -45.344 1 32.47 35 SER B N 1
ATOM 2648 C CA . SER B 1 35 ? 7.664 -34.844 -44.094 1 32.47 35 SER B CA 1
ATOM 2649 C C . SER B 1 35 ? 6.512 -35.031 -43.094 1 32.47 35 SER B C 1
ATOM 2651 O O . SER B 1 35 ? 5.371 -34.656 -43.406 1 32.47 35 SER B O 1
ATOM 2653 N N . SER B 1 36 ? 6.371 -36.281 -42.625 1 32.28 36 SER B N 1
ATOM 2654 C CA . SER B 1 36 ? 5.41 -36.312 -41.531 1 32.28 36 SER B CA 1
ATOM 2655 C C . SER B 1 36 ? 5.633 -35.156 -40.562 1 32.28 36 SER B C 1
ATOM 2657 O O . SER B 1 36 ? 6.719 -35 -40 1 32.28 36 SER B O 1
ATOM 2659 N N . LEU B 1 37 ? 4.98 -34.125 -40.906 1 32.5 37 LEU B N 1
ATOM 2660 C CA . LEU B 1 37 ? 4.91 -33.094 -39.875 1 32.5 37 LEU B CA 1
ATOM 2661 C C . LEU B 1 37 ? 4.523 -33.688 -38.531 1 32.5 37 LEU B C 1
ATOM 2663 O O . LEU B 1 37 ? 3.398 -34.156 -38.344 1 32.5 37 LEU B O 1
ATOM 2667 N N . VAL B 1 38 ? 5.465 -34.469 -37.906 1 34.94 38 VAL B N 1
ATOM 2668 C CA . VAL B 1 38 ? 5.223 -34.719 -36.5 1 34.94 38 VAL B CA 1
ATOM 2669 C C . VAL B 1 38 ? 4.727 -33.438 -35.812 1 34.94 38 VAL B C 1
ATOM 2671 O O . VAL B 1 38 ? 5.426 -32.406 -35.812 1 34.94 38 VAL B O 1
ATOM 2674 N N . SER B 1 39 ? 3.42 -33.281 -35.938 1 33.75 39 SER B N 1
ATOM 2675 C CA . SER B 1 39 ? 2.895 -32.25 -35.062 1 33.75 39 SER B CA 1
ATOM 2676 C C . SER B 1 39 ? 3.547 -32.344 -33.688 1 33.75 39 SER B C 1
ATOM 2678 O O . SER B 1 39 ? 3.514 -33.375 -33.031 1 33.75 39 SER B O 1
ATOM 2680 N N . THR B 1 40 ? 4.727 -31.797 -33.594 1 35.41 40 THR B N 1
ATOM 2681 C CA . THR B 1 40 ? 5.203 -31.625 -32.25 1 35.41 40 THR B CA 1
ATOM 2682 C C . THR B 1 40 ? 4.051 -31.281 -31.297 1 35.41 40 THR B C 1
ATOM 2684 O O . THR B 1 40 ? 3.336 -30.312 -31.531 1 35.41 40 THR B O 1
ATOM 2687 N N . PRO B 1 41 ? 3.488 -32.375 -30.734 1 34.03 41 PRO B N 1
ATOM 2688 C CA . PRO B 1 41 ? 2.484 -31.922 -29.766 1 34.03 41 PRO B CA 1
ATOM 2689 C C . PRO B 1 41 ? 2.9 -30.656 -29.031 1 34.03 41 PRO B C 1
ATOM 2691 O O . PRO B 1 41 ? 4.07 -30.5 -28.656 1 34.03 41 PRO B O 1
ATOM 2694 N N . THR B 1 42 ? 2.479 -29.578 -29.531 1 35.12 42 THR B N 1
ATOM 2695 C CA . THR B 1 42 ? 2.561 -28.391 -28.703 1 35.12 42 THR B CA 1
ATOM 2696 C C . THR B 1 42 ? 2.299 -28.75 -27.234 1 35.12 42 THR B C 1
ATOM 2698 O O . THR B 1 42 ? 1.193 -29.172 -26.875 1 35.12 42 THR B O 1
ATOM 2701 N N . SER B 1 43 ? 3.248 -29.5 -26.688 1 33 43 SER B N 1
ATOM 2702 C CA . SER B 1 43 ? 3.102 -29.734 -25.266 1 33 43 SER B CA 1
ATOM 2703 C C . SER B 1 43 ? 2.484 -28.531 -24.562 1 33 43 SER B C 1
ATOM 2705 O O . SER B 1 43 ? 2.973 -27.406 -24.719 1 33 43 SER B O 1
ATOM 2707 N N . SER B 1 44 ? 1.216 -28.562 -24.516 1 35.09 44 SER B N 1
ATOM 2708 C CA . SER B 1 44 ? 0.574 -27.609 -23.609 1 35.09 44 SER B CA 1
ATOM 2709 C C . SER B 1 44 ? 1.441 -27.312 -22.391 1 35.09 44 SER B C 1
ATOM 2711 O O . SER B 1 44 ? 2.201 -28.172 -21.953 1 35.09 44 SER B O 1
ATOM 2713 N N . PRO B 1 45 ? 1.853 -26.203 -22.203 1 37 45 PRO B N 1
ATOM 2714 C CA . PRO B 1 45 ? 2.65 -25.953 -21 1 37 45 PRO B CA 1
ATOM 2715 C C . PRO B 1 45 ? 2.229 -26.828 -19.828 1 37 45 PRO B C 1
ATOM 2717 O O . PRO B 1 45 ? 1.051 -27.172 -19.703 1 37 45 PRO B O 1
ATOM 2720 N N . PRO B 1 46 ? 3.029 -27.844 -19.469 1 36.69 46 PRO B N 1
ATOM 2721 C CA . PRO B 1 46 ? 2.643 -28.641 -18.312 1 36.69 46 PRO B CA 1
ATOM 2722 C C . PRO B 1 46 ? 1.849 -27.844 -17.281 1 36.69 46 PRO B C 1
ATOM 2724 O O . PRO B 1 46 ? 2.129 -26.672 -17.062 1 36.69 46 PRO B O 1
ATOM 2727 N N . SER B 1 47 ? 0.588 -28.078 -17.125 1 37.94 47 SER B N 1
ATOM 2728 C CA . SER B 1 47 ? -0.319 -27.562 -16.109 1 37.94 47 SER B CA 1
ATOM 2729 C C . SER B 1 47 ? 0.349 -27.531 -14.734 1 37.94 47 SER B C 1
ATOM 2731 O O . SER B 1 47 ? 0.938 -28.516 -14.305 1 37.94 47 SER B O 1
ATOM 2733 N N . ILE B 1 48 ? 1.024 -26.484 -14.266 1 43.22 48 ILE B N 1
ATOM 2734 C CA . ILE B 1 48 ? 1.351 -26.297 -12.852 1 43.22 48 ILE B CA 1
ATOM 2735 C C . ILE B 1 48 ? 0.393 -27.109 -11.984 1 43.22 48 ILE B C 1
ATOM 2737 O O . ILE B 1 48 ? -0.828 -26.984 -12.117 1 43.22 48 ILE B O 1
ATOM 2741 N N . ASP B 1 49 ? 0.735 -28.281 -11.516 1 48.41 49 ASP B N 1
ATOM 2742 C CA . ASP B 1 49 ? -0.077 -29.047 -10.578 1 48.41 49 ASP B CA 1
ATOM 2743 C C . ASP B 1 49 ? -0.754 -28.125 -9.562 1 48.41 49 ASP B C 1
ATOM 2745 O O . ASP B 1 49 ? -0.089 -27.547 -8.703 1 48.41 49 ASP B O 1
ATOM 2749 N N . LEU B 1 50 ? -1.854 -27.484 -9.875 1 49.31 50 LEU B N 1
ATOM 2750 C CA . LEU B 1 50 ? -2.77 -26.656 -9.102 1 49.31 50 LEU B CA 1
ATOM 2751 C C . LEU B 1 50 ? -2.947 -27.203 -7.695 1 49.31 50 LEU B C 1
ATOM 2753 O O . LEU B 1 50 ? -3.301 -26.453 -6.773 1 49.31 50 LEU B O 1
ATOM 2757 N N . ARG B 1 51 ? -2.641 -28.547 -7.488 1 55.25 51 ARG B N 1
ATOM 2758 C CA . ARG B 1 51 ? -2.867 -29.125 -6.172 1 55.25 51 ARG B CA 1
ATOM 2759 C C . ARG B 1 51 ? -1.761 -28.734 -5.199 1 55.25 51 ARG B C 1
ATOM 2761 O O . ARG B 1 51 ? -1.875 -28.969 -3.994 1 55.25 51 ARG B O 1
ATOM 2768 N N . SER B 1 52 ? -0.859 -27.906 -5.691 1 82.69 52 SER B N 1
ATOM 2769 C CA . SER B 1 52 ? 0.29 -27.625 -4.84 1 82.69 52 SER B CA 1
ATOM 2770 C C . SER B 1 52 ? 0.315 -26.156 -4.414 1 82.69 52 SER B C 1
ATOM 2772 O O . SER B 1 52 ? 1.327 -25.672 -3.904 1 82.69 52 SER B O 1
ATOM 2774 N N . LYS B 1 53 ? -0.858 -25.516 -4.66 1 91.25 53 LYS B N 1
ATOM 2775 C CA . LYS B 1 53 ? -0.923 -24.125 -4.207 1 91.25 53 LYS B CA 1
ATOM 2776 C C . LYS B 1 53 ? -2.234 -23.844 -3.48 1 91.25 53 LYS B C 1
ATOM 2778 O O . LYS B 1 53 ? -3.254 -24.484 -3.76 1 91.25 53 LYS B O 1
ATOM 2783 N N . PRO B 1 54 ? -2.176 -22.953 -2.529 1 96.56 54 PRO B N 1
ATOM 2784 C CA . PRO B 1 54 ? -3.451 -22.531 -1.938 1 96.56 54 PRO B CA 1
ATOM 2785 C C . PRO B 1 54 ? -4.438 -22 -2.977 1 96.56 54 PRO B C 1
ATOM 2787 O O . PRO B 1 54 ? -4.023 -21.422 -3.982 1 96.56 54 PRO B O 1
ATOM 2790 N N . SER B 1 55 ? -5.703 -22.234 -2.764 1 97 55 SER B N 1
ATOM 2791 C CA . SER B 1 55 ? -6.734 -21.766 -3.678 1 97 55 SER B CA 1
ATOM 2792 C C . SER B 1 55 ? -6.801 -20.25 -3.693 1 97 55 SER B C 1
ATOM 2794 O O . SER B 1 55 ? -6.348 -19.594 -2.754 1 97 55 SER B O 1
ATOM 2796 N N . PRO B 1 56 ? -7.406 -19.719 -4.762 1 97.5 56 PRO B N 1
ATOM 2797 C CA . PRO B 1 56 ? -7.605 -18.266 -4.793 1 97.5 56 PRO B CA 1
ATOM 2798 C C . PRO B 1 56 ? -8.383 -17.75 -3.588 1 97.5 56 PRO B C 1
ATOM 2800 O O . PRO B 1 56 ? -8.109 -16.656 -3.092 1 97.5 56 PRO B O 1
ATOM 2803 N N . ALA B 1 57 ? -9.336 -18.5 -3.123 1 98.31 57 ALA B N 1
ATOM 2804 C CA . ALA B 1 57 ? -10.094 -18.125 -1.932 1 98.31 57 ALA B CA 1
ATOM 2805 C C . ALA B 1 57 ? -9.195 -18.047 -0.706 1 98.31 57 ALA B C 1
ATOM 2807 O O . ALA B 1 57 ? -9.258 -17.078 0.06 1 98.31 57 ALA B O 1
ATOM 2808 N N . GLU B 1 58 ? -8.383 -19.047 -0.567 1 98.31 58 GLU B N 1
ATOM 2809 C CA . GLU B 1 58 ? -7.449 -19.078 0.557 1 98.31 58 GLU B CA 1
ATOM 2810 C C . GLU B 1 58 ? -6.438 -17.938 0.466 1 98.31 58 GLU B C 1
ATOM 2812 O O . GLU B 1 58 ? -6.102 -17.328 1.476 1 98.31 58 GLU B O 1
ATOM 2817 N N . ASN B 1 59 ? -5.977 -17.703 -0.703 1 98.12 59 ASN B N 1
ATOM 2818 C CA . ASN B 1 59 ? -5.07 -16.594 -0.912 1 98.12 59 ASN B CA 1
ATOM 2819 C C . ASN B 1 59 ? -5.734 -15.258 -0.56 1 98.12 59 ASN B C 1
ATOM 2821 O O . ASN B 1 59 ? -5.121 -14.406 0.085 1 98.12 59 ASN B O 1
ATOM 2825 N N . SER B 1 60 ? -6.953 -15.117 -0.969 1 98.5 60 SER B N 1
ATOM 2826 C CA . SER B 1 60 ? -7.691 -13.891 -0.671 1 98.5 60 SER B CA 1
ATOM 2827 C C . SER B 1 60 ? -7.844 -13.695 0.833 1 98.5 60 SER B C 1
ATOM 2829 O O . SER B 1 60 ? -7.633 -12.586 1.342 1 98.5 60 SER B O 1
ATOM 2831 N N . ARG B 1 61 ? -8.172 -14.781 1.491 1 98.38 61 ARG B N 1
ATOM 2832 C CA . ARG B 1 61 ? -8.305 -14.711 2.943 1 98.38 61 ARG B CA 1
ATOM 2833 C C . ARG B 1 61 ? -6.977 -14.328 3.594 1 98.38 61 ARG B C 1
ATOM 2835 O O . ARG B 1 61 ? -6.953 -13.555 4.555 1 98.38 61 ARG B O 1
ATOM 2842 N N . THR B 1 62 ? -5.887 -14.836 3.062 1 98.56 62 THR B N 1
ATOM 2843 C CA . THR B 1 62 ? -4.555 -14.547 3.582 1 98.56 62 THR B CA 1
ATOM 2844 C C . THR B 1 62 ? -4.199 -13.078 3.371 1 98.56 62 THR B C 1
ATOM 2846 O O . THR B 1 62 ? -3.711 -12.414 4.285 1 98.56 62 THR B O 1
ATOM 2849 N N . ILE B 1 63 ? -4.492 -12.586 2.201 1 98.5 63 ILE B N 1
ATOM 2850 C CA . ILE B 1 63 ? -4.234 -11.188 1.879 1 98.5 63 ILE B CA 1
ATOM 2851 C C . ILE B 1 63 ? -4.98 -10.281 2.861 1 98.5 63 ILE B C 1
ATOM 2853 O O . ILE B 1 63 ? -4.395 -9.359 3.436 1 98.5 63 ILE B O 1
ATOM 2857 N N . MET B 1 64 ? -6.207 -10.57 3.094 1 98 64 MET B N 1
ATOM 2858 C CA . MET B 1 64 ? -7.055 -9.758 3.959 1 98 64 MET B CA 1
ATOM 2859 C C . MET B 1 64 ? -6.559 -9.797 5.398 1 98 64 MET B C 1
ATOM 2861 O O . MET B 1 64 ? -6.559 -8.773 6.086 1 98 64 MET B O 1
ATOM 2865 N N . GLU B 1 65 ? -6.109 -10.922 5.801 1 97.38 65 GLU B N 1
ATOM 2866 C CA . GLU B 1 65 ? -5.664 -11.078 7.18 1 97.38 65 GLU B CA 1
ATOM 2867 C C . GLU B 1 65 ? -4.359 -10.328 7.43 1 97.38 65 GLU B C 1
ATOM 2869 O O . GLU B 1 65 ? -4.125 -9.828 8.531 1 97.38 65 GLU B O 1
ATOM 2874 N N . LEU B 1 66 ? -3.525 -10.266 6.453 1 97.69 66 LEU B N 1
ATOM 2875 C CA . LEU B 1 66 ? -2.18 -9.727 6.637 1 97.69 66 LEU B CA 1
ATOM 2876 C C . LEU B 1 66 ? -2.156 -8.227 6.395 1 97.69 66 LEU B C 1
ATOM 2878 O O . LEU B 1 66 ? -1.225 -7.539 6.82 1 97.69 66 LEU B O 1
ATOM 2882 N N . SER B 1 67 ? -3.107 -7.711 5.691 1 97.44 67 SER B N 1
ATOM 2883 C CA . SER B 1 67 ? -3.086 -6.305 5.312 1 97.44 67 SER B CA 1
ATOM 2884 C C . SER B 1 67 ? -3.85 -5.449 6.316 1 97.44 67 SER B C 1
ATOM 2886 O O . SER B 1 67 ? -4.715 -5.953 7.035 1 97.44 67 SER B O 1
ATOM 2888 N N . SER B 1 68 ? -3.492 -4.145 6.379 1 96.56 68 SER B N 1
ATOM 2889 C CA . SER B 1 68 ? -4.098 -3.26 7.367 1 96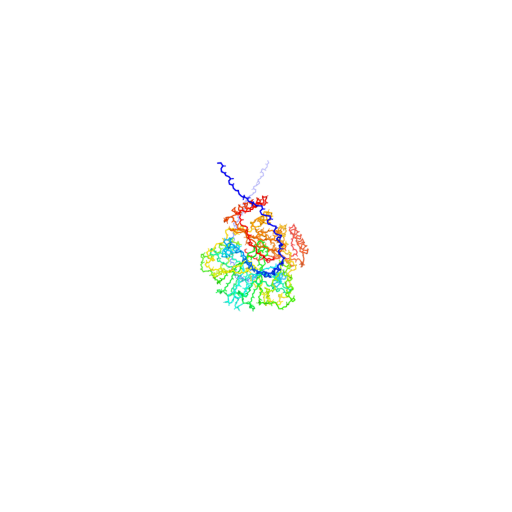.56 68 SER B CA 1
ATOM 2890 C C . SER B 1 68 ? -4.902 -2.15 6.695 1 96.56 68 SER B C 1
ATOM 2892 O O . SER B 1 68 ? -5.691 -1.468 7.348 1 96.56 68 SER B O 1
ATOM 2894 N N . SER B 1 69 ? -4.672 -1.973 5.414 1 97.19 69 SER B N 1
ATOM 2895 C CA . SER B 1 69 ? -5.387 -0.93 4.688 1 97.19 69 SER B CA 1
ATOM 2896 C C . SER B 1 69 ? -5.695 -1.365 3.258 1 97.19 69 SER B C 1
ATOM 2898 O O . SER B 1 69 ? -5.117 -2.334 2.76 1 97.19 69 SER B O 1
ATOM 2900 N N . GLY B 1 70 ? -6.621 -0.743 2.699 1 97.81 70 GLY B N 1
ATOM 2901 C CA . GLY B 1 70 ? -7.047 -0.957 1.326 1 97.81 70 GLY B CA 1
ATOM 2902 C C . GLY B 1 70 ? -7.754 0.245 0.728 1 97.81 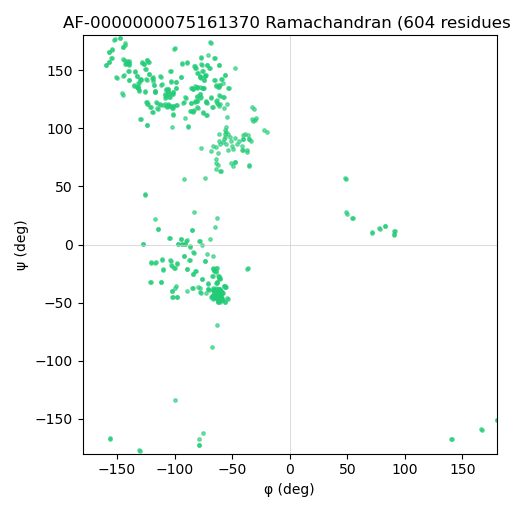70 GLY B C 1
ATOM 2903 O O . GLY B 1 70 ? -7.629 1.362 1.233 1 97.81 70 GLY B O 1
ATOM 2904 N N . THR B 1 71 ? -8.383 0.003 -0.414 1 98 71 THR B N 1
ATOM 2905 C CA . THR B 1 71 ? -9.078 1.077 -1.118 1 98 71 THR B CA 1
ATOM 2906 C C . THR B 1 71 ? -10.547 0.722 -1.338 1 98 71 THR B C 1
ATOM 2908 O O . THR B 1 71 ? -10.852 -0.28 -1.983 1 98 71 THR B O 1
ATOM 2911 N N . LEU B 1 72 ? -11.391 1.552 -0.805 1 96.5 72 LEU B N 1
ATOM 2912 C CA . LEU B 1 72 ? -12.82 1.438 -1.07 1 96.5 72 LEU B CA 1
ATOM 2913 C C . LEU B 1 72 ? -13.18 2.107 -2.391 1 96.5 72 LEU B C 1
ATOM 2915 O O . LEU B 1 72 ? -12.82 3.266 -2.623 1 96.5 72 LEU B O 1
ATOM 2919 N N . SER B 1 73 ? -13.758 1.369 -3.256 1 96.19 73 SER B N 1
ATOM 2920 C CA . SER B 1 73 ? -14.305 1.917 -4.492 1 96.19 73 SER B CA 1
ATOM 2921 C C . SER B 1 73 ? -15.828 1.999 -4.434 1 96.19 73 SER B C 1
ATOM 2923 O O . SER B 1 73 ? -16.5 0.984 -4.246 1 96.19 73 SER B O 1
ATOM 2925 N N . ALA B 1 74 ? -16.328 3.135 -4.57 1 94.81 74 ALA B N 1
ATOM 2926 C CA . ALA B 1 74 ? -17.766 3.406 -4.527 1 94.81 74 ALA B CA 1
ATOM 2927 C C . ALA B 1 74 ? -18.141 4.559 -5.457 1 94.81 74 ALA B C 1
ATOM 2929 O O . ALA B 1 74 ? -17.281 5.078 -6.184 1 94.81 74 ALA B O 1
ATOM 2930 N N . LEU B 1 75 ? -19.453 4.824 -5.488 1 93.31 75 LEU B N 1
ATOM 2931 C CA . LEU B 1 75 ? -19.922 5.914 -6.336 1 93.31 75 LEU B CA 1
ATOM 2932 C C . LEU B 1 75 ? -20.141 7.184 -5.516 1 93.31 75 LEU B C 1
ATOM 2934 O O . LEU B 1 75 ? -20.688 7.125 -4.41 1 93.31 75 LEU B O 1
ATOM 2938 N N . THR B 1 76 ? -19.656 8.227 -6.074 1 91.69 76 THR B N 1
ATOM 2939 C CA . THR B 1 76 ? -20.031 9.516 -5.5 1 91.69 76 THR B CA 1
ATOM 2940 C C . THR B 1 76 ? -21.5 9.805 -5.746 1 91.69 76 THR B C 1
ATOM 2942 O O . THR B 1 76 ? -22.188 9.055 -6.461 1 91.69 76 THR B O 1
ATOM 2945 N N . HIS B 1 77 ? -21.984 10.914 -5.152 1 88.44 77 HIS B N 1
ATOM 2946 C CA . HIS B 1 77 ? -23.391 11.297 -5.32 1 88.44 77 HIS B CA 1
ATOM 2947 C C . HIS B 1 77 ? -23.703 11.586 -6.785 1 88.44 77 HIS B C 1
ATOM 2949 O O . HIS B 1 77 ? -24.828 11.359 -7.238 1 88.44 77 HIS B O 1
ATOM 2955 N N . ASP B 1 78 ? -22.703 12 -7.555 1 87.94 78 ASP B N 1
ATOM 2956 C CA . ASP B 1 78 ? -22.906 12.32 -8.961 1 87.94 78 ASP B CA 1
ATOM 2957 C C . ASP B 1 78 ? -22.594 11.117 -9.852 1 87.94 78 ASP B C 1
ATOM 2959 O O . ASP B 1 78 ? -22.469 11.25 -11.07 1 87.94 78 ASP B O 1
ATOM 2963 N N . GLY B 1 79 ? -22.297 9.977 -9.242 1 89.94 79 GLY B N 1
ATOM 2964 C CA . GLY B 1 79 ? -22.156 8.734 -9.992 1 89.94 79 GLY B CA 1
ATOM 2965 C C . GLY B 1 79 ? -20.734 8.477 -10.453 1 89.94 79 GLY B C 1
ATOM 2966 O O . GLY B 1 79 ? -20.5 7.633 -11.32 1 89.94 79 GLY B O 1
ATOM 2967 N N . TRP B 1 80 ? -19.781 9.219 -9.953 1 93.25 80 TRP B N 1
ATOM 2968 C CA . TRP B 1 80 ? -18.375 9.039 -10.297 1 93.25 80 TRP B CA 1
ATOM 2969 C C . TRP B 1 80 ? -17.734 7.98 -9.406 1 93.25 80 TRP B C 1
ATOM 2971 O O . TRP B 1 80 ? -17.781 8.078 -8.172 1 93.25 80 TRP B O 1
ATOM 2981 N N . PRO B 1 81 ? -17.172 6.891 -10.078 1 94.5 81 PRO B N 1
ATOM 2982 C CA . PRO B 1 81 ? -16.438 5.953 -9.234 1 94.5 81 PRO B CA 1
ATOM 2983 C C . PRO B 1 81 ? -15.242 6.598 -8.531 1 94.5 81 PRO B C 1
ATOM 2985 O O . PRO B 1 81 ? -14.43 7.262 -9.188 1 94.5 81 PRO B O 1
ATOM 2988 N N . ILE B 1 82 ? -15.141 6.441 -7.258 1 94.81 82 ILE B N 1
ATOM 2989 C CA . ILE B 1 82 ? -14.07 7.055 -6.492 1 94.81 82 ILE B CA 1
ATOM 2990 C C . ILE B 1 82 ? -13.422 6.012 -5.578 1 94.81 82 ILE B C 1
ATOM 2992 O O . ILE B 1 82 ? -14.109 5.141 -5.043 1 94.81 82 ILE B O 1
ATOM 2996 N N . GLY B 1 83 ? -12.109 6.086 -5.508 1 96.12 83 GLY B N 1
ATOM 2997 C CA . GLY B 1 83 ? -11.359 5.277 -4.559 1 96.12 83 GLY B CA 1
ATOM 2998 C C . GLY B 1 83 ? -10.922 6.055 -3.334 1 96.12 83 GLY B C 1
ATOM 2999 O O . GLY B 1 83 ? -10.398 7.164 -3.449 1 96.12 83 GLY B O 1
ATOM 3000 N N . VAL B 1 84 ? -11.156 5.504 -2.186 1 94.81 84 VAL B N 1
ATOM 3001 C CA . VAL B 1 84 ? -10.719 6.105 -0.929 1 94.81 84 VAL B CA 1
ATOM 3002 C C . VAL B 1 84 ? -10.023 5.055 -0.066 1 94.81 84 VAL B C 1
ATOM 3004 O O . VAL B 1 84 ? -10.531 3.939 0.09 1 94.81 84 VAL B O 1
ATOM 3007 N N . GLY B 1 85 ? -8.953 5.48 0.453 1 96.56 85 GLY B N 1
ATOM 3008 C CA . GLY B 1 85 ? -8.234 4.566 1.326 1 96.56 85 GLY B CA 1
ATOM 3009 C C . GLY B 1 85 ? -8.844 4.457 2.711 1 96.56 85 GLY B C 1
ATOM 3010 O O . GLY B 1 85 ? -9.312 5.453 3.266 1 96.56 85 GLY B O 1
ATOM 3011 N N . ALA B 1 86 ? -8.781 3.244 3.291 1 95.88 86 ALA B N 1
ATOM 3012 C CA . ALA B 1 86 ? -9.305 3.014 4.633 1 95.88 86 ALA B CA 1
ATOM 3013 C C . ALA B 1 86 ? -8.539 1.901 5.34 1 95.88 86 ALA B C 1
ATOM 3015 O O . ALA B 1 86 ? -8.078 0.952 4.699 1 95.88 86 ALA B O 1
ATOM 3016 N N . GLN B 1 87 ? -8.391 2.104 6.613 1 96.62 87 GLN B N 1
ATOM 3017 C CA . GLN B 1 87 ? -7.945 1.003 7.461 1 96.62 87 GLN B CA 1
ATOM 3018 C C . GLN B 1 87 ? -9.086 0.026 7.738 1 96.62 87 GLN B C 1
ATOM 3020 O O . GLN B 1 87 ? -10.258 0.395 7.66 1 96.62 87 GLN B O 1
ATOM 3025 N N . PHE B 1 88 ? -8.711 -1.233 8.047 1 97.44 88 PHE B N 1
ATOM 3026 C CA . PHE B 1 88 ? -9.781 -2.211 8.242 1 97.44 88 PHE B CA 1
ATOM 3027 C C . PHE B 1 88 ? -9.312 -3.35 9.141 1 97.44 88 PHE B C 1
ATOM 3029 O O . PHE B 1 88 ? -8.109 -3.527 9.359 1 97.44 88 PHE B O 1
ATOM 3036 N N . VAL B 1 89 ? -10.273 -4.016 9.664 1 97.62 89 VAL B N 1
ATOM 3037 C CA . VAL B 1 89 ? -10.102 -5.316 10.305 1 97.62 89 VAL B CA 1
ATOM 3038 C C . VAL B 1 89 ? -11.023 -6.344 9.641 1 97.62 89 VAL B C 1
ATOM 3040 O O . VAL B 1 89 ? -11.945 -5.977 8.906 1 97.62 89 VAL B O 1
ATOM 3043 N N . VAL B 1 90 ? -10.672 -7.562 9.805 1 97 90 VAL B N 1
ATOM 3044 C CA . VAL B 1 90 ? -11.492 -8.609 9.211 1 97 90 VAL B CA 1
ATOM 3045 C C . VAL B 1 90 ? -12.188 -9.406 10.312 1 97 90 VAL B C 1
ATOM 3047 O O . VAL B 1 90 ? -11.586 -9.703 11.352 1 97 90 VAL B O 1
ATOM 3050 N N . ASP B 1 91 ? -13.438 -9.703 10.094 1 94 91 ASP B N 1
ATOM 3051 C CA . ASP B 1 91 ? -14.133 -10.547 11.062 1 94 91 ASP B CA 1
ATOM 3052 C C . ASP B 1 91 ? -13.766 -12.016 10.875 1 94 91 ASP B C 1
ATOM 3054 O O . ASP B 1 91 ? -12.875 -12.344 10.094 1 94 91 ASP B O 1
ATOM 3058 N N . ALA B 1 92 ? -14.469 -12.891 11.609 1 91.81 92 ALA B N 1
ATOM 3059 C CA . ALA B 1 92 ? -14.117 -14.312 11.617 1 91.81 92 ALA B CA 1
ATOM 3060 C C . ALA B 1 92 ? -14.375 -14.945 10.25 1 91.81 92 ALA B C 1
ATOM 3062 O O . ALA B 1 92 ? -13.711 -15.914 9.875 1 91.81 92 ALA B O 1
ATOM 3063 N N . GLU B 1 93 ? -15.289 -14.391 9.523 1 92.88 93 GLU B N 1
ATOM 3064 C CA . GLU B 1 93 ? -15.648 -14.93 8.219 1 92.88 93 GLU B CA 1
ATOM 3065 C C . GLU B 1 93 ? -14.812 -14.297 7.109 1 92.88 93 GLU B C 1
ATOM 3067 O O . GLU B 1 93 ? -14.977 -14.625 5.934 1 92.88 93 GLU B O 1
ATOM 3072 N N . GLY B 1 94 ? -13.93 -13.422 7.406 1 94.69 94 GLY B N 1
ATOM 3073 C CA . GLY B 1 94 ? -13.039 -12.805 6.43 1 94.69 94 GLY B CA 1
ATOM 3074 C C . GLY B 1 94 ? -13.609 -11.539 5.828 1 94.69 94 GLY B C 1
ATOM 3075 O O . GLY B 1 94 ? -13.055 -10.992 4.875 1 94.69 94 GLY B O 1
ATOM 3076 N N . PHE B 1 95 ? -14.703 -11.086 6.375 1 94.94 95 PHE B N 1
ATOM 3077 C CA . PHE B 1 95 ? -15.32 -9.875 5.844 1 94.94 95 PHE B CA 1
ATOM 3078 C C . PHE B 1 95 ? -14.664 -8.633 6.441 1 94.94 95 PHE B C 1
ATOM 3080 O O . PHE B 1 95 ? -14.5 -8.539 7.66 1 94.94 9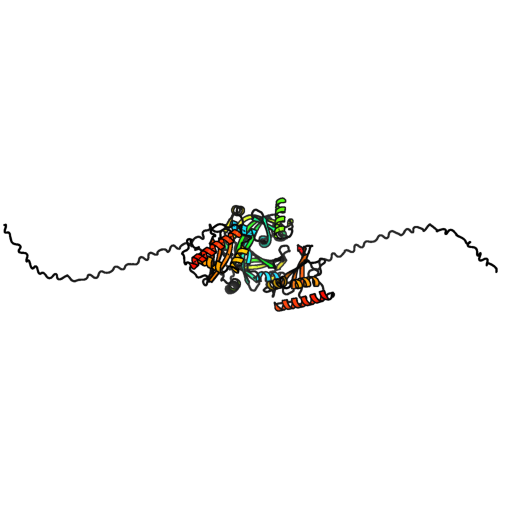5 PHE B O 1
ATOM 3087 N N . PRO B 1 96 ? -14.359 -7.699 5.602 1 97.25 96 PRO B N 1
ATOM 3088 C CA . PRO B 1 96 ? -13.672 -6.508 6.102 1 97.25 96 PRO B CA 1
ATOM 3089 C C . PRO B 1 96 ? -14.625 -5.504 6.746 1 97.25 96 PRO B C 1
ATOM 3091 O O . PRO B 1 96 ? -15.719 -5.27 6.23 1 97.25 96 PRO B O 1
ATOM 3094 N N . ALA B 1 97 ? -14.234 -4.996 7.875 1 96.69 97 ALA B N 1
ATOM 3095 C CA . ALA B 1 97 ? -14.836 -3.84 8.539 1 96.69 97 ALA B CA 1
ATOM 3096 C C . ALA B 1 97 ? -13.922 -2.621 8.438 1 96.69 97 ALA B C 1
ATOM 3098 O O . ALA B 1 97 ? -12.805 -2.631 8.961 1 96.69 97 ALA B O 1
ATOM 3099 N N . LEU B 1 98 ? -14.438 -1.614 7.809 1 95.62 98 LEU B N 1
ATOM 3100 C CA . LEU B 1 98 ? -13.656 -0.428 7.469 1 95.62 98 LEU B CA 1
ATOM 3101 C C . LEU B 1 98 ? -13.984 0.726 8.406 1 95.62 98 LEU B C 1
ATOM 3103 O O . LEU B 1 98 ? -15.117 0.836 8.891 1 95.62 98 LEU B O 1
ATOM 3107 N N . CYS B 1 99 ? -13.031 1.538 8.633 1 93.88 99 CYS B N 1
ATOM 3108 C CA . CYS B 1 99 ? -13.25 2.828 9.281 1 93.88 99 CYS B CA 1
ATOM 3109 C C . CYS B 1 99 ? -13.266 3.953 8.25 1 93.88 99 CYS B C 1
ATOM 3111 O O . CYS B 1 99 ? -12.258 4.219 7.598 1 93.88 99 CYS B O 1
ATOM 3113 N N . LEU B 1 100 ? -14.375 4.543 8.039 1 89.88 100 LEU B N 1
ATOM 3114 C CA . LEU B 1 100 ? -14.531 5.582 7.023 1 89.88 100 LEU B CA 1
ATOM 3115 C C . LEU B 1 100 ? -14.875 6.922 7.668 1 89.88 100 LEU B C 1
ATOM 3117 O O . LEU B 1 100 ? -15.82 7.012 8.453 1 89.88 100 LEU B O 1
ATOM 3121 N N . SER B 1 101 ? -13.914 7.824 7.305 1 79.69 101 SER B N 1
ATOM 3122 C CA . SER B 1 101 ? -14.203 9.164 7.793 1 79.69 101 SER B CA 1
ATOM 3123 C C . SER B 1 101 ? -15.227 9.867 6.902 1 79.69 101 SER B C 1
ATOM 3125 O O . SER B 1 101 ? -14.977 10.07 5.711 1 79.69 101 SER B O 1
ATOM 3127 N N . GLU B 1 102 ? -16.422 10.258 7.348 1 71.19 102 GLU B N 1
ATOM 3128 C CA . GLU B 1 102 ? -17.531 11.008 6.77 1 71.19 102 GLU B CA 1
ATOM 3129 C C . GLU B 1 102 ? -17.891 10.469 5.391 1 71.19 102 GLU B C 1
ATOM 3131 O O . GLU B 1 102 ? -17.922 11.211 4.41 1 71.19 102 GLU B O 1
ATOM 3136 N N . PRO B 1 103 ? -18.203 9.242 5.293 1 64.19 103 PRO B N 1
ATOM 3137 C CA . PRO B 1 103 ? -18.484 8.68 3.973 1 64.19 103 PRO B CA 1
ATOM 3138 C C . PRO B 1 103 ? -19.656 9.359 3.277 1 64.19 103 PRO B C 1
ATOM 3140 O O . PRO B 1 103 ? -19.656 9.484 2.049 1 64.19 103 PRO B O 1
ATOM 3143 N N . GLY B 1 104 ? -20.5 9.812 4.094 1 67.38 104 GLY B N 1
ATOM 3144 C CA . GLY B 1 104 ? -21.703 10.422 3.525 1 67.38 104 GLY B CA 1
ATOM 3145 C C . GLY B 1 104 ? -21.406 11.688 2.738 1 67.38 104 GLY B C 1
ATOM 3146 O O . GLY B 1 104 ? -22.188 12.078 1.868 1 67.38 104 GLY B O 1
ATOM 3147 N N . ARG B 1 105 ? -20.344 12.219 3.047 1 72.75 105 ARG B N 1
ATOM 3148 C CA . ARG B 1 105 ? -20.016 13.445 2.318 1 72.75 105 ARG B CA 1
ATOM 3149 C C . ARG B 1 105 ? -19.531 13.125 0.908 1 72.75 105 ARG B C 1
ATOM 3151 O O . ARG B 1 105 ? -19.812 13.867 -0.035 1 72.75 105 ARG B O 1
ATOM 3158 N N . LEU B 1 106 ? -18.953 12.016 0.805 1 80.12 106 LEU B N 1
ATOM 3159 C CA . LEU B 1 106 ? -18.312 11.703 -0.466 1 80.12 106 LEU B CA 1
ATOM 3160 C C . LEU B 1 106 ? -19.031 10.57 -1.181 1 80.12 106 LEU B C 1
ATOM 3162 O O . LEU B 1 106 ? -19.172 10.594 -2.404 1 80.12 106 LEU B O 1
ATOM 3166 N N . LEU B 1 107 ? -19.562 9.688 -0.397 1 83.12 107 LEU B N 1
ATOM 3167 C CA . LEU B 1 107 ? -20.016 8.422 -0.975 1 83.12 107 LEU B CA 1
ATOM 3168 C C . LEU B 1 107 ? -21.5 8.195 -0.709 1 83.12 107 LEU B C 1
ATOM 3170 O O . LEU B 1 107 ? -22.047 8.719 0.264 1 83.12 107 LEU B O 1
ATOM 3174 N N . SER B 1 108 ? -22.156 7.551 -1.668 1 74.69 108 SER B N 1
ATOM 3175 C CA . SER B 1 108 ? -23.484 7.02 -1.398 1 74.69 108 SER B CA 1
ATOM 3176 C C . SER B 1 108 ? -23.422 5.801 -0.484 1 74.69 108 SER B C 1
ATOM 3178 O O . SER B 1 108 ? -22.844 4.77 -0.853 1 74.69 108 SER B O 1
ATOM 3180 N N . VAL B 1 109 ? -23.906 6.016 0.665 1 68.44 109 VAL B N 1
ATOM 3181 C CA . VAL B 1 109 ? -23.891 4.914 1.624 1 68.44 109 VAL B CA 1
ATOM 3182 C C . VAL B 1 109 ? -24.969 3.895 1.252 1 68.44 109 VAL B C 1
ATOM 3184 O O . VAL B 1 109 ? -25.984 4.25 0.667 1 68.44 109 VAL B O 1
ATOM 3187 N N . ASN B 1 110 ? -24.672 2.566 1.412 1 73.62 110 ASN B N 1
ATOM 3188 C CA . ASN B 1 110 ? -25.547 1.431 1.167 1 73.62 110 ASN B CA 1
ATOM 3189 C C . ASN B 1 110 ? -25.578 1.046 -0.31 1 73.62 110 ASN B C 1
ATOM 3191 O O . ASN B 1 110 ? -26.562 0.473 -0.792 1 73.62 110 ASN B O 1
ATOM 3195 N N . GLY B 1 111 ? -24.688 1.511 -0.991 1 85.56 111 GLY B N 1
ATOM 3196 C CA . GLY B 1 111 ? -24.609 1.181 -2.404 1 85.56 111 GLY B CA 1
ATOM 3197 C C . GLY B 1 111 ? -23.594 0.095 -2.709 1 85.56 111 GLY B C 1
ATOM 3198 O O . GLY B 1 111 ? -22.891 -0.375 -1.812 1 85.56 111 GLY B O 1
ATOM 3199 N N . LEU B 1 112 ? -23.672 -0.39 -3.959 1 92.81 112 LEU B N 1
ATOM 3200 C CA . LEU B 1 112 ? -22.672 -1.339 -4.449 1 92.81 112 LEU B CA 1
ATOM 3201 C C . LEU B 1 112 ? -21.266 -0.748 -4.359 1 92.81 112 LEU B C 1
ATOM 3203 O O . LEU B 1 112 ? -21.062 0.413 -4.719 1 92.81 112 LEU B O 1
ATOM 3207 N N . SER B 1 113 ? -20.406 -1.45 -3.75 1 95.38 113 SER B N 1
ATOM 3208 C CA . SER B 1 113 ? -19.031 -1.018 -3.541 1 95.38 113 SER B CA 1
ATOM 3209 C C . SER B 1 113 ? -18.062 -2.195 -3.611 1 95.38 113 SER B C 1
ATOM 3211 O O . SER B 1 113 ? -18.484 -3.35 -3.705 1 95.38 113 SER B O 1
ATOM 3213 N N . SER B 1 114 ? -16.828 -1.938 -3.648 1 97 114 SER B N 1
ATOM 3214 C CA . SER B 1 114 ? -15.773 -2.943 -3.576 1 97 114 SER B CA 1
ATOM 3215 C C . SER B 1 114 ? -14.609 -2.461 -2.719 1 97 114 SER B C 1
ATOM 3217 O O . SER B 1 114 ? -14.445 -1.258 -2.504 1 97 114 SER B O 1
ATOM 3219 N N . PHE B 1 115 ? -13.984 -3.35 -2.117 1 98.31 115 PHE B N 1
ATOM 3220 C CA . PHE B 1 115 ? -12.805 -3.057 -1.307 1 98.31 115 PHE B CA 1
ATOM 3221 C C . PHE B 1 115 ? -11.594 -3.824 -1.819 1 98.31 115 PHE B C 1
ATOM 3223 O O . PHE B 1 115 ? -11.609 -5.055 -1.882 1 98.31 115 PHE B O 1
ATOM 3230 N N . HIS B 1 116 ? -10.547 -3.082 -2.254 1 98.56 116 HIS B N 1
ATOM 3231 C CA . HIS B 1 116 ? -9.352 -3.639 -2.879 1 98.56 116 HIS B CA 1
ATOM 3232 C C . HIS B 1 116 ? -8.164 -3.6 -1.925 1 98.56 116 HIS B C 1
ATOM 3234 O O . HIS B 1 116 ? -7.887 -2.566 -1.311 1 98.56 116 HIS B O 1
ATOM 3240 N N . VAL B 1 117 ? -7.48 -4.715 -1.819 1 98.69 117 VAL B N 1
ATOM 3241 C CA . VAL B 1 117 ? -6.336 -4.84 -0.922 1 98.69 117 VAL B CA 1
ATOM 3242 C C . VAL B 1 117 ? -5.16 -5.461 -1.669 1 98.69 117 VAL B C 1
ATOM 3244 O O . VAL B 1 117 ? -5.332 -6.414 -2.432 1 98.69 117 VAL B O 1
ATOM 3247 N N . GLN B 1 118 ? -4.016 -4.871 -1.445 1 97.81 118 GLN B N 1
ATOM 3248 C CA . GLN B 1 118 ? -2.773 -5.371 -2.025 1 97.81 118 GLN B CA 1
ATOM 3249 C C . GLN B 1 118 ? -1.845 -5.918 -0.945 1 97.81 118 GLN B C 1
ATOM 3251 O O . GLN B 1 118 ? -1.802 -5.391 0.169 1 97.81 118 GLN B O 1
ATOM 3256 N N . LEU B 1 119 ? -1.131 -6.953 -1.288 1 97.88 119 LEU B N 1
ATOM 3257 C CA . LEU B 1 119 ? -0.092 -7.508 -0.427 1 97.88 119 LEU B CA 1
ATOM 3258 C C . LEU B 1 119 ? 1.21 -7.695 -1.198 1 97.88 119 LEU B C 1
ATOM 3260 O O . LEU B 1 119 ? 1.312 -8.586 -2.043 1 97.88 119 LEU B O 1
ATOM 3264 N N . GLU B 1 120 ? 2.143 -6.852 -0.882 1 95.88 120 GLU B N 1
ATOM 3265 C CA . GLU B 1 120 ? 3.455 -6.977 -1.506 1 95.88 120 GLU B CA 1
ATOM 3266 C C . GLU B 1 120 ? 4.246 -8.141 -0.907 1 95.88 120 GLU B C 1
ATOM 3268 O O . GLU B 1 120 ? 4.277 -8.305 0.313 1 95.88 120 GLU B O 1
ATOM 3273 N N . GLN B 1 121 ? 4.832 -8.906 -1.748 1 95.69 121 GLN B N 1
ATOM 3274 C CA . GLN B 1 121 ? 5.629 -10.055 -1.336 1 95.69 121 GLN B CA 1
ATOM 3275 C C . GLN B 1 121 ? 7.078 -9.914 -1.798 1 95.69 121 GLN B C 1
ATOM 3277 O O . GLN B 1 121 ? 7.352 -9.914 -3 1 95.69 121 GLN B O 1
ATOM 3282 N N . SER B 1 122 ? 7.992 -9.789 -0.896 1 93.12 122 SER B N 1
ATOM 3283 C CA . SER B 1 122 ? 9.438 -9.727 -1.088 1 93.12 122 SER B CA 1
ATOM 3284 C C . SER B 1 122 ? 9.82 -8.625 -2.076 1 93.12 122 SER B C 1
ATOM 3286 O O . SER B 1 122 ? 10.766 -8.781 -2.848 1 93.12 122 SER B O 1
ATOM 3288 N N . GLY B 1 123 ? 9.008 -7.656 -2.252 1 87.88 123 GLY B N 1
ATOM 3289 C CA . GLY B 1 123 ? 9.297 -6.531 -3.129 1 87.88 123 GLY B CA 1
ATOM 3290 C C . GLY B 1 123 ? 9.25 -6.895 -4.602 1 87.88 123 GLY B C 1
ATOM 3291 O O . GLY B 1 123 ? 9.656 -6.105 -5.457 1 87.88 123 GLY B O 1
ATOM 3292 N N . SER B 1 124 ? 8.766 -8.062 -4.945 1 89.94 124 SER B N 1
ATOM 3293 C CA . SER B 1 124 ? 8.828 -8.531 -6.324 1 89.94 124 SER B CA 1
ATOM 3294 C C . SER B 1 124 ? 7.441 -8.82 -6.883 1 89.94 124 SER B C 1
ATOM 3296 O O . SER B 1 124 ? 7.203 -8.656 -8.078 1 89.94 124 SER B O 1
ATOM 3298 N N . ARG B 1 125 ? 6.59 -9.242 -6.008 1 94.06 125 ARG B N 1
ATOM 3299 C CA . ARG B 1 125 ? 5.23 -9.578 -6.41 1 94.06 125 ARG B CA 1
ATOM 3300 C C . ARG B 1 125 ? 4.203 -8.898 -5.516 1 94.06 125 ARG B C 1
ATOM 3302 O O . ARG B 1 125 ? 4.418 -8.766 -4.309 1 94.06 125 ARG B O 1
ATOM 3309 N N . THR B 1 126 ? 3.166 -8.477 -6.152 1 96 126 THR B N 1
ATOM 3310 C CA . THR B 1 126 ? 2.062 -7.918 -5.383 1 96 126 THR B CA 1
ATOM 3311 C C . THR B 1 126 ? 0.761 -8.656 -5.684 1 96 126 THR B C 1
ATOM 3313 O O . THR B 1 126 ? 0.155 -8.453 -6.734 1 96 126 THR B O 1
ATOM 3316 N N . THR B 1 127 ? 0.354 -9.516 -4.77 1 96.88 127 THR B N 1
ATOM 3317 C CA . THR B 1 127 ? -0.938 -10.18 -4.902 1 96.88 127 THR B CA 1
ATOM 3318 C C . THR B 1 127 ? -2.062 -9.273 -4.406 1 96.88 127 THR B C 1
ATOM 3320 O O . THR B 1 127 ? -1.84 -8.398 -3.566 1 96.88 127 THR B O 1
ATOM 3323 N N . GLN B 1 128 ? -3.238 -9.516 -5.016 1 97.12 128 GLN B N 1
ATOM 3324 C CA . GLN B 1 128 ? -4.34 -8.602 -4.734 1 97.12 128 GLN B CA 1
ATOM 3325 C C . GLN B 1 128 ? -5.656 -9.359 -4.586 1 97.12 128 GLN B C 1
ATOM 3327 O O . GLN B 1 128 ? -5.797 -10.477 -5.086 1 97.12 128 GLN B O 1
ATOM 3332 N N . CYS B 1 129 ? -6.52 -8.672 -3.895 1 97.75 129 CYS B N 1
ATOM 3333 C CA . CYS B 1 129 ? -7.879 -9.172 -3.717 1 97.75 129 CYS B CA 1
ATOM 3334 C C . CYS B 1 129 ? -8.875 -8.023 -3.676 1 97.75 129 CYS B C 1
ATOM 3336 O O . CYS B 1 129 ? -8.641 -7.008 -3.018 1 97.75 129 CYS B O 1
ATOM 3338 N N . THR B 1 130 ? -9.922 -8.141 -4.473 1 98 130 THR B N 1
ATOM 3339 C CA . THR B 1 130 ? -11.031 -7.191 -4.434 1 98 130 THR B CA 1
ATOM 3340 C C . THR B 1 130 ? -12.312 -7.875 -3.973 1 98 130 THR B C 1
ATOM 3342 O O . THR B 1 130 ? -12.82 -8.773 -4.648 1 98 130 THR B O 1
ATOM 3345 N N . VAL B 1 131 ? -12.805 -7.434 -2.877 1 98.31 131 VAL B N 1
ATOM 3346 C CA . VAL B 1 131 ? -14.07 -7.926 -2.357 1 98.31 131 VAL B CA 1
ATOM 3347 C C . VAL B 1 131 ? -15.211 -7.039 -2.854 1 98.31 131 VAL B C 1
ATOM 3349 O O . VAL B 1 131 ? -15.211 -5.824 -2.621 1 98.31 131 VAL B O 1
ATOM 3352 N N . MET B 1 132 ? -16.125 -7.664 -3.527 1 97.19 132 MET B N 1
ATOM 3353 C CA . MET B 1 132 ? -17.266 -6.93 -4.059 1 97.19 132 MET B CA 1
ATOM 3354 C C . MET B 1 132 ? -18.531 -7.211 -3.246 1 97.19 132 MET B C 1
ATOM 3356 O O . MET B 1 132 ? -18.812 -8.367 -2.924 1 97.19 132 MET B O 1
ATOM 3360 N N . GLY B 1 133 ? -19.203 -6.129 -2.941 1 96.19 133 GLY B N 1
ATOM 3361 C CA . GLY B 1 133 ? -20.438 -6.258 -2.168 1 96.19 133 GLY B CA 1
ATOM 3362 C C . GLY B 1 133 ? -21.109 -4.93 -1.887 1 96.19 133 GLY B C 1
ATOM 3363 O O . GLY B 1 133 ? -21.094 -4.027 -2.729 1 96.19 133 GLY B O 1
ATOM 3364 N N . SER B 1 134 ? -21.812 -4.887 -0.781 1 93.38 134 SER B N 1
ATOM 3365 C CA . SER B 1 134 ? -22.5 -3.672 -0.375 1 93.38 134 SER B CA 1
ATOM 3366 C C . SER B 1 134 ? -21.969 -3.145 0.953 1 93.38 134 SER B C 1
ATOM 3368 O O . SER B 1 134 ? -21.672 -3.922 1.862 1 93.38 134 SER B O 1
ATOM 3370 N N . LEU B 1 135 ? -21.828 -1.855 0.929 1 92.19 135 LEU B N 1
ATOM 3371 C CA . LEU B 1 135 ? -21.375 -1.187 2.143 1 92.19 135 LEU B CA 1
ATOM 3372 C C . LEU B 1 135 ? -22.531 -0.983 3.117 1 92.19 135 LEU B C 1
ATOM 3374 O O . LEU B 1 135 ? -23.562 -0.418 2.752 1 92.19 135 LEU B O 1
ATOM 3378 N N . LYS B 1 136 ? -22.344 -1.506 4.328 1 89.81 136 LYS B N 1
ATOM 3379 C CA . LYS B 1 136 ? -23.422 -1.403 5.312 1 89.81 136 LYS B CA 1
ATOM 3380 C C . LYS B 1 136 ? -22.859 -1.098 6.699 1 89.81 136 LYS B C 1
ATOM 3382 O O . LYS B 1 136 ? -21.719 -1.458 7.012 1 89.81 136 LYS B O 1
ATOM 3387 N N . LYS B 1 137 ? -23.734 -0.489 7.5 1 89.81 137 LYS B N 1
ATOM 3388 C CA . LYS B 1 137 ? -23.422 -0.344 8.922 1 89.81 137 LYS B CA 1
ATOM 3389 C C . LYS B 1 137 ? -23.766 -1.618 9.688 1 89.81 137 LYS B C 1
ATOM 3391 O O . LYS B 1 137 ? -24.797 -2.24 9.445 1 89.81 137 LYS B O 1
ATOM 3396 N N . PRO B 1 138 ? -22.844 -1.96 10.531 1 89.5 138 PRO B N 1
ATOM 3397 C CA . PRO B 1 138 ? -23.188 -3.137 11.328 1 89.5 138 PRO B CA 1
ATOM 3398 C C . PRO B 1 138 ? -24.391 -2.898 12.242 1 89.5 138 PRO B C 1
ATOM 3400 O O . PRO B 1 138 ? -24.516 -1.823 12.828 1 89.5 138 PRO B O 1
ATOM 3403 N N . ASP B 1 139 ? -25.281 -3.854 12.305 1 87 139 ASP B N 1
ATOM 3404 C CA . ASP B 1 139 ? -26.5 -3.707 13.094 1 87 139 ASP B CA 1
ATOM 3405 C C . ASP B 1 139 ? -26.406 -4.488 14.398 1 87 139 ASP B C 1
ATOM 3407 O O . ASP B 1 139 ? -27.188 -4.254 15.328 1 87 139 ASP B O 1
ATOM 3411 N N . ASP B 1 140 ? -25.5 -5.336 14.539 1 91 140 ASP B N 1
ATOM 3412 C CA . ASP B 1 140 ? -25.359 -6.18 15.719 1 91 140 ASP B CA 1
ATOM 3413 C C . ASP B 1 140 ? -24.328 -5.602 16.688 1 91 140 ASP B C 1
ATOM 3415 O O . ASP B 1 140 ? -23.141 -5.566 16.375 1 91 140 ASP B O 1
ATOM 3419 N N . GLU B 1 141 ? -24.75 -5.293 17.906 1 92.38 141 GLU B N 1
ATOM 3420 C CA . GLU B 1 141 ? -23.906 -4.641 18.906 1 92.38 141 GLU B CA 1
ATOM 3421 C C . GLU B 1 141 ? -22.781 -5.562 19.375 1 92.38 141 GLU B C 1
ATOM 3423 O O . GLU B 1 141 ? -21.656 -5.113 19.594 1 92.38 141 GLU B O 1
ATOM 3428 N N . LEU B 1 142 ? -23.172 -6.719 19.625 1 93 142 LEU B N 1
ATOM 3429 C CA . LEU B 1 142 ? -22.156 -7.668 20.062 1 93 142 LEU B CA 1
ATOM 3430 C C . LEU B 1 142 ? -21.078 -7.848 18.984 1 93 142 LEU B C 1
ATOM 3432 O O . LEU B 1 142 ? -19.891 -7.918 19.297 1 93 142 LEU B O 1
ATOM 3436 N N . PHE B 1 143 ? -21.594 -7.922 17.875 1 92.69 143 PHE B N 1
ATOM 3437 C CA . PHE B 1 143 ? -20.703 -8.047 16.734 1 92.69 143 PHE B CA 1
ATOM 3438 C C . PHE B 1 143 ? -19.797 -6.824 16.625 1 92.69 143 PHE B C 1
ATOM 3440 O O . PHE B 1 143 ? -18.578 -6.957 16.422 1 92.69 143 PHE B O 1
ATOM 3447 N N . LEU B 1 144 ? -20.344 -5.672 16.75 1 94.75 144 LEU B N 1
ATOM 3448 C CA . LEU B 1 144 ? -19.578 -4.422 16.688 1 94.75 144 LEU B CA 1
ATOM 3449 C C . LEU B 1 144 ? -18.547 -4.367 17.812 1 94.75 144 LEU B C 1
ATOM 3451 O O . LEU B 1 144 ? -17.422 -3.895 17.594 1 94.75 144 LEU B O 1
ATOM 3455 N N . LYS B 1 145 ? -18.891 -4.836 18.938 1 95.06 145 LYS B N 1
ATOM 3456 C CA . LYS B 1 145 ? -17.969 -4.871 20.062 1 95.06 145 LYS B CA 1
ATOM 3457 C C . LYS B 1 145 ? -16.75 -5.73 19.734 1 95.06 145 LYS B C 1
ATOM 3459 O O . LYS B 1 145 ? -15.617 -5.359 20.062 1 95.06 145 LYS B O 1
ATOM 3464 N N . LYS B 1 146 ? -17.031 -6.832 19.188 1 95.44 146 LYS B N 1
ATOM 3465 C CA . LYS B 1 146 ? -15.938 -7.723 18.797 1 95.44 146 LYS B CA 1
ATOM 3466 C C . LYS B 1 146 ? -15.023 -7.055 17.781 1 95.44 146 LYS B C 1
ATOM 3468 O O . LYS B 1 146 ? -13.797 -7.188 17.859 1 95.44 146 LYS B O 1
ATOM 3473 N N . LEU B 1 147 ? -15.586 -6.398 16.828 1 95.44 147 LEU B N 1
ATOM 3474 C CA . LEU B 1 147 ? -14.82 -5.695 15.805 1 95.44 147 LEU B CA 1
ATOM 3475 C C . LEU B 1 147 ? -13.969 -4.594 16.438 1 95.44 147 LEU B C 1
ATOM 3477 O O . LEU B 1 147 ? -12.805 -4.414 16.047 1 95.44 147 LEU B O 1
ATOM 3481 N N . CYS B 1 148 ? -14.516 -3.932 17.359 1 95.69 148 CYS B N 1
ATOM 3482 C CA . CYS B 1 148 ? -13.789 -2.863 18.047 1 95.69 148 CYS B CA 1
ATOM 3483 C C . CYS B 1 148 ? -12.602 -3.422 18.828 1 95.69 148 CYS B C 1
ATOM 3485 O O . CYS B 1 148 ? -11.523 -2.82 18.844 1 95.69 148 CYS B O 1
ATOM 3487 N N . ALA B 1 149 ? -12.828 -4.504 19.422 1 96.62 149 ALA B N 1
ATOM 3488 C CA . ALA B 1 149 ? -11.742 -5.152 20.141 1 96.62 149 ALA B CA 1
ATOM 3489 C C . ALA B 1 149 ? -10.617 -5.555 19.188 1 96.62 149 ALA B C 1
ATOM 3491 O O . ALA B 1 149 ? -9.438 -5.363 19.5 1 96.62 149 ALA B O 1
ATOM 3492 N N . LYS B 1 150 ? -10.977 -6.121 18.094 1 96.38 150 LYS B N 1
ATOM 3493 C CA . LYS B 1 150 ? -9.984 -6.492 17.094 1 96.38 150 LYS B CA 1
ATOM 3494 C C . LYS B 1 150 ? -9.242 -5.27 16.578 1 96.38 150 LYS B C 1
ATOM 3496 O O . LYS B 1 150 ? -8.031 -5.324 16.344 1 96.38 150 LYS B O 1
ATOM 3501 N N . TRP B 1 151 ? -9.977 -4.223 16.391 1 96.38 151 TRP B N 1
ATOM 3502 C CA . TRP B 1 151 ? -9.391 -2.971 15.914 1 96.38 151 TRP B CA 1
ATOM 3503 C C . TRP B 1 151 ? -8.344 -2.459 16.891 1 96.38 151 TRP B C 1
ATOM 3505 O O . TRP B 1 151 ? -7.234 -2.092 16.484 1 96.38 151 TRP B O 1
ATOM 3515 N N . GLU B 1 152 ? -8.68 -2.445 18.141 1 95.31 152 GLU B N 1
ATOM 3516 C CA . GLU B 1 152 ? -7.762 -1.979 19.172 1 95.31 152 GLU B CA 1
ATOM 3517 C C . GLU B 1 152 ? -6.5 -2.84 19.234 1 95.31 152 GLU B C 1
ATOM 3519 O O . GLU B 1 152 ? -5.395 -2.322 19.391 1 95.31 152 GLU B O 1
ATOM 3524 N N . LYS B 1 153 ? -6.676 -4.039 19.156 1 95.62 153 LYS B N 1
ATOM 3525 C CA . LYS B 1 153 ? -5.535 -4.949 19.156 1 95.62 153 LYS B CA 1
ATOM 3526 C C . LYS B 1 153 ? -4.621 -4.699 17.969 1 95.62 153 LYS B C 1
ATOM 3528 O O . LYS B 1 153 ? -3.398 -4.684 18.109 1 95.62 153 LYS B O 1
ATOM 3533 N N . LYS B 1 154 ? -5.211 -4.484 16.812 1 95.31 154 LYS B N 1
ATOM 3534 C CA . LYS B 1 154 ? -4.449 -4.363 15.578 1 95.31 154 LYS B CA 1
ATOM 3535 C C . LYS B 1 154 ? -3.789 -2.99 15.469 1 95.31 154 LYS B C 1
ATOM 3537 O O . LYS B 1 154 ? -2.645 -2.877 15.023 1 95.31 154 LYS B O 1
ATOM 3542 N N . PHE B 1 155 ? -4.453 -1.934 15.82 1 93.12 155 PHE B N 1
ATOM 3543 C CA . PHE B 1 155 ? -3.975 -0.584 15.547 1 93.12 155 PHE B CA 1
ATOM 3544 C C . PHE B 1 155 ? -3.572 0.121 16.828 1 93.12 155 PHE B C 1
ATOM 3546 O O . PHE B 1 155 ? -2.996 1.21 16.797 1 93.12 155 PHE B O 1
ATOM 3553 N N . GLY B 1 156 ? -3.92 -0.407 17.984 1 88.94 156 GLY B N 1
ATOM 3554 C CA . GLY B 1 156 ? -3.521 0.163 19.266 1 88.94 156 GLY B CA 1
ATOM 3555 C C . GLY B 1 156 ? -4.344 1.376 19.656 1 88.94 156 GLY B C 1
ATOM 3556 O O . GLY B 1 156 ? -3.9 2.197 20.453 1 88.94 156 GLY B O 1
ATOM 3557 N N . GLU B 1 157 ? -5.441 1.581 18.984 1 88.56 157 GLU B N 1
ATOM 3558 C CA . GLU B 1 157 ? -6.328 2.695 19.297 1 88.56 157 GLU B CA 1
ATOM 3559 C C . GLU B 1 157 ? -7.793 2.297 19.156 1 88.56 157 GLU B C 1
ATOM 3561 O O . GLU B 1 157 ? -8.117 1.36 18.422 1 88.56 157 GLU B O 1
ATOM 3566 N N . GLU B 1 158 ? -8.594 3.049 19.859 1 90.75 158 GLU B N 1
ATOM 3567 C CA . GLU B 1 158 ? -10.031 2.809 19.766 1 90.75 158 GLU B CA 1
ATOM 3568 C C . GLU B 1 158 ? -10.602 3.393 18.469 1 90.75 158 GLU B C 1
ATOM 3570 O O . GLU B 1 158 ? -10.125 4.426 17.984 1 90.75 158 GLU B O 1
ATOM 3575 N N . VAL B 1 159 ? -11.508 2.682 17.984 1 91.69 159 VAL B N 1
ATOM 3576 C CA . VAL B 1 159 ? -12.164 3.164 16.781 1 91.69 159 VAL B CA 1
ATOM 3577 C C . VAL B 1 159 ? -13.539 3.742 17.141 1 91.69 159 VAL B C 1
ATOM 3579 O O . VAL B 1 159 ? -14.203 3.254 18.047 1 91.69 159 VAL B O 1
ATOM 3582 N N . ASP B 1 160 ? -13.859 4.832 16.484 1 90.62 160 ASP B N 1
ATOM 3583 C CA . ASP B 1 160 ? -15.219 5.355 16.609 1 90.62 160 ASP B CA 1
ATOM 3584 C C . ASP B 1 160 ? -16.234 4.414 15.961 1 90.62 160 ASP B C 1
ATOM 3586 O O . ASP B 1 160 ? -16.219 4.223 14.742 1 90.62 160 ASP B O 1
ATOM 3590 N N . ARG B 1 161 ? -17.109 3.92 16.734 1 90.62 161 ARG B N 1
ATOM 3591 C CA . ARG B 1 161 ? -18.078 2.922 16.297 1 90.62 161 ARG B CA 1
ATOM 3592 C C . ARG B 1 161 ? -18.969 3.477 15.188 1 90.62 161 ARG B C 1
ATOM 3594 O O . ARG B 1 161 ? -19.422 2.732 14.312 1 90.62 161 ARG B O 1
ATOM 3601 N N . GLU B 1 162 ? -19.172 4.773 15.188 1 88.44 162 GLU B N 1
ATOM 3602 C CA . GLU B 1 162 ? -20.062 5.406 14.219 1 88.44 162 GLU B CA 1
ATOM 3603 C C . GLU B 1 162 ? -19.438 5.457 12.836 1 88.44 162 GLU B C 1
ATOM 3605 O O . GLU B 1 162 ? -20.125 5.688 11.836 1 88.44 162 GLU B O 1
ATOM 3610 N N . LEU B 1 163 ? -18.141 5.215 12.805 1 90.56 163 LEU B N 1
ATOM 3611 C CA . LEU B 1 163 ? -17.422 5.328 11.539 1 90.56 163 LEU B CA 1
ATOM 3612 C C . LEU B 1 163 ? -17.109 3.949 10.969 1 90.56 163 LEU B C 1
ATOM 3614 O O . LEU B 1 163 ? -16.422 3.836 9.953 1 90.56 163 LEU B O 1
ATOM 3618 N N . VAL B 1 164 ? -17.625 2.896 11.625 1 93.75 164 VAL B N 1
ATOM 3619 C CA . VAL B 1 164 ? -17.328 1.537 11.188 1 93.75 164 VAL B CA 1
ATOM 3620 C C . VAL B 1 164 ? -18.375 1.071 10.18 1 93.75 164 VAL B C 1
ATOM 3622 O O . VAL B 1 164 ? -19.578 1.176 10.43 1 93.75 164 VAL B O 1
ATOM 3625 N N . TYR B 1 165 ? -17.938 0.623 9.039 1 93.06 165 TYR B N 1
ATOM 3626 C CA . TYR B 1 165 ? -18.766 0.042 7.996 1 93.06 165 TYR B CA 1
ATOM 3627 C C . TYR B 1 165 ? -18.25 -1.333 7.59 1 93.06 165 TYR B C 1
ATOM 3629 O O . TYR B 1 165 ? -17.062 -1.626 7.734 1 93.06 165 TYR B O 1
ATOM 3637 N N . MET B 1 166 ? -19.172 -2.109 7.078 1 93.38 166 MET B N 1
ATOM 3638 C CA . MET B 1 166 ? -18.797 -3.441 6.613 1 93.38 166 MET B CA 1
ATOM 3639 C C . MET B 1 166 ? -19.219 -3.65 5.164 1 93.38 166 MET B C 1
ATOM 3641 O O . MET B 1 166 ? -20.188 -3.047 4.699 1 93.38 166 MET B O 1
ATOM 3645 N N . ILE B 1 167 ? -18.469 -4.473 4.5 1 92.94 167 ILE B N 1
ATOM 3646 C CA . ILE B 1 167 ? -18.859 -4.891 3.162 1 92.94 167 ILE B CA 1
ATOM 3647 C C . ILE B 1 167 ? -19.469 -6.293 3.219 1 92.94 167 ILE B C 1
ATOM 3649 O O . ILE B 1 167 ? -18.812 -7.242 3.643 1 92.94 167 ILE B O 1
ATOM 3653 N N . SER B 1 168 ? -20.703 -6.406 2.859 1 92 168 SER B N 1
ATOM 3654 C CA . SER B 1 168 ? -21.312 -7.715 2.652 1 92 168 SER B CA 1
ATOM 3655 C C . SER B 1 168 ? -20.859 -8.336 1.336 1 92 168 SER B C 1
ATOM 3657 O O . SER B 1 168 ? -21.312 -7.926 0.262 1 92 168 SER B O 1
ATOM 3659 N N . VAL B 1 169 ? -20.141 -9.406 1.409 1 94 169 VAL B N 1
ATOM 3660 C CA . VAL B 1 169 ? -19.391 -9.922 0.273 1 94 169 VAL B CA 1
ATOM 3661 C C . VAL B 1 169 ? -20.312 -10.711 -0.647 1 94 169 VAL B C 1
ATOM 3663 O O . VAL B 1 169 ? -20.984 -11.648 -0.208 1 94 169 VAL B O 1
ATOM 3666 N N . ASP B 1 170 ? -20.312 -10.375 -1.85 1 96.19 170 ASP B N 1
ATOM 3667 C CA . ASP B 1 170 ? -21.016 -11.109 -2.893 1 96.19 170 ASP B CA 1
ATOM 3668 C C . ASP B 1 170 ? -20.062 -11.992 -3.695 1 96.19 170 ASP B C 1
ATOM 3670 O O . ASP B 1 170 ? -20.375 -13.148 -3.982 1 96.19 170 ASP B O 1
ATOM 3674 N N . LYS B 1 171 ? -18.984 -11.469 -4.055 1 96.94 171 LYS B N 1
ATOM 3675 C CA . LYS B 1 171 ? -17.938 -12.18 -4.781 1 96.94 171 LYS B CA 1
ATOM 3676 C C . LYS B 1 171 ? -16.578 -11.508 -4.578 1 96.94 171 LYS B C 1
ATOM 3678 O O . LYS B 1 171 ? -16.5 -10.383 -4.082 1 96.94 171 LYS B O 1
ATOM 3683 N N . VAL B 1 172 ? -15.57 -12.273 -4.957 1 98.12 172 VAL B N 1
ATOM 3684 C CA . VAL B 1 172 ? -14.203 -11.797 -4.746 1 98.12 172 VAL B CA 1
ATOM 3685 C C . VAL B 1 172 ? -13.383 -12 -6.023 1 98.12 172 VAL B C 1
ATOM 3687 O O . VAL B 1 172 ? -13.516 -13.023 -6.695 1 98.12 172 VAL B O 1
ATOM 3690 N N . LEU B 1 173 ? -12.641 -11.008 -6.375 1 96.94 173 LEU B N 1
ATOM 3691 C CA . LEU B 1 173 ? -11.68 -11.102 -7.469 1 96.94 173 LEU B CA 1
ATOM 3692 C C . LEU B 1 173 ? -10.258 -11.219 -6.934 1 96.94 173 LEU B C 1
ATOM 3694 O O . LEU B 1 173 ? -9.781 -10.328 -6.227 1 96.94 173 LEU B O 1
ATOM 3698 N N . GLN B 1 174 ? -9.586 -12.305 -7.254 1 97.69 174 GLN B N 1
ATOM 3699 C CA . GLN B 1 174 ? -8.203 -12.531 -6.84 1 97.69 174 GLN B CA 1
ATOM 3700 C C . GLN B 1 174 ? -7.25 -12.406 -8.023 1 97.69 174 GLN B C 1
ATOM 3702 O O . GLN B 1 174 ? -7.484 -12.984 -9.078 1 97.69 174 GLN B O 1
ATOM 3707 N N . ILE B 1 175 ? -6.234 -11.594 -7.84 1 95 175 ILE B N 1
ATOM 3708 C CA . ILE B 1 175 ? -5.203 -11.406 -8.859 1 95 175 ILE B CA 1
ATOM 3709 C C . ILE B 1 175 ? -3.83 -11.703 -8.266 1 95 175 ILE B C 1
ATOM 3711 O O . ILE B 1 175 ? -3.42 -11.078 -7.285 1 95 175 ILE B O 1
ATOM 3715 N N . GLU B 1 176 ? -3.113 -12.594 -8.812 1 93.31 176 GLU B N 1
ATOM 3716 C CA . GLU B 1 176 ? -1.852 -13.07 -8.25 1 93.31 176 GLU B CA 1
ATOM 3717 C C . GLU B 1 176 ? -0.764 -12 -8.359 1 93.31 176 GLU B C 1
ATOM 3719 O O . GLU B 1 176 ? 0.127 -11.93 -7.512 1 93.31 176 GLU B O 1
ATOM 3724 N N . ASP B 1 177 ? -0.762 -11.32 -9.422 1 93 177 ASP B N 1
ATOM 3725 C CA . ASP B 1 177 ? 0.159 -10.219 -9.68 1 93 177 ASP B CA 1
ATOM 3726 C C . ASP B 1 177 ? -0.436 -9.219 -10.672 1 93 177 ASP B C 1
ATOM 3728 O O . ASP B 1 177 ? -1.419 -9.523 -11.352 1 93 177 ASP B O 1
ATOM 3732 N N . PHE B 1 178 ? 0.111 -8.062 -10.852 1 90.5 178 PHE B N 1
ATOM 3733 C CA . PHE B 1 178 ? -0.456 -6.965 -11.625 1 90.5 178 PHE B CA 1
ATOM 3734 C C . PHE B 1 178 ? -0.74 -7.402 -13.062 1 90.5 178 PHE B C 1
ATOM 3736 O O . PHE B 1 178 ? -1.737 -6.988 -13.656 1 90.5 178 PHE B O 1
ATOM 3743 N N . LYS B 1 179 ? 0.066 -8.234 -13.641 1 84 179 LYS B N 1
ATOM 3744 C CA . LYS B 1 179 ? -0.075 -8.57 -15.055 1 84 179 LYS B CA 1
ATOM 3745 C C . LYS B 1 179 ? -0.854 -9.867 -15.242 1 84 179 LYS B C 1
ATOM 3747 O O . LYS B 1 179 ? -1.055 -10.32 -16.375 1 84 179 LYS B O 1
ATOM 3752 N N . GLU B 1 180 ? -1.263 -10.438 -14.172 1 87.44 180 GLU B N 1
ATOM 3753 C CA . GLU B 1 180 ? -1.963 -11.719 -14.242 1 87.44 180 GLU B CA 1
ATOM 3754 C C . GLU B 1 180 ? -3.469 -11.516 -14.398 1 87.44 180 GLU B C 1
ATOM 3756 O O . GLU B 1 180 ? -3.998 -10.461 -14.039 1 87.44 180 GLU B O 1
ATOM 3761 N N . GLU B 1 181 ? -4.039 -12.523 -14.93 1 87.44 181 GLU B N 1
ATOM 3762 C CA . GLU B 1 181 ? -5.496 -12.508 -15.031 1 87.44 181 GLU B CA 1
ATOM 3763 C C . GLU B 1 181 ? -6.152 -12.734 -13.672 1 87.44 181 GLU B C 1
ATOM 3765 O O . GLU B 1 181 ? -5.652 -13.516 -12.859 1 87.44 181 GLU B O 1
ATOM 3770 N N . GLY B 1 182 ? -7.242 -12.086 -13.516 1 91.88 182 GLY B N 1
ATOM 3771 C CA . GLY B 1 182 ? -7.992 -12.266 -12.281 1 91.88 182 GLY B CA 1
ATOM 3772 C C . GLY B 1 182 ? -8.828 -13.531 -12.273 1 91.88 182 GLY B C 1
ATOM 3773 O O . GLY B 1 182 ? -9.312 -13.969 -13.32 1 91.88 182 GLY B O 1
ATOM 3774 N N . ILE B 1 183 ? -8.969 -14.086 -11.07 1 95.31 183 ILE B N 1
ATOM 3775 C CA . ILE B 1 183 ? -9.82 -15.25 -10.859 1 95.31 183 ILE B CA 1
ATOM 3776 C C . ILE B 1 183 ? -10.969 -14.891 -9.914 1 95.31 183 ILE B C 1
ATOM 3778 O O . ILE B 1 183 ? -10.742 -14.352 -8.828 1 95.31 183 ILE B O 1
ATOM 3782 N N . TRP B 1 184 ? -12.141 -15.25 -10.328 1 96.12 184 TRP B N 1
ATOM 3783 C CA . TRP B 1 184 ? -13.312 -14.969 -9.508 1 96.12 184 TRP B CA 1
ATOM 3784 C C . TRP B 1 184 ? -13.531 -16.062 -8.469 1 96.12 184 TRP B C 1
ATOM 3786 O O . TRP B 1 184 ? -13.43 -17.25 -8.781 1 96.12 184 TRP B O 1
ATOM 3796 N N . VAL B 1 185 ? -13.789 -15.625 -7.301 1 97.94 185 VAL B N 1
ATOM 3797 C CA . VAL B 1 185 ? -14.094 -16.484 -6.16 1 97.94 185 VAL B CA 1
ATOM 3798 C C . VAL B 1 185 ? -15.516 -16.203 -5.672 1 97.94 185 VAL B C 1
ATOM 3800 O O . VAL B 1 185 ? -15.891 -15.047 -5.445 1 97.94 185 VAL B O 1
ATOM 3803 N N . THR B 1 186 ? -16.297 -17.25 -5.457 1 97.81 186 THR B N 1
ATOM 3804 C CA . THR B 1 186 ? -17.656 -17.062 -4.973 1 97.81 186 THR B CA 1
ATOM 3805 C C . THR B 1 186 ? -17.672 -16.75 -3.48 1 97.81 186 THR B C 1
ATOM 3807 O O . THR B 1 186 ? -16.688 -17 -2.779 1 97.81 186 THR B O 1
ATOM 3810 N N . SER B 1 187 ? -18.797 -16.188 -3.098 1 96.38 187 SER B N 1
ATOM 3811 C CA . SER B 1 187 ? -18.953 -15.883 -1.682 1 96.38 187 SER B CA 1
ATOM 3812 C C . SER B 1 187 ? -18.828 -17.125 -0.821 1 96.38 187 SER B C 1
ATOM 3814 O O . SER B 1 187 ? -18.219 -17.094 0.246 1 96.38 187 SER B O 1
ATOM 3816 N N . SER B 1 188 ? -19.406 -18.188 -1.267 1 97.38 188 SER B N 1
ATOM 3817 C CA . SER B 1 188 ? -19.344 -19.438 -0.523 1 97.38 188 SER B CA 1
ATOM 3818 C C . SER B 1 188 ? -17.922 -19.969 -0.419 1 97.38 188 SER B C 1
ATOM 3820 O O . SER B 1 188 ? -17.484 -20.406 0.648 1 97.38 188 SER B O 1
ATOM 3822 N N . GLU B 1 189 ? -17.203 -19.953 -1.533 1 97.75 189 GLU B N 1
ATOM 3823 C CA . GLU B 1 189 ? -15.805 -20.375 -1.512 1 97.75 189 GLU B CA 1
ATOM 3824 C C . GLU B 1 189 ? -14.992 -19.516 -0.539 1 97.75 189 GLU B C 1
ATOM 3826 O O . GLU B 1 189 ? -14.164 -20.047 0.21 1 97.75 189 GLU B O 1
ATOM 3831 N N . TYR B 1 190 ? -15.242 -18.281 -0.551 1 97.88 190 TYR B N 1
ATOM 3832 C CA . TYR B 1 190 ? -14.523 -17.359 0.314 1 97.88 190 TYR B CA 1
ATOM 3833 C C . TYR B 1 190 ? -14.828 -17.625 1.782 1 97.88 190 TYR B C 1
ATOM 3835 O O . TYR B 1 190 ? -13.914 -17.688 2.609 1 97.88 190 TYR B O 1
ATOM 3843 N N . LEU B 1 191 ? -16.047 -17.812 2.047 1 96.38 191 LEU B N 1
ATOM 3844 C CA . LEU B 1 191 ? -16.5 -18.047 3.414 1 96.38 191 LEU B CA 1
ATOM 3845 C C . LEU B 1 191 ? -15.906 -19.344 3.965 1 96.38 191 LEU B C 1
ATOM 3847 O O . LEU B 1 191 ? -15.602 -19.438 5.156 1 96.38 191 LEU B O 1
ATOM 3851 N N . ASN B 1 192 ? -15.703 -20.281 3.127 1 97.25 192 ASN B N 1
ATOM 3852 C CA . ASN B 1 192 ? -15.266 -21.594 3.566 1 97.25 192 ASN B CA 1
ATOM 3853 C C . ASN B 1 192 ? -13.742 -21.719 3.576 1 97.25 192 ASN B C 1
ATOM 3855 O O . ASN B 1 192 ? -13.195 -22.688 4.09 1 97.25 192 ASN B O 1
ATOM 3859 N N . ALA B 1 193 ? -13.109 -20.75 3.025 1 97.69 193 ALA B N 1
ATOM 3860 C CA . ALA B 1 193 ? -11.648 -20.766 2.973 1 97.69 193 ALA B CA 1
ATOM 3861 C C . ALA B 1 193 ? -11.039 -20.266 4.277 1 97.69 193 ALA B C 1
ATOM 3863 O O . ALA B 1 193 ? -11.688 -19.5 5.012 1 97.69 193 ALA B O 1
ATOM 3864 N N . GLN B 1 194 ? -9.844 -20.719 4.547 1 97.31 194 GLN B N 1
ATOM 3865 C CA . GLN B 1 194 ? -9.062 -20.25 5.684 1 97.31 194 GLN B CA 1
ATOM 3866 C C . GLN B 1 194 ? -7.746 -19.609 5.227 1 97.31 194 GLN B C 1
ATOM 3868 O O . GLN B 1 194 ? -7.148 -20.062 4.246 1 97.31 194 GLN B O 1
ATOM 3873 N N . PRO B 1 195 ? -7.375 -18.562 5.973 1 97.94 195 PRO B N 1
ATOM 3874 C CA . PRO B 1 195 ? -6.047 -18.031 5.645 1 97.94 195 PRO B CA 1
ATOM 3875 C C . PRO B 1 195 ? -4.938 -19.062 5.855 1 97.94 195 PRO B C 1
ATOM 3877 O O . PRO B 1 195 ? -5.09 -19.984 6.664 1 97.94 195 PRO B O 1
ATOM 3880 N N . ASP B 1 196 ? -3.838 -18.891 5.137 1 98.25 196 ASP B N 1
ATOM 3881 C CA . ASP B 1 196 ? -2.717 -19.828 5.27 1 98.25 196 ASP B CA 1
ATOM 3882 C C . ASP B 1 196 ? -2.152 -19.797 6.691 1 98.25 196 ASP B C 1
ATOM 3884 O O . ASP B 1 196 ? -1.953 -18.734 7.27 1 98.25 196 ASP B O 1
ATOM 3888 N N . PRO B 1 197 ? -1.889 -20.906 7.25 1 97.88 197 PRO B N 1
ATOM 3889 C CA . PRO B 1 197 ? -1.416 -20.953 8.633 1 97.88 197 PRO B CA 1
ATOM 3890 C C . PRO B 1 197 ? -0.034 -20.328 8.805 1 97.88 197 PRO B C 1
ATOM 3892 O O . PRO B 1 197 ? 0.346 -19.953 9.922 1 97.88 197 PRO B O 1
ATOM 3895 N N . LEU B 1 198 ? 0.767 -20.203 7.773 1 97.69 198 LEU B N 1
ATOM 3896 C CA . LEU B 1 198 ? 2.115 -19.656 7.879 1 97.69 198 LEU B CA 1
ATOM 3897 C C . LEU B 1 198 ? 2.102 -18.141 7.688 1 97.69 198 LEU B C 1
ATOM 3899 O O . LEU B 1 198 ? 3.15 -17.5 7.73 1 97.69 198 LEU B O 1
ATOM 3903 N N . ARG B 1 199 ? 0.948 -17.516 7.535 1 97.31 199 ARG B N 1
ATOM 3904 C CA . ARG B 1 199 ? 0.801 -16.141 7.062 1 97.31 199 ARG B CA 1
ATOM 3905 C C . ARG B 1 199 ? 1.607 -15.18 7.926 1 97.31 199 ARG B C 1
ATOM 3907 O O . ARG B 1 199 ? 2.242 -14.258 7.41 1 97.31 199 ARG B O 1
ATOM 3914 N N . ASN B 1 200 ? 1.687 -15.406 9.203 1 96.5 200 ASN B N 1
ATOM 3915 C CA . ASN B 1 200 ? 2.322 -14.453 10.109 1 96.5 200 ASN B CA 1
ATOM 3916 C C . ASN B 1 200 ? 3.836 -14.641 10.141 1 96.5 200 ASN B C 1
ATOM 3918 O O . ASN B 1 200 ? 4.559 -13.789 10.672 1 96.5 200 ASN B O 1
ATOM 3922 N N . PHE B 1 201 ? 4.34 -15.68 9.492 1 96.25 201 PHE B N 1
ATOM 3923 C CA . PHE B 1 201 ? 5.762 -15.992 9.555 1 96.25 201 PHE B CA 1
ATOM 3924 C C . PHE B 1 201 ? 6.383 -15.961 8.164 1 96.25 201 PHE B C 1
ATOM 3926 O O . PHE B 1 201 ? 7.605 -15.914 8.023 1 96.25 201 PHE B O 1
ATOM 3933 N N . ALA B 1 202 ? 5.594 -15.984 7.242 1 97.38 202 ALA B N 1
ATOM 3934 C CA . ALA B 1 202 ? 6.047 -16.172 5.867 1 97.38 202 ALA B CA 1
ATOM 3935 C C . ALA B 1 202 ? 7.078 -15.117 5.48 1 97.38 202 ALA B C 1
ATOM 3937 O O . ALA B 1 202 ? 8.148 -15.438 4.969 1 97.38 202 ALA B O 1
ATOM 3938 N N . GLU B 1 203 ? 6.77 -13.867 5.727 1 96.94 203 GLU B N 1
ATOM 3939 C CA . GLU B 1 203 ? 7.656 -12.773 5.344 1 96.94 203 GLU B CA 1
ATOM 3940 C C . GLU B 1 203 ? 9.023 -12.914 6.012 1 96.94 203 GLU B C 1
ATOM 3942 O O . GLU B 1 203 ? 10.055 -12.742 5.367 1 96.94 203 GLU B O 1
ATOM 3947 N N . LYS B 1 204 ? 9.023 -13.188 7.238 1 96.88 204 LYS B N 1
ATOM 3948 C CA . LYS B 1 204 ? 10.266 -13.344 7.988 1 96.88 204 LYS B CA 1
ATOM 3949 C C . LYS B 1 204 ? 11.086 -14.508 7.441 1 96.88 204 LYS B C 1
ATOM 3951 O O . LYS B 1 204 ? 12.312 -14.398 7.301 1 96.88 204 LYS B O 1
ATOM 3956 N N . ILE B 1 205 ? 10.445 -15.586 7.195 1 97.06 205 ILE B N 1
ATOM 3957 C CA . ILE B 1 205 ? 11.117 -16.766 6.672 1 97.06 205 ILE B CA 1
ATOM 3958 C C . ILE B 1 205 ? 11.742 -16.453 5.312 1 97.06 205 ILE B C 1
ATOM 3960 O O . ILE B 1 205 ? 12.898 -16.797 5.059 1 97.06 205 ILE B O 1
ATOM 3964 N N . VAL B 1 206 ? 11.016 -15.797 4.492 1 97.88 206 VAL B N 1
ATOM 3965 C CA . VAL B 1 206 ? 11.484 -15.43 3.162 1 97.88 206 VAL B CA 1
ATOM 3966 C C . VAL B 1 206 ? 12.711 -14.523 3.283 1 97.88 206 VAL B C 1
ATOM 3968 O O . VAL B 1 206 ? 13.719 -14.727 2.596 1 97.88 206 VAL B O 1
ATOM 3971 N N . GLU B 1 207 ? 12.609 -13.547 4.133 1 97.19 207 GLU B N 1
ATOM 3972 C CA . GLU B 1 207 ? 13.727 -12.633 4.348 1 97.19 207 GLU B CA 1
ATOM 3973 C C . GLU B 1 207 ? 14.961 -13.383 4.84 1 97.19 207 GLU B C 1
ATOM 3975 O O . GLU B 1 207 ? 16.078 -13.148 4.348 1 97.19 207 GLU B O 1
ATOM 3980 N N . GLU B 1 208 ? 14.82 -14.234 5.746 1 96.94 208 GLU B N 1
ATOM 3981 C CA . GLU B 1 208 ? 15.922 -15.016 6.293 1 96.94 208 GLU B CA 1
ATOM 3982 C C . GLU B 1 208 ? 16.562 -15.891 5.223 1 96.94 208 GLU B C 1
ATOM 3984 O O . GLU B 1 208 ? 17.797 -15.914 5.09 1 96.94 208 GLU B O 1
ATOM 3989 N N . MET B 1 209 ? 15.734 -16.594 4.516 1 96.94 209 MET B N 1
ATOM 3990 C CA . MET B 1 209 ? 16.234 -17.484 3.484 1 96.94 209 MET B CA 1
ATOM 3991 C C . MET B 1 209 ? 17.016 -16.719 2.418 1 96.94 209 MET B C 1
ATOM 3993 O O . MET B 1 209 ? 18.078 -17.156 1.981 1 96.94 209 MET B O 1
ATOM 3997 N N . ASN B 1 210 ? 16.547 -15.547 2.062 1 97.31 210 ASN B N 1
ATOM 3998 C CA . ASN B 1 210 ? 17.141 -14.766 0.983 1 97.31 210 ASN B CA 1
ATOM 3999 C C . ASN B 1 210 ? 18.359 -13.992 1.466 1 97.31 210 ASN B C 1
ATOM 4001 O O . ASN B 1 210 ? 19.188 -13.57 0.659 1 97.31 210 ASN B O 1
ATOM 4005 N N . SER B 1 211 ? 18.5 -13.711 2.725 1 96.69 211 SER B N 1
ATOM 4006 C CA . SER B 1 211 ? 19.609 -12.914 3.236 1 96.69 211 SER B CA 1
ATOM 4007 C C . SER B 1 211 ? 20.703 -13.805 3.822 1 96.69 211 SER B C 1
ATOM 4009 O O . SER B 1 211 ? 21.891 -13.562 3.6 1 96.69 211 SER B O 1
ATOM 4011 N N . GLN B 1 212 ? 20.359 -14.891 4.477 1 96.38 212 GLN B N 1
ATOM 4012 C CA . GLN B 1 212 ? 21.312 -15.695 5.238 1 96.38 212 GLN B CA 1
ATOM 4013 C C . GLN B 1 212 ? 21.562 -17.031 4.551 1 96.38 212 GLN B C 1
ATOM 4015 O O . GLN B 1 212 ? 22.594 -17.672 4.793 1 96.38 212 GLN B O 1
ATOM 4020 N N . HIS B 1 213 ? 20.688 -17.469 3.723 1 96.5 213 HIS B N 1
ATOM 4021 C CA . HIS B 1 213 ? 20.812 -18.797 3.125 1 96.5 213 HIS B CA 1
ATOM 4022 C C . HIS B 1 213 ? 20.766 -18.719 1.603 1 96.5 213 HIS B C 1
ATOM 4024 O O . HIS B 1 213 ? 20.094 -19.531 0.958 1 96.5 213 HIS B O 1
ATOM 4030 N N . VAL B 1 214 ? 21.438 -17.781 1.101 1 96.31 214 VAL B N 1
ATOM 4031 C CA . VAL B 1 214 ? 21.406 -17.484 -0.328 1 96.31 214 VAL B CA 1
ATOM 4032 C C . VAL B 1 214 ? 21.891 -18.703 -1.119 1 96.31 214 VAL B C 1
ATOM 4034 O O . VAL B 1 214 ? 21.266 -19.094 -2.113 1 96.31 214 VAL B O 1
ATOM 4037 N N . GLU B 1 215 ? 22.938 -19.359 -0.688 1 94.56 215 GLU B N 1
ATOM 4038 C CA . GLU B 1 215 ? 23.5 -20.5 -1.389 1 94.56 215 GLU B CA 1
ATOM 4039 C C . GLU B 1 215 ? 22.547 -21.688 -1.377 1 94.56 215 GLU B C 1
ATOM 4041 O O . GLU B 1 215 ? 22.438 -22.422 -2.367 1 94.56 215 GLU B O 1
ATOM 4046 N N . ASP B 1 216 ? 21.922 -21.844 -0.264 1 95.31 216 ASP B N 1
ATOM 4047 C CA . ASP B 1 216 ? 20.938 -22.922 -0.163 1 95.31 216 ASP B CA 1
ATOM 4048 C C . ASP B 1 216 ? 19.781 -22.703 -1.132 1 95.31 216 ASP B C 1
ATOM 4050 O O . ASP B 1 216 ? 19.328 -23.641 -1.787 1 95.31 216 ASP B O 1
ATOM 4054 N N . VAL B 1 217 ? 19.312 -21.484 -1.215 1 96.44 217 VAL B N 1
ATOM 4055 C CA . VAL B 1 217 ? 18.203 -21.156 -2.115 1 96.44 217 VAL B CA 1
ATOM 4056 C C . VAL B 1 217 ? 18.609 -21.453 -3.557 1 96.44 217 VAL B C 1
ATOM 4058 O O . VAL B 1 217 ? 17.844 -22.031 -4.32 1 96.44 217 VAL B O 1
ATOM 4061 N N . GLN B 1 218 ? 19.781 -21.141 -3.873 1 94.19 218 GLN B N 1
ATOM 4062 C CA . GLN B 1 218 ? 20.297 -21.406 -5.215 1 94.19 218 GLN B CA 1
ATOM 4063 C C . GLN B 1 218 ? 20.359 -22.906 -5.492 1 94.19 218 GLN B C 1
ATOM 4065 O O . GLN B 1 218 ? 19.984 -23.359 -6.574 1 94.19 218 GLN B O 1
ATOM 4070 N N . ARG B 1 219 ? 20.828 -23.609 -4.559 1 92.69 219 ARG B N 1
ATOM 4071 C CA . ARG B 1 219 ? 20.953 -25.047 -4.703 1 92.69 219 ARG B CA 1
ATOM 4072 C C . ARG B 1 219 ? 19.578 -25.703 -4.852 1 92.69 219 ARG B C 1
ATOM 4074 O O . ARG B 1 219 ? 19.391 -26.594 -5.676 1 92.69 219 ARG B O 1
ATOM 4081 N N . LEU B 1 220 ? 18.672 -25.297 -4.02 1 93.44 220 LEU B N 1
ATOM 4082 C CA . LEU B 1 220 ? 17.297 -25.797 -4.125 1 93.44 220 LEU B CA 1
ATOM 4083 C C . LEU B 1 220 ? 16.75 -25.594 -5.531 1 93.44 220 LEU B C 1
ATOM 4085 O O . LEU B 1 220 ? 16.156 -26.516 -6.109 1 93.44 220 LEU B O 1
ATOM 4089 N N . CYS B 1 221 ? 16.953 -24.453 -6.008 1 91.44 221 CYS B N 1
ATOM 4090 C CA . CYS B 1 221 ? 16.484 -24.141 -7.352 1 91.44 221 CYS B CA 1
ATOM 4091 C C . CYS B 1 221 ? 17.125 -25.047 -8.383 1 91.44 221 CYS B C 1
ATOM 4093 O O . CYS B 1 221 ? 16.438 -25.609 -9.234 1 91.44 221 CYS B O 1
ATOM 4095 N N . LYS B 1 222 ? 18.344 -25.234 -8.344 1 88.75 222 LYS B N 1
ATOM 4096 C CA . LYS B 1 222 ? 19.078 -26.062 -9.289 1 88.75 222 LYS B CA 1
ATOM 4097 C C . LYS B 1 222 ? 18.578 -27.5 -9.258 1 88.75 222 LYS B C 1
ATOM 4099 O O . LYS B 1 222 ? 18.453 -28.141 -10.305 1 88.75 222 LYS B O 1
ATOM 4104 N N . VAL B 1 223 ? 18.328 -27.922 -8.102 1 89.81 223 VAL B N 1
ATOM 4105 C CA . VAL B 1 223 ? 18.031 -29.344 -7.914 1 89.81 223 VAL B CA 1
ATOM 4106 C C . VAL B 1 223 ? 16.547 -29.609 -8.188 1 89.81 223 VAL B C 1
ATOM 4108 O O . VAL B 1 223 ? 16.188 -30.625 -8.781 1 89.81 223 VAL B O 1
ATOM 4111 N N . TYR B 1 224 ? 15.695 -28.703 -7.797 1 91.06 224 TYR B N 1
ATOM 4112 C CA . TYR B 1 224 ? 14.266 -29.016 -7.812 1 91.06 224 TYR B CA 1
ATOM 4113 C C . TYR B 1 224 ? 13.602 -28.422 -9.047 1 91.06 224 TYR B C 1
ATOM 4115 O O . TYR B 1 224 ? 12.484 -28.797 -9.398 1 91.06 224 TYR B O 1
ATOM 4123 N N . VAL B 1 225 ? 14.188 -27.453 -9.672 1 89.19 225 VAL B N 1
ATOM 4124 C CA . VAL B 1 225 ? 13.562 -26.812 -10.82 1 89.19 225 VAL B CA 1
ATOM 4125 C C . VAL B 1 225 ? 14.289 -27.219 -12.102 1 89.19 225 VAL B C 1
ATOM 4127 O O . VAL B 1 225 ? 15.516 -27.141 -12.18 1 89.19 225 VAL B O 1
ATOM 4130 N N . GLU B 1 226 ? 13.523 -27.703 -13.039 1 84.88 226 GLU B N 1
ATOM 4131 C CA . GLU B 1 226 ? 14.078 -27.984 -14.359 1 84.88 226 GLU B CA 1
ATOM 4132 C C . GLU B 1 226 ? 14.094 -26.734 -15.234 1 84.88 226 GLU B C 1
ATOM 4134 O O . GLU B 1 226 ? 13.039 -26.141 -15.5 1 84.88 226 GLU B O 1
ATOM 4139 N N . SER B 1 227 ? 15.195 -26.328 -15.523 1 80.12 227 SER B N 1
ATOM 4140 C CA . SER B 1 227 ? 15.297 -25.141 -16.359 1 80.12 227 SER B CA 1
ATOM 4141 C C . SER B 1 227 ? 16.234 -25.375 -17.531 1 80.12 227 SER B C 1
ATOM 4143 O O . SER B 1 227 ? 17.219 -26.125 -17.422 1 80.12 227 SER B O 1
ATOM 4145 N N . GLU B 1 228 ? 15.844 -24.812 -18.656 1 79.5 228 GLU B N 1
ATOM 4146 C CA . GLU B 1 228 ? 16.688 -24.875 -19.844 1 79.5 228 GLU B CA 1
ATOM 4147 C C . GLU B 1 228 ? 17.703 -23.75 -19.875 1 79.5 228 GLU B C 1
ATOM 4149 O O . GLU B 1 228 ? 18.484 -23.625 -20.812 1 79.5 228 GLU B O 1
ATOM 4154 N N . PHE B 1 229 ? 17.656 -22.938 -18.922 1 81.44 229 PHE B N 1
ATOM 4155 C CA . PHE B 1 229 ? 18.562 -21.812 -18.844 1 81.44 229 PHE B CA 1
ATOM 4156 C C . PHE B 1 229 ? 19.359 -21.844 -17.547 1 81.44 229 PHE B C 1
ATOM 4158 O O . PHE B 1 229 ? 18.984 -22.562 -16.609 1 81.44 229 PHE B O 1
ATOM 4165 N N . GLN B 1 230 ? 20.484 -21.188 -17.594 1 83.19 230 GLN B N 1
ATOM 4166 C CA . GLN B 1 230 ? 21.281 -21.047 -16.391 1 83.19 230 GLN B CA 1
ATOM 4167 C C . GLN B 1 230 ? 20.828 -19.844 -15.57 1 83.19 230 GLN B C 1
ATOM 4169 O O . GLN B 1 230 ? 20.969 -18.688 -16.016 1 83.19 230 GLN B O 1
ATOM 4174 N N . ALA B 1 231 ? 20.328 -20.109 -14.414 1 88.62 231 ALA B N 1
ATOM 4175 C CA . ALA B 1 231 ? 19.938 -19.016 -13.516 1 88.62 231 ALA B CA 1
ATOM 4176 C C . ALA B 1 231 ? 21.141 -18.406 -12.828 1 88.62 231 ALA B C 1
ATOM 4178 O O . ALA B 1 231 ? 22.031 -19.125 -12.352 1 88.62 231 ALA B O 1
ATOM 4179 N N . THR B 1 232 ? 21.281 -17.109 -12.859 1 91.5 232 THR B N 1
ATOM 4180 C CA . THR B 1 232 ? 22.359 -16.406 -12.195 1 91.5 232 THR B CA 1
ATOM 4181 C C . THR B 1 232 ? 22.031 -16.156 -10.734 1 91.5 232 THR B C 1
ATOM 4183 O O . THR B 1 232 ? 22.938 -15.977 -9.906 1 91.5 232 THR B O 1
ATOM 4186 N N . ALA B 1 233 ? 20.766 -16.109 -10.438 1 94 233 ALA B N 1
ATOM 4187 C CA . ALA B 1 233 ? 20.312 -15.914 -9.062 1 94 233 ALA B CA 1
ATOM 4188 C C . ALA B 1 233 ? 18.891 -16.438 -8.875 1 94 233 ALA B C 1
ATOM 4190 O O . ALA B 1 233 ? 18.156 -16.625 -9.852 1 94 233 ALA B O 1
ATOM 4191 N N . ALA B 1 234 ? 18.625 -16.734 -7.633 1 94.94 234 ALA B N 1
ATOM 4192 C CA . ALA B 1 234 ? 17.266 -17.156 -7.266 1 94.94 234 ALA B CA 1
ATOM 4193 C C . ALA B 1 234 ? 16.844 -16.547 -5.93 1 94.94 234 ALA B C 1
ATOM 4195 O O . ALA B 1 234 ? 17.656 -16.406 -5.016 1 94.94 234 ALA B O 1
ATOM 4196 N N . LYS B 1 235 ? 15.602 -16.172 -5.867 1 96.5 235 LYS B N 1
ATOM 4197 C CA . LYS B 1 235 ? 15.055 -15.625 -4.633 1 96.5 235 LYS B CA 1
ATOM 4198 C C . LYS B 1 235 ? 13.688 -16.234 -4.32 1 96.5 235 LYS B C 1
ATOM 4200 O O . LYS B 1 235 ? 12.867 -16.422 -5.219 1 96.5 235 LYS B O 1
ATOM 4205 N N . ILE B 1 236 ? 13.531 -16.547 -3.074 1 97.5 236 ILE B N 1
ATOM 4206 C CA . ILE B 1 236 ? 12.211 -16.969 -2.629 1 97.5 236 ILE B CA 1
ATOM 4207 C C . ILE B 1 236 ? 11.297 -15.742 -2.531 1 97.5 236 ILE B C 1
ATOM 4209 O O . ILE B 1 236 ? 11.68 -14.719 -1.964 1 97.5 236 ILE B O 1
ATOM 4213 N N . ILE B 1 237 ? 10.117 -15.867 -3.027 1 96.94 237 ILE B N 1
ATOM 4214 C CA . ILE B 1 237 ? 9.18 -14.75 -3.084 1 96.94 237 ILE B CA 1
ATOM 4215 C C . ILE B 1 237 ? 8.141 -14.891 -1.974 1 96.94 237 ILE B C 1
ATOM 4217 O O . ILE B 1 237 ? 7.707 -13.891 -1.395 1 96.94 237 ILE B O 1
ATOM 4221 N N . TRP B 1 238 ? 7.703 -16.078 -1.742 1 97.62 238 TRP B N 1
ATOM 4222 C CA . TRP B 1 238 ? 6.684 -16.344 -0.734 1 97.62 238 TRP B CA 1
ATOM 4223 C C . TRP B 1 238 ? 6.707 -17.812 -0.317 1 97.62 238 TRP B C 1
ATOM 4225 O O . TRP B 1 238 ? 7.211 -18.672 -1.052 1 97.62 238 TRP B O 1
ATOM 4235 N N . VAL B 1 239 ? 6.242 -18.062 0.904 1 97.69 239 VAL B N 1
ATOM 4236 C CA . VAL B 1 239 ? 6.125 -19.422 1.43 1 97.69 239 VAL B CA 1
ATOM 4237 C C . VAL B 1 239 ? 4.734 -19.625 2.029 1 97.69 239 VAL B C 1
ATOM 4239 O O . VAL B 1 239 ? 4.207 -18.734 2.701 1 97.69 239 VAL B O 1
ATOM 4242 N N . ASP B 1 240 ? 4.098 -20.719 1.703 1 97.88 240 ASP B N 1
ATOM 4243 C CA . ASP B 1 240 ? 2.838 -21.125 2.307 1 97.88 240 ASP B CA 1
ATOM 4244 C C . ASP B 1 240 ? 2.9 -22.578 2.766 1 97.88 240 ASP B C 1
ATOM 4246 O O . ASP B 1 240 ? 3.939 -23.234 2.646 1 97.88 240 ASP B O 1
ATOM 4250 N N . ARG B 1 241 ? 1.819 -23.062 3.258 1 97.62 241 ARG B N 1
ATOM 4251 C CA . ARG B 1 241 ? 1.8 -24.375 3.902 1 97.62 241 ARG B CA 1
ATOM 4252 C C . ARG B 1 241 ? 2.139 -25.484 2.906 1 97.62 241 ARG B C 1
ATOM 4254 O O . ARG B 1 241 ? 2.537 -26.578 3.303 1 97.62 241 ARG B O 1
ATOM 4261 N N . LEU B 1 242 ? 1.998 -25.219 1.63 1 96.94 242 LEU B N 1
ATOM 4262 C CA . LEU B 1 242 ? 2.141 -26.281 0.631 1 96.94 242 LEU B CA 1
ATOM 4263 C C . LEU B 1 242 ? 3.496 -26.188 -0.06 1 96.94 242 LEU B C 1
ATOM 4265 O O . LEU B 1 242 ? 3.938 -27.156 -0.693 1 96.94 242 LEU B O 1
ATOM 4269 N N . GLY B 1 243 ? 4.16 -25.062 0.025 1 96.56 243 GLY B N 1
ATOM 4270 C CA . GLY B 1 243 ? 5.434 -24.875 -0.655 1 96.56 243 GLY B CA 1
ATOM 4271 C C . GLY B 1 243 ? 5.875 -23.422 -0.702 1 96.56 243 GLY B C 1
ATOM 4272 O O . GLY B 1 243 ? 5.523 -22.641 0.178 1 96.56 243 GLY B O 1
ATOM 4273 N N . PHE B 1 244 ? 6.762 -23.141 -1.66 1 96.38 244 PHE B N 1
ATOM 4274 C CA . PHE B 1 244 ? 7.273 -21.781 -1.758 1 96.38 244 PHE B CA 1
ATOM 4275 C C . PHE B 1 244 ? 7.5 -21.391 -3.213 1 96.38 244 PHE B C 1
ATOM 4277 O O . PHE B 1 244 ? 7.785 -22.25 -4.055 1 96.38 244 PHE B O 1
ATOM 4284 N N . ASP B 1 245 ? 7.258 -20.156 -3.455 1 95.94 245 ASP B N 1
ATOM 4285 C CA . ASP B 1 245 ? 7.43 -19.562 -4.777 1 95.94 245 ASP B CA 1
ATOM 4286 C C . ASP B 1 245 ? 8.812 -18.922 -4.914 1 95.94 245 ASP B C 1
ATOM 4288 O O . ASP B 1 245 ? 9.305 -18.297 -3.979 1 95.94 245 ASP B O 1
ATOM 4292 N N . LEU B 1 246 ? 9.375 -19.062 -6.23 1 95.12 246 LEU B N 1
ATOM 4293 C CA . LEU B 1 246 ? 10.711 -18.547 -6.504 1 95.12 246 LEU B CA 1
ATOM 4294 C C . LEU B 1 246 ? 10.727 -17.734 -7.797 1 95.12 246 LEU B C 1
ATOM 4296 O O . LEU B 1 246 ? 9.945 -18 -8.711 1 95.12 246 LEU B O 1
ATOM 4300 N N . TYR B 1 247 ? 11.531 -16.734 -7.773 1 94.56 247 TYR B N 1
ATOM 4301 C CA . TYR B 1 247 ? 11.93 -16.094 -9.023 1 94.56 247 TYR B CA 1
ATOM 4302 C C . TYR B 1 247 ? 13.367 -16.469 -9.383 1 94.56 247 TYR B C 1
ATOM 4304 O O . TYR B 1 247 ? 14.258 -16.438 -8.531 1 94.56 247 TYR B O 1
ATOM 4312 N N . LEU B 1 248 ? 13.531 -16.891 -10.602 1 93.56 248 LEU B N 1
ATOM 4313 C CA . LEU B 1 248 ? 14.844 -17.203 -11.156 1 93.56 248 LEU B CA 1
ATOM 4314 C C . LEU B 1 248 ? 15.297 -16.094 -12.109 1 93.56 248 LEU B C 1
ATOM 4316 O O . LEU B 1 248 ? 14.562 -15.727 -13.031 1 93.56 248 LEU B O 1
ATOM 4320 N N . TYR B 1 249 ? 16.438 -15.609 -11.867 1 92.62 249 TYR B N 1
ATOM 4321 C CA . TYR B 1 249 ? 16.984 -14.547 -12.695 1 92.62 249 TYR B CA 1
ATOM 4322 C C . TYR B 1 249 ? 18.016 -15.094 -13.672 1 92.62 249 TYR B C 1
ATOM 4324 O O . TYR B 1 249 ? 18.875 -15.898 -13.305 1 92.62 249 TYR B O 1
ATOM 4332 N N . SER B 1 250 ? 17.859 -14.742 -14.953 1 90.81 250 SER B N 1
ATOM 4333 C CA . SER B 1 250 ? 18.766 -15.164 -16 1 90.81 250 SER B CA 1
ATOM 4334 C C . SER B 1 250 ? 18.969 -14.062 -17.047 1 90.81 250 SER B C 1
ATOM 4336 O O . SER B 1 250 ? 18.344 -13.008 -16.969 1 90.81 250 SER B O 1
ATOM 4338 N N . ASP B 1 251 ? 19.922 -14.336 -17.938 1 88.56 251 ASP B N 1
ATOM 4339 C CA . ASP B 1 251 ? 20.141 -13.398 -19.031 1 88.56 251 ASP B CA 1
ATOM 4340 C C . ASP B 1 251 ? 18.922 -13.305 -19.938 1 88.56 251 ASP B C 1
ATOM 4342 O O . ASP B 1 251 ? 18.719 -12.305 -20.625 1 88.56 251 ASP B O 1
ATOM 4346 N N . GLU B 1 252 ? 18.141 -14.305 -19.906 1 86.56 252 GLU B N 1
ATOM 4347 C CA . GLU B 1 252 ? 16.969 -14.367 -20.766 1 86.56 252 GLU B CA 1
ATOM 4348 C C . GLU B 1 252 ? 15.766 -13.695 -20.094 1 86.56 252 GLU B C 1
ATOM 4350 O O . GLU B 1 252 ? 14.758 -13.445 -20.75 1 86.56 252 GLU B O 1
ATOM 4355 N N . GLY B 1 253 ? 15.914 -13.438 -18.797 1 88.44 253 GLY B N 1
ATOM 4356 C CA . GLY B 1 253 ? 14.805 -12.812 -18.094 1 88.44 253 GLY B CA 1
ATOM 4357 C C . GLY B 1 253 ? 14.594 -13.375 -16.703 1 88.44 253 GLY B C 1
ATOM 4358 O O . GLY B 1 253 ? 15.5 -13.977 -16.125 1 88.44 253 GLY B O 1
ATOM 4359 N N . VAL B 1 254 ? 13.492 -13.023 -16.172 1 90.88 254 VAL B N 1
ATOM 4360 C CA . VAL B 1 254 ? 13.102 -13.516 -14.852 1 90.88 254 VAL B CA 1
ATOM 4361 C C . VAL B 1 254 ? 11.984 -14.539 -14.992 1 90.88 254 VAL B C 1
ATOM 4363 O O . VAL B 1 254 ? 11.008 -14.312 -15.711 1 90.88 254 VAL B O 1
ATOM 4366 N N . PHE B 1 255 ? 12.117 -15.672 -14.312 1 91.5 255 PHE B N 1
ATOM 4367 C CA . PHE B 1 255 ? 11.164 -16.781 -14.391 1 91.5 255 PHE B CA 1
ATOM 4368 C C . PHE B 1 255 ? 10.633 -17.141 -13.008 1 91.5 255 PHE B C 1
ATOM 4370 O O . PHE B 1 255 ? 11.383 -17.109 -12.031 1 91.5 255 PHE B O 1
ATOM 4377 N N . ALA B 1 256 ? 9.352 -17.453 -13.031 1 92.31 256 ALA B N 1
ATOM 4378 C CA . ALA B 1 256 ? 8.727 -17.891 -11.781 1 92.31 256 ALA B CA 1
ATOM 4379 C C . ALA B 1 256 ? 8.641 -19.422 -11.719 1 92.31 256 ALA B C 1
ATOM 4381 O O . ALA B 1 256 ? 8.375 -20.078 -12.727 1 92.31 256 ALA B O 1
ATOM 4382 N N . ALA B 1 257 ? 8.906 -19.938 -10.516 1 92.62 257 ALA B N 1
ATOM 4383 C CA . ALA B 1 257 ? 8.758 -21.359 -10.242 1 92.62 257 ALA B CA 1
ATOM 4384 C C . ALA B 1 257 ? 8.211 -21.609 -8.836 1 92.62 257 ALA B C 1
ATOM 4386 O O . ALA B 1 257 ? 8.305 -20.734 -7.969 1 92.62 257 ALA B O 1
ATOM 4387 N N . ARG B 1 258 ? 7.598 -22.75 -8.742 1 93.94 258 ARG B N 1
ATOM 4388 C CA . ARG B 1 258 ? 7.117 -23.172 -7.43 1 93.94 258 ARG B CA 1
ATOM 4389 C C . ARG B 1 258 ? 7.648 -24.547 -7.066 1 93.94 258 ARG B C 1
ATOM 4391 O O . ARG B 1 258 ? 7.59 -25.484 -7.879 1 93.94 258 ARG B O 1
ATOM 4398 N N . ILE B 1 259 ? 8.18 -24.625 -5.828 1 93.75 259 ILE B N 1
ATOM 4399 C CA . ILE B 1 259 ? 8.641 -25.906 -5.301 1 93.75 259 ILE B CA 1
ATOM 4400 C C . ILE B 1 259 ? 7.742 -26.328 -4.145 1 93.75 259 ILE B C 1
ATOM 4402 O O . ILE B 1 259 ? 7.664 -25.641 -3.123 1 93.75 259 ILE B O 1
ATOM 4406 N N . PRO B 1 260 ? 7.113 -27.469 -4.27 1 94.12 260 PRO B N 1
ATOM 4407 C CA . PRO B 1 260 ? 6.289 -27.953 -3.16 1 94.12 260 PRO B CA 1
ATOM 4408 C C . PRO B 1 260 ? 7.121 -28.516 -2.012 1 94.12 260 PRO B C 1
ATOM 4410 O O . PRO B 1 260 ? 8.219 -29.031 -2.236 1 94.12 260 PRO B O 1
ATOM 4413 N N . PHE B 1 261 ? 6.559 -28.359 -0.81 1 94.5 261 PHE B N 1
ATOM 4414 C CA . PHE B 1 261 ? 7.117 -29.109 0.305 1 94.5 261 PHE B CA 1
ATOM 4415 C C . PHE B 1 261 ? 6.777 -30.594 0.175 1 94.5 261 PHE B C 1
ATOM 4417 O O . PHE B 1 261 ? 5.773 -30.953 -0.441 1 94.5 261 PHE B O 1
ATOM 4424 N N . PRO B 1 262 ? 7.645 -31.422 0.803 1 91.69 262 PRO B N 1
ATOM 4425 C CA . PRO B 1 262 ? 7.316 -32.844 0.783 1 91.69 262 PRO B CA 1
ATOM 4426 C C . PRO B 1 262 ? 6.02 -33.156 1.523 1 91.69 262 PRO B C 1
ATOM 4428 O O . PRO B 1 262 ? 5.301 -34.094 1.145 1 91.69 262 PRO B O 1
ATOM 4431 N N . ARG B 1 263 ? 5.801 -32.406 2.523 1 93.12 263 ARG B N 1
ATOM 4432 C CA . ARG B 1 263 ? 4.566 -32.5 3.295 1 93.12 263 ARG B CA 1
ATOM 4433 C C . ARG B 1 263 ? 4.066 -31.109 3.691 1 93.12 263 ARG B C 1
ATOM 4435 O O . ARG B 1 263 ? 4.855 -30.172 3.801 1 93.12 263 ARG B O 1
ATOM 4442 N N . GLU B 1 264 ? 2.785 -31.094 3.926 1 95.38 264 GLU B N 1
ATOM 4443 C CA . GLU B 1 264 ? 2.203 -29.828 4.367 1 95.38 264 GLU B CA 1
ATOM 4444 C C . GLU B 1 264 ? 2.816 -29.359 5.688 1 95.38 264 GLU B C 1
ATOM 4446 O O . GLU B 1 264 ? 3.033 -30.172 6.59 1 95.38 264 GLU B O 1
ATOM 4451 N N . VAL B 1 265 ? 3.111 -28.047 5.758 1 96.12 265 VAL B N 1
ATOM 4452 C CA . VAL B 1 265 ? 3.684 -27.453 6.969 1 96.12 265 VAL B CA 1
ATOM 4453 C C . VAL B 1 265 ? 2.74 -26.391 7.527 1 96.12 265 VAL B C 1
ATOM 4455 O O . VAL B 1 265 ? 2.168 -25.609 6.77 1 96.12 265 VAL B O 1
ATOM 4458 N N . THR B 1 266 ? 2.617 -26.328 8.875 1 95.38 266 THR B N 1
ATOM 4459 C CA . THR B 1 266 ? 1.582 -25.453 9.406 1 95.38 266 THR B CA 1
ATOM 4460 C C . THR B 1 266 ? 2.17 -24.484 10.438 1 95.38 266 THR B C 1
ATOM 4462 O O . THR B 1 266 ? 1.452 -23.656 11 1 95.38 266 THR B O 1
ATOM 4465 N N . ASP B 1 267 ? 3.5 -24.562 10.688 1 96.06 267 ASP B N 1
ATOM 4466 C CA . ASP B 1 267 ? 4.113 -23.656 11.648 1 96.06 267 ASP B CA 1
ATOM 4467 C C . ASP B 1 267 ? 5.586 -23.422 11.312 1 96.06 267 ASP B C 1
ATOM 4469 O O . ASP B 1 267 ? 6.117 -24.016 10.375 1 96.06 267 ASP B O 1
ATOM 4473 N N . GLU B 1 268 ? 6.141 -22.594 12.055 1 95.19 268 GLU B N 1
ATOM 4474 C CA . GLU B 1 268 ? 7.504 -22.141 11.789 1 95.19 268 GLU B CA 1
ATOM 4475 C C . GLU B 1 268 ? 8.492 -23.297 11.914 1 95.19 268 GLU B C 1
ATOM 4477 O O . GLU B 1 268 ? 9.406 -23.422 11.086 1 95.19 268 GLU B O 1
ATOM 4482 N N . LYS B 1 269 ? 8.312 -24.094 12.898 1 95.44 269 LYS B N 1
ATOM 4483 C CA . LYS B 1 269 ? 9.195 -25.234 13.094 1 95.44 269 LYS B CA 1
ATOM 4484 C C . LYS B 1 269 ? 9.125 -26.203 11.914 1 95.44 269 LYS B C 1
ATOM 4486 O O . LYS B 1 269 ? 10.148 -26.688 11.445 1 95.44 269 LYS B O 1
ATOM 4491 N N . GLY B 1 270 ? 7.973 -26.453 11.531 1 96.06 270 GLY B N 1
ATOM 4492 C CA . GLY B 1 270 ? 7.781 -27.344 10.398 1 96.06 270 GLY B CA 1
ATOM 4493 C C . GLY B 1 270 ? 8.438 -26.844 9.125 1 96.06 270 GLY B C 1
ATOM 4494 O O . GLY B 1 270 ? 9.023 -27.625 8.375 1 96.06 270 GLY B O 1
ATOM 4495 N N . VAL B 1 271 ? 8.359 -25.562 8.891 1 96.31 271 VAL B N 1
ATOM 4496 C CA . VAL B 1 271 ? 8.938 -24.969 7.684 1 96.31 271 VAL B CA 1
ATOM 4497 C C . VAL B 1 271 ? 10.461 -25.078 7.742 1 96.31 271 VAL B C 1
ATOM 4499 O O . VAL B 1 271 ? 11.102 -25.453 6.758 1 96.31 271 VAL B O 1
ATOM 4502 N N . LYS B 1 272 ? 10.992 -24.781 8.82 1 94.44 272 LYS B N 1
ATOM 4503 C CA . LYS B 1 272 ? 12.438 -24.859 8.984 1 94.44 272 LYS B CA 1
ATOM 4504 C C . LYS B 1 272 ? 12.93 -26.281 8.789 1 94.44 272 LYS B C 1
ATOM 4506 O O . LYS B 1 272 ? 13.945 -26.516 8.125 1 94.44 272 LYS B O 1
ATOM 4511 N N . SER B 1 273 ? 12.211 -27.188 9.375 1 95.94 273 SER B N 1
ATOM 4512 C CA . SER B 1 273 ? 12.547 -28.594 9.219 1 95.94 273 SER B CA 1
ATOM 4513 C C . SER B 1 273 ? 12.5 -29.016 7.754 1 95.94 273 SER B C 1
ATOM 4515 O O . SER B 1 273 ? 13.398 -29.703 7.273 1 95.94 273 SER B O 1
ATOM 4517 N N . SER B 1 274 ? 11.469 -28.578 7.113 1 95.94 274 SER B N 1
ATOM 4518 C CA . SER B 1 274 ? 11.32 -28.922 5.703 1 95.94 274 SER B CA 1
ATOM 4519 C C . SER B 1 274 ? 12.453 -28.328 4.871 1 95.94 274 SER B C 1
ATOM 4521 O O . SER B 1 274 ? 13.031 -29.016 4.023 1 95.94 274 SER B O 1
ATOM 4523 N N . PHE B 1 275 ? 12.773 -27.078 5.105 1 95.44 275 PHE B N 1
ATOM 4524 C CA . PHE B 1 275 ? 13.875 -26.453 4.395 1 95.44 275 PHE B CA 1
ATOM 4525 C C . PHE B 1 275 ? 15.188 -27.172 4.664 1 95.44 275 PHE B C 1
ATOM 4527 O O . PHE B 1 275 ? 15.984 -27.406 3.75 1 95.44 275 PHE B O 1
ATOM 4534 N N . ASN B 1 276 ? 15.367 -27.5 5.898 1 94.81 276 ASN B N 1
ATOM 4535 C CA . ASN B 1 276 ? 16.578 -28.219 6.262 1 94.81 276 ASN B CA 1
ATOM 4536 C C . ASN B 1 276 ? 16.688 -29.562 5.539 1 94.81 276 ASN B C 1
ATOM 4538 O O . ASN B 1 276 ? 17.734 -29.891 4.988 1 94.81 276 ASN B O 1
ATOM 4542 N N . LEU B 1 277 ? 15.648 -30.297 5.578 1 94.62 277 LEU B N 1
ATOM 4543 C CA . LEU B 1 277 ? 15.602 -31.578 4.902 1 94.62 277 LEU B CA 1
ATOM 4544 C C . LEU B 1 277 ? 15.859 -31.422 3.406 1 94.62 277 LEU B C 1
ATOM 4546 O O . LEU B 1 277 ? 16.688 -32.125 2.838 1 94.62 277 LEU B O 1
ATOM 4550 N N . MET B 1 278 ? 15.188 -30.5 2.803 1 94.31 278 MET B N 1
ATOM 4551 C CA . MET B 1 278 ? 15.297 -30.281 1.363 1 94.31 278 MET B CA 1
ATOM 4552 C C . MET B 1 278 ? 16.688 -29.797 0.992 1 94.31 278 MET B C 1
ATOM 4554 O O . MET B 1 278 ? 17.25 -30.203 -0.033 1 94.31 278 MET B O 1
ATOM 4558 N N . SER B 1 279 ? 17.203 -28.953 1.835 1 93.5 279 SER B N 1
ATOM 4559 C CA . SER B 1 279 ? 18.547 -28.438 1.591 1 93.5 279 SER B CA 1
ATOM 4560 C C . SER B 1 279 ? 19.594 -29.547 1.683 1 93.5 279 SER B C 1
ATOM 4562 O O . SER B 1 279 ? 20.531 -29.594 0.883 1 93.5 279 SER B O 1
ATOM 4564 N N . HIS B 1 280 ? 19.391 -30.328 2.617 1 91.81 280 HIS B N 1
ATOM 4565 C CA . HIS B 1 280 ? 20.297 -31.469 2.775 1 91.81 280 HIS B CA 1
ATOM 4566 C C . HIS B 1 280 ? 20.234 -32.406 1.568 1 91.81 280 HIS B C 1
ATOM 4568 O O . HIS B 1 280 ? 21.266 -32.812 1.049 1 91.81 280 HIS B O 1
ATOM 4574 N N . LEU B 1 281 ? 19.094 -32.719 1.184 1 90.69 281 LEU B N 1
ATOM 4575 C CA . LEU B 1 281 ? 18.906 -33.594 0.022 1 90.69 281 LEU B CA 1
ATOM 4576 C C . LEU B 1 281 ? 19.5 -32.938 -1.23 1 90.69 281 LEU B C 1
ATOM 4578 O O . LEU B 1 281 ? 20.156 -33.625 -2.027 1 90.69 281 LEU B O 1
ATOM 4582 N N . ALA B 1 282 ? 19.25 -31.688 -1.37 1 90.56 282 ALA B N 1
ATOM 4583 C CA . ALA B 1 282 ? 19.781 -30.969 -2.52 1 90.56 282 ALA B CA 1
ATOM 4584 C C . ALA B 1 282 ? 21.312 -30.984 -2.52 1 90.56 282 ALA B C 1
ATOM 4586 O O . ALA B 1 282 ? 21.938 -31.156 -3.568 1 90.56 282 ALA B O 1
ATOM 4587 N N . TRP B 1 283 ? 21.844 -30.828 -1.393 1 89.31 283 TRP B N 1
ATOM 4588 C CA . TRP B 1 283 ? 23.297 -30.875 -1.245 1 89.31 283 TRP B CA 1
ATOM 4589 C C . TRP B 1 283 ? 23.844 -32.219 -1.644 1 89.31 283 TRP B C 1
ATOM 4591 O O . TRP B 1 283 ? 24.844 -32.312 -2.365 1 89.31 283 TRP B O 1
ATOM 4601 N N . GLU B 1 284 ? 23.172 -33.25 -1.307 1 87.94 284 GLU B N 1
ATOM 4602 C CA . GLU B 1 284 ? 23.578 -34.625 -1.631 1 87.94 284 GLU B CA 1
ATOM 4603 C C . GLU B 1 284 ? 23.516 -34.875 -3.135 1 87.94 284 GLU B C 1
ATOM 4605 O O . GLU B 1 284 ? 24.438 -35.469 -3.713 1 87.94 284 GLU B O 1
ATOM 4610 N N . ILE B 1 285 ? 22.516 -34.5 -3.674 1 86.12 285 ILE B N 1
ATOM 4611 C CA . ILE B 1 285 ? 22.297 -34.719 -5.102 1 86.12 285 ILE B CA 1
ATOM 4612 C C . ILE B 1 285 ? 23.344 -33.938 -5.898 1 86.12 285 ILE B C 1
ATOM 4614 O O . ILE B 1 285 ? 23.906 -34.438 -6.863 1 86.12 285 ILE B O 1
ATOM 4618 N N . GLU B 1 286 ? 23.562 -32.719 -5.477 1 83.81 286 GLU B N 1
ATOM 4619 C CA . GLU B 1 286 ? 24.531 -31.891 -6.176 1 83.81 286 GLU B CA 1
ATOM 4620 C C . GLU B 1 286 ? 25.938 -32.469 -6.066 1 83.81 286 GLU B C 1
ATOM 4622 O O . GLU B 1 286 ? 26.703 -32.469 -7.035 1 83.81 286 GLU B O 1
ATOM 4627 N N . LYS B 1 287 ? 26.25 -33 -4.965 1 84.56 287 LYS B N 1
ATOM 4628 C CA . LYS B 1 287 ? 27.594 -33.5 -4.715 1 84.56 287 LYS B CA 1
ATOM 4629 C C . LYS B 1 287 ? 27.797 -34.875 -5.367 1 84.56 287 LYS B C 1
ATOM 4631 O O . LYS B 1 287 ? 28.891 -35.188 -5.844 1 84.56 287 LYS B O 1
ATOM 4636 N N . THR B 1 288 ? 26.75 -35.688 -5.348 1 78.75 288 THR B N 1
ATOM 4637 C CA . THR B 1 288 ? 26.906 -37.062 -5.844 1 78.75 288 THR B CA 1
ATOM 4638 C C . THR B 1 288 ? 26.516 -37.156 -7.316 1 78.75 288 THR B C 1
ATOM 4640 O O . THR B 1 288 ? 26.625 -38.219 -7.93 1 78.75 288 THR B O 1
ATOM 4643 N N . TYR B 1 289 ? 26.141 -36.125 -7.922 1 74.06 289 TYR B N 1
ATOM 4644 C CA . TYR B 1 289 ? 25.656 -36.094 -9.297 1 74.06 289 TYR B CA 1
ATOM 4645 C C . TYR B 1 289 ? 24.578 -37.156 -9.508 1 74.06 289 TYR B C 1
ATOM 4647 O O . TYR B 1 289 ? 24.531 -37.781 -10.562 1 74.06 289 TYR B O 1
ATOM 4655 N N . ALA B 1 290 ? 23.938 -37.469 -8.375 1 72.19 290 ALA B N 1
ATOM 4656 C CA . ALA B 1 290 ? 22.875 -38.469 -8.445 1 72.19 290 ALA B CA 1
ATOM 4657 C C . ALA B 1 290 ? 21.641 -37.906 -9.125 1 72.19 290 ALA B C 1
ATOM 4659 O O . ALA B 1 290 ? 21.391 -36.688 -9.102 1 72.19 290 ALA B O 1
ATOM 4660 N N . ILE B 1 291 ? 20.953 -38.75 -9.836 1 71 291 ILE B N 1
ATOM 4661 C CA . ILE B 1 291 ? 19.672 -38.406 -10.414 1 71 291 ILE B CA 1
ATOM 4662 C C . ILE B 1 291 ? 18.609 -38.344 -9.32 1 71 291 ILE B C 1
ATOM 4664 O O . ILE B 1 291 ? 18.453 -39.312 -8.562 1 71 291 ILE B O 1
ATOM 4668 N N . PRO B 1 292 ? 18.016 -37.219 -9.25 1 70.44 292 PRO B N 1
ATOM 4669 C CA . PRO B 1 292 ? 17 -37.156 -8.203 1 70.44 292 PRO B CA 1
ATOM 4670 C C . PRO B 1 292 ? 15.891 -38.188 -8.359 1 70.44 292 PRO B C 1
ATOM 4672 O O . PRO B 1 292 ? 15.516 -38.531 -9.484 1 70.44 292 PRO B O 1
ATOM 4675 N N . ASP B 1 293 ? 15.414 -38.75 -7.254 1 70.5 293 ASP B N 1
ATOM 4676 C CA . ASP B 1 293 ? 14.336 -39.719 -7.242 1 70.5 293 ASP B CA 1
ATOM 4677 C C . ASP B 1 293 ? 12.969 -39.031 -7.246 1 70.5 293 ASP B C 1
ATOM 4679 O O . ASP B 1 293 ? 11.977 -39.625 -6.828 1 70.5 293 ASP B O 1
ATOM 4683 N N . PHE B 1 294 ? 13.008 -37.688 -7.531 1 71.62 294 PHE B N 1
ATOM 4684 C CA . PHE B 1 294 ? 11.766 -36.938 -7.633 1 71.62 294 PHE B CA 1
ATOM 4685 C C . PHE B 1 294 ? 11.711 -36.156 -8.938 1 71.62 294 PHE B C 1
ATOM 4687 O O . PHE B 1 294 ? 12.734 -35.969 -9.594 1 71.62 294 PHE B O 1
ATOM 4694 N N . GLU B 1 295 ? 10.445 -35.875 -9.32 1 75.25 295 GLU B N 1
ATOM 4695 C CA . GLU B 1 295 ? 10.258 -35.062 -10.539 1 75.25 295 GLU B CA 1
ATOM 4696 C C . GLU B 1 295 ? 10.516 -33.594 -10.281 1 75.25 295 GLU B C 1
ATOM 4698 O O . GLU B 1 295 ? 9.961 -33.031 -9.344 1 75.25 295 GLU B O 1
ATOM 4703 N N . LYS B 1 296 ? 11.391 -33.094 -11.125 1 78.75 296 LYS B N 1
ATOM 4704 C CA . LYS B 1 296 ? 11.664 -31.672 -11.023 1 78.75 296 LYS B CA 1
ATOM 4705 C C . LYS B 1 296 ? 10.461 -30.859 -11.484 1 78.75 296 LYS B C 1
ATOM 4707 O O . LYS B 1 296 ? 9.656 -31.312 -12.289 1 78.75 296 LYS B O 1
ATOM 4712 N N . VAL B 1 297 ? 10.391 -29.703 -10.914 1 81.38 297 VAL B N 1
ATOM 4713 C CA . VAL B 1 297 ? 9.336 -28.781 -11.305 1 81.38 297 VAL B CA 1
ATOM 4714 C C . VAL B 1 297 ? 9.633 -28.219 -12.695 1 81.38 297 VAL B C 1
ATOM 4716 O O . VAL B 1 297 ? 10.719 -27.703 -12.945 1 81.38 297 VAL B O 1
ATOM 4719 N N . LYS B 1 298 ? 8.727 -28.391 -13.617 1 70.56 298 LYS B N 1
ATOM 4720 C CA . LYS B 1 298 ? 8.938 -27.984 -15.008 1 70.56 298 LYS B CA 1
ATOM 4721 C C . LYS B 1 298 ? 8.297 -26.625 -15.289 1 70.56 298 LYS B C 1
ATOM 4723 O O . LYS B 1 298 ? 8.703 -25.938 -16.234 1 70.56 298 LYS B O 1
ATOM 4728 N N . CYS B 1 299 ? 7.457 -26.203 -14.5 1 62 299 CYS B N 1
ATOM 4729 C CA . CYS B 1 299 ? 6.684 -25.016 -14.867 1 62 299 CYS B CA 1
ATOM 4730 C C . CYS B 1 299 ? 7.395 -23.734 -14.438 1 62 299 CYS B C 1
ATOM 4732 O O . CYS B 1 299 ? 7.523 -23.469 -13.242 1 62 299 CYS B O 1
ATOM 4734 N N . LEU B 1 300 ? 8.023 -23.188 -15.547 1 73.94 300 LEU B N 1
ATOM 4735 C CA . LEU B 1 300 ? 8.594 -21.859 -15.398 1 73.94 300 LEU B CA 1
ATOM 4736 C C . LEU B 1 300 ? 7.777 -20.828 -16.172 1 73.94 300 LEU B C 1
ATOM 4738 O O . LEU B 1 300 ? 7.371 -21.078 -17.297 1 73.94 300 LEU B O 1
ATOM 4742 N N . LYS B 1 301 ? 7.316 -19.922 -15.477 1 77.62 301 LYS B N 1
ATOM 4743 C CA . LYS B 1 301 ? 6.602 -18.828 -16.109 1 77.62 301 LYS B CA 1
ATOM 4744 C C . LYS B 1 301 ? 7.488 -17.578 -16.219 1 77.62 301 LYS B C 1
ATOM 4746 O O . LYS B 1 301 ? 8.016 -17.109 -15.219 1 77.62 301 LYS B O 1
ATOM 4751 N N . LYS B 1 302 ? 7.664 -17.203 -17.484 1 75.25 302 LYS B N 1
ATOM 4752 C CA . LYS B 1 302 ? 8.438 -15.977 -17.656 1 75.25 302 LYS B CA 1
ATOM 4753 C C . LYS B 1 302 ? 7.672 -14.766 -17.141 1 75.25 302 LYS B C 1
ATOM 4755 O O . LYS B 1 302 ? 6.516 -14.555 -17.5 1 75.25 302 LYS B O 1
ATOM 4760 N N . ILE B 1 303 ? 8.219 -14 -16.297 1 77.56 303 ILE B N 1
ATOM 4761 C CA . ILE B 1 303 ? 7.621 -12.828 -15.672 1 77.56 303 ILE B CA 1
ATOM 4762 C C . ILE B 1 303 ? 8.055 -11.57 -16.406 1 77.56 303 ILE B C 1
ATOM 4764 O O . ILE B 1 303 ? 7.258 -10.648 -16.594 1 77.56 303 ILE B O 1
ATOM 4768 N N . ARG B 1 304 ? 9.211 -11.445 -16.703 1 77.62 304 ARG B N 1
ATOM 4769 C CA . ARG B 1 304 ? 9.719 -10.289 -17.438 1 77.62 304 ARG B CA 1
ATOM 4770 C C . ARG B 1 304 ? 11.062 -10.609 -18.094 1 77.62 304 ARG B C 1
ATOM 4772 O O . ARG B 1 304 ? 11.781 -11.5 -17.641 1 77.62 304 ARG B O 1
#

Nearest PDB structures (foldseek):
  5che-assembly1_C  TM=9.742E-01  e=1.519E-36  Arabidopsis thaliana
  5che-assembly1_D  TM=9.691E-01  e=3.505E-36  Arabidopsis thaliana
  5bnc-assembly1_B  TM=7.299E-01  e=1.478E-18  Mycolicibacterium smegmatis MC2 155
  8gbk-assembly1_G  TM=9.101E-01  e=5.335E-05  Synechocystis sp. PCC 6803 substr. Kazusa
  8fm6-assembly1_B  TM=9.416E-01  e=1.819E-04  Synechocystis sp. PCC 6803

Secondary structure (DSSP, 8-state):
-------------------------------------------------GGGS--HHHHHHHHHHH-SEEEEEEEBTTS-EEEEEEEEEE-TTS-EEEE-SSHHHHB-TTSEEEEEEEEEETTTEEEEEEEEEEEE----HHHHHHHHHHHHHHHSSPPPGGGEEEEEEEEEEEESSTTSPPEEEEHHHHHH----TTHHHHHHHHHHHHHH-HHHHHHHHHHHB--SS--SEEEEEEEETTEEEEEEEETTEEEEEEEE-SS---SHHHHHHHHHHHHHHHHHHHHHTPPPSSPPB---EE--/-------------------------------------------------GGGS--HHHHHHHHHHH-SEEEEEEEBTTS-EEEEEEEEEE-TTS-EEEE-SSHHHHB-TTSEEEEEEEEEETTTEEEEEEEEEEEE----HHHHHHHHHHHHHHHSSPPPGGGEEEEEEEEEEEESSTTSPPEEEEHHHHHH----TTHHHHHHHHHHHHHH-HHHHHHHHHHHB--SS--SEEEEEEEETTEEEEEEEETTEEEEEEEE-SS---SHHHHHHHHHHHHHHHHHHHHHTPPPSSPPB---EE--

Solvent-accessible surface area (backbone atoms only — not comparable to full-atom values): 33967 Å² total; per-residue (Å²): 132,84,80,78,74,85,65,83,81,85,76,83,85,79,81,79,80,78,74,86,74,81,73,82,79,77,81,72,76,84,76,75,76,76,74,72,74,71,72,66,71,73,69,63,72,72,72,67,69,67,90,50,49,81,48,64,34,20,48,37,38,31,45,57,70,73,38,57,52,34,31,38,7,28,35,26,84,88,64,43,24,36,35,44,66,28,42,45,44,60,50,97,64,61,42,47,36,32,47,45,62,65,47,71,80,55,34,52,78,69,33,60,20,14,40,22,35,66,40,75,30,78,87,77,42,42,30,35,30,25,40,30,26,35,38,38,68,78,83,49,65,69,58,50,50,53,52,43,52,52,36,25,71,73,71,71,43,83,68,64,73,89,31,41,32,30,45,53,67,57,33,32,40,28,23,69,28,61,78,44,72,71,43,79,32,49,39,66,54,37,53,71,38,55,49,51,68,26,65,92,47,23,66,60,52,34,51,44,42,56,70,76,32,45,67,53,48,39,43,43,44,64,62,43,38,53,63,97,62,73,62,79,44,52,39,57,42,44,51,50,34,40,24,35,35,32,41,34,34,36,94,90,32,32,28,34,38,62,50,64,45,97,57,80,31,63,43,72,68,47,45,52,50,49,51,50,52,52,44,50,51,32,50,49,32,67,73,64,70,48,79,72,97,62,84,53,35,65,54,64,42,78,74,83,136,86,82,78,85,76,80,78,71,75,79,74,83,73,81,81,77,76,77,84,81,83,78,78,80,77,78,72,73,83,76,72,75,74,72,70,72,68,70,64,71,71,68,61,73,70,72,66,68,66,88,50,48,79,48,64,34,20,47,37,37,32,46,56,70,74,38,56,52,33,31,38,8,28,33,26,84,88,65,43,25,37,35,43,65,29,42,47,44,59,51,98,63,61,41,47,36,32,48,45,61,64,46,72,79,53,33,52,80,69,33,60,21,15,40,23,36,66,40,75,29,77,88,76,40,43,30,36,32,24,42,30,25,33,39,39,68,77,83,49,65,69,57,49,49,52,52,42,52,52,37,25,70,73,70,71,44,84,68,64,71,89,33,41,32,28,44,51,67,56,33,32,40,28,24,69,28,61,78,44,73,70,43,80,34,50,40,68,54,36,53,72,39,56,50,51,68,28,63,92,46,23,65,61,51,34,50,46,42,54,71,75,33,44,68,51,46,39,44,43,45,64,63,43,39,56,64,97,62,74,64,80,43,54,41,58,43,44,50,50,34,41,22,35,34,32,41,33,34,36,94,89,31,33,29,34,35,61,50,64,45,97,54,80,30,63,44,72,68,47,46,51,51,49,51,50,52,50,44,51,51,32,51,48,32,66,72,64,70,48,77,71,97,63,85,51,34,65,53,65,43,78,74,84

Organism: Asparagus officinalis (NCBI:txid4686)

pLDDT: mean 81.54, std 24.32, range [20.05, 98.69]

Foldseek 3Di:
DDPDPVPPDPDDDPDDPPPDDDPDPPPPDDPPPPPPPPPPPPPPQPDPPPVLDDDLLQVQLLQLQQDFKWWKWAAFPVGDTDIDMWGWDADPQSWTKTFDDPCVVGHDAFDKMKIKTWDAWPVPFIKIKIFTATKAQDDDPVRLVVRQVRVCVVPVDGGDSVRIITGDGAKMWIAGGPPGDIDIGGSVSNRPHHHFLCSVPWRVVQVCCVPPVQVLQQLLCVQQADDPFDFPGKGWGTATQFWTKMWTHDPVAIKIFTDTFPHGDRYDVRVVVRSVVSSVVSVVCVVVVDRDPDDHTYDIHGDD/DDDDDDPVPDPPPDDDCPPDDDDPPPPPPDPPPPPPPPVPPPPPQPDPPPVLDDDLLQVQLLQLQQDFKWWKWAAFPVGDTDIDMWGWDADPQSWTKTFDDPCVVGHDAFDKMKIKTWDAWPVPFIKIKIFTATKAQDDDPVRLVVRQVRVCVVPVDGGDSVRIITGDGAKMWIAGGPPGDIDIGGSVSNRPHHHFLCSVPWRVVQVCCVPPVQVLQQLLCVQQADDPFDFPGKGWGTATQFWTKMWTHDPVAIKIFTDTFPHGDRYDVRVVVRSVVSSVVSVVCVVVVDDDPDHHTYDIDGDD

Radius of gyration: 41.24 Å; Cα contacts (8 Å, |Δi|>4): 1117; chains: 2; bounding box: 61×165×184 Å

Sequence (608 aa):
MPPLSLSSPISTFSPLLKLPTQCPLLKTPPFTPKSSLVSTPTSSPPSIDLRSKPSPAENSRTIMELSSSGTLSALTHDGWPIGVGAQFVVDAEGFPALCLSEPGRLLSVNGLSSFHVQLEQSGSRTTQCTVMGSLKKPDDELFLKKLCAKWEKKFGEEVDRELVYMISVDKVLQIEDFKEEGIWVTSSEYLNAQPDPLRNFAEKIVEEMNSQHVEDVQRLCKVYVESEFQATAAKIIWVDRLGFDLYLYSDEGVFAARIPFPREVTDEKGVKSSFNLMSHLAWEIEKTYAIPDFEKVKCLKKIRMPPLSLSSPISTFSPLLKLPTQCPLLKTPPFTPKSSLVSTPTSSPPSIDLRSKPSPAENSRTIMELSSSGTLSALTHDGWPIGVGAQFVVDAEGFPALCLSEPGRLLSVNGLSSFHVQLEQSGSRTTQCTVMGSLKKPDDELFLKKLCAKWEKKFGEEVDRELVYMISVDKVLQIEDFKEEGIWVTSSEYLNAQPDPLRNFAEKIVEEMNSQHVEDVQRLCKVYVESEFQATAAKIIWVDRLGFDLYLYSDEGVFAARIPFPREVTDEKGVKSSFNLMSHLAWEIEKTYAIPDFEKVKCLKKIR

InterPro domains:
  IPR012349 FMN-binding split barrel [G3DSA:2.30.110.10] (50-193)
  IPR019595 Domain of unknown function DUF2470 [PF10615] (203-274)
  IPR037119 Haem oxygenase HugZ-like superfamily [G3DSA:3.20.180.10] (194-304)